Protein AF-0000000077158193 (afdb_homodimer)

Nearest PDB structures (foldseek):
  7yst-assembly1_B  TM=9.071E-01  e=2.341E-29  Mycobacterium tuberculosis
  7ys8-assembly1_B  TM=9.143E-01  e=1.857E-28  Mycobacterium tuberculosis H37Rv
  2z95-assembly1_D  TM=8.814E-01  e=1.727E-24  Aquifex aeolicus VF5
  2z95-assembly1_B  TM=8.423E-01  e=1.142E-23  Aquifex aeolicus VF5
  2z95-assembly1_A  TM=8.644E-01  e=8.522E-23  Aquifex aeolicus VF5

Structure (mmCIF, N/CA/C/O backbone):
data_AF-0000000077158193-model_v1
#
loop_
_entity.id
_entity.type
_entity.pdbx_description
1 polymer 'NAD-dependent epimerase/dehydratase'
#
loop_
_atom_site.group_PDB
_atom_site.id
_atom_site.type_symbol
_atom_site.label_atom_id
_atom_site.label_alt_id
_atom_site.label_comp_id
_atom_site.label_asym_id
_atom_site.label_entity_id
_atom_site.label_seq_id
_atom_site.pdbx_PDB_ins_code
_atom_site.Cartn_x
_atom_site.Cartn_y
_atom_site.Cartn_z
_atom_site.occupancy
_atom_site.B_iso_or_equiv
_atom_site.auth_seq_id
_atom_site.auth_comp_id
_atom_site.auth_asym_id
_atom_site.auth_atom_id
_atom_site.pdbx_PDB_model_num
ATOM 1 N N . MET A 1 1 ? 28.156 29.828 2.188 1 48.66 1 MET A N 1
ATOM 2 C CA . MET A 1 1 ? 27.609 28.469 2.205 1 48.66 1 MET A CA 1
ATOM 3 C C . MET A 1 1 ? 26.25 28.438 1.508 1 48.66 1 MET A C 1
ATOM 5 O O . MET A 1 1 ? 25.422 29.344 1.693 1 48.66 1 MET A O 1
ATOM 9 N N . ASP A 1 2 ? 26 27.781 0.281 1 73.38 2 ASP A N 1
ATOM 10 C CA . ASP A 1 2 ? 24.797 27.938 -0.545 1 73.38 2 ASP A CA 1
ATOM 11 C C . ASP A 1 2 ? 23.531 27.609 0.246 1 73.38 2 ASP A C 1
ATOM 13 O O . ASP A 1 2 ? 23.547 26.703 1.093 1 73.38 2 ASP A O 1
ATOM 17 N N . ILE A 1 3 ? 22.672 28.516 0.322 1 91.5 3 ILE A N 1
ATOM 18 C CA . ILE A 1 3 ? 21.406 28.375 1.044 1 91.5 3 ILE A CA 1
ATOM 19 C C . ILE A 1 3 ? 20.703 27.094 0.598 1 91.5 3 ILE A C 1
ATOM 21 O O . ILE A 1 3 ? 20.656 26.797 -0.595 1 91.5 3 ILE A O 1
ATOM 25 N N . VAL A 1 4 ? 20.297 26.281 1.589 1 96.62 4 VAL A N 1
ATOM 26 C CA . VAL A 1 4 ? 19.641 25 1.321 1 96.62 4 VAL A CA 1
ATOM 27 C C . VAL A 1 4 ? 18.359 25.25 0.511 1 96.62 4 VAL A C 1
ATOM 29 O O . VAL A 1 4 ? 17.516 26.047 0.9 1 96.62 4 VAL A O 1
ATOM 32 N N . LYS A 1 5 ? 18.281 24.703 -0.68 1 97.81 5 LYS A N 1
ATOM 33 C CA . LYS A 1 5 ? 17.094 24.781 -1.523 1 97.81 5 LYS A CA 1
ATOM 34 C C . LYS A 1 5 ? 16.062 23.734 -1.11 1 97.81 5 LYS A C 1
ATOM 36 O O . LYS A 1 5 ? 16.328 22.531 -1.156 1 97.81 5 LYS A O 1
ATOM 41 N N . VAL A 1 6 ? 14.828 24.141 -0.753 1 98.62 6 VAL A N 1
ATOM 42 C CA . VAL A 1 6 ? 13.758 23.266 -0.301 1 98.62 6 VAL A CA 1
ATOM 43 C C . VAL A 1 6 ? 12.57 23.359 -1.254 1 98.62 6 VAL A C 1
ATOM 45 O O . VAL A 1 6 ? 11.984 24.422 -1.426 1 98.62 6 VAL A O 1
ATOM 48 N N . LEU A 1 7 ? 12.266 22.25 -1.93 1 98.69 7 LEU A N 1
ATOM 49 C CA . LEU A 1 7 ? 11.039 22.172 -2.713 1 98.69 7 LEU A CA 1
ATOM 50 C C . LEU A 1 7 ? 9.891 21.625 -1.87 1 98.69 7 LEU A C 1
ATOM 52 O O . LEU A 1 7 ? 9.984 20.516 -1.328 1 98.69 7 LEU A O 1
ATOM 56 N N . LEU A 1 8 ? 8.883 22.375 -1.724 1 98.62 8 LEU A N 1
ATOM 57 C CA . LEU A 1 8 ? 7.711 22.016 -0.935 1 98.62 8 LEU A CA 1
ATOM 58 C C . LEU A 1 8 ? 6.492 21.797 -1.831 1 98.62 8 LEU A C 1
ATOM 60 O O . LEU A 1 8 ? 6.027 22.734 -2.482 1 98.62 8 LEU A O 1
ATOM 64 N N . THR A 1 9 ? 6.023 20.516 -1.919 1 98.56 9 THR A N 1
ATOM 65 C CA . THR A 1 9 ? 4.75 20.281 -2.582 1 98.56 9 THR A CA 1
ATOM 66 C C . THR A 1 9 ? 3.6 20.344 -1.58 1 98.56 9 THR A C 1
ATOM 68 O O . THR A 1 9 ? 3.805 20.141 -0.38 1 98.56 9 THR A O 1
ATOM 71 N N . GLY A 1 10 ? 2.375 20.625 -2.094 1 97.38 10 GLY A N 1
ATOM 72 C CA . GLY A 1 10 ? 1.272 20.859 -1.175 1 97.38 10 GLY A CA 1
ATOM 73 C C . GLY A 1 10 ? 1.418 22.141 -0.375 1 97.38 10 GLY A C 1
ATOM 74 O O . GLY A 1 10 ? 0.941 22.219 0.758 1 97.38 10 GLY A O 1
ATOM 75 N N . ALA A 1 11 ? 2.008 23.125 -0.966 1 97 11 ALA A N 1
ATOM 76 C CA . ALA A 1 11 ? 2.416 24.328 -0.267 1 97 11 ALA A CA 1
ATOM 77 C C . ALA A 1 11 ? 1.206 25.188 0.1 1 97 11 ALA A C 1
ATOM 79 O O . ALA A 1 11 ? 1.257 25.969 1.052 1 97 11 ALA A O 1
ATOM 80 N N . ASN A 1 12 ? 0.161 25.062 -0.643 1 95.56 12 ASN A N 1
ATOM 81 C CA . ASN A 1 12 ? -1.009 25.891 -0.375 1 95.56 12 ASN A CA 1
ATOM 82 C C . ASN A 1 12 ? -1.986 25.188 0.568 1 95.56 12 ASN A C 1
ATOM 84 O O . ASN A 1 12 ? -3.057 25.734 0.861 1 95.56 12 ASN A O 1
ATOM 88 N N . GLY A 1 13 ? -1.641 24.016 1.012 1 96.19 13 GLY A N 1
ATOM 89 C CA . GLY A 1 13 ? -2.486 23.281 1.945 1 96.19 13 GLY A CA 1
ATOM 90 C C . GLY A 1 13 ? -2.303 23.719 3.385 1 96.19 13 GLY A C 1
ATOM 91 O O . GLY A 1 13 ? -1.578 24.688 3.658 1 96.19 13 GLY A O 1
ATOM 92 N N . PHE A 1 14 ? -2.957 23.031 4.301 1 96.62 14 PHE A N 1
ATOM 93 C CA . PHE A 1 14 ? -2.967 23.328 5.73 1 96.62 14 PHE A CA 1
ATOM 94 C C . PHE A 1 14 ? -1.552 23.297 6.297 1 96.62 14 PHE A C 1
ATOM 96 O O . PHE A 1 14 ? -0.972 24.344 6.59 1 96.62 14 PHE A O 1
ATOM 103 N N . ILE A 1 15 ? -0.871 22.141 6.25 1 98.06 15 ILE A N 1
ATOM 104 C CA . ILE A 1 15 ? 0.468 22 6.809 1 98.06 15 ILE A CA 1
ATOM 105 C C . ILE A 1 15 ? 1.477 22.75 5.941 1 98.06 15 ILE A C 1
ATOM 107 O O . ILE A 1 15 ? 2.344 23.453 6.461 1 98.06 15 ILE A O 1
ATOM 111 N N . GLY A 1 16 ? 1.311 22.656 4.637 1 98.25 16 GLY A N 1
ATOM 112 C CA . GLY A 1 16 ? 2.25 23.25 3.695 1 98.25 16 GLY A CA 1
ATOM 113 C C . GLY A 1 16 ? 2.355 24.766 3.824 1 98.25 16 GLY A C 1
ATOM 114 O O . GLY A 1 16 ? 3.455 25.312 3.773 1 98.25 16 GLY A O 1
ATOM 115 N N . SER A 1 17 ? 1.255 25.438 4.016 1 98 17 SER A N 1
ATOM 116 C CA . SER A 1 17 ? 1.263 26.906 4.098 1 98 17 SER A CA 1
ATOM 117 C C . SER A 1 17 ? 1.965 27.375 5.363 1 98 17 SER A C 1
ATOM 119 O O . SER A 1 17 ? 2.703 28.359 5.336 1 98 17 SER A O 1
ATOM 121 N N . HIS A 1 18 ? 1.749 26.672 6.441 1 98.56 18 HIS A N 1
ATOM 122 C CA . HIS A 1 18 ? 2.43 27.016 7.684 1 98.56 18 HIS A CA 1
ATOM 123 C C . HIS A 1 18 ? 3.92 26.719 7.602 1 98.56 18 HIS A C 1
ATOM 125 O O . HIS A 1 18 ? 4.746 27.453 8.141 1 98.56 18 HIS A O 1
ATOM 131 N N . LEU A 1 19 ? 4.219 25.594 6.945 1 98.69 19 LEU A N 1
ATOM 132 C CA . LEU A 1 19 ? 5.617 25.219 6.781 1 98.69 19 LEU A CA 1
ATOM 133 C C . LEU A 1 19 ? 6.359 26.234 5.922 1 98.69 19 LEU A C 1
ATOM 135 O O . LEU A 1 19 ? 7.508 26.578 6.215 1 98.69 19 LEU A O 1
ATOM 139 N N . ALA A 1 20 ? 5.734 26.703 4.879 1 98.12 20 ALA A N 1
ATOM 140 C CA . ALA A 1 20 ? 6.309 27.75 4.035 1 98.12 20 ALA A CA 1
ATOM 141 C C . ALA A 1 20 ? 6.652 28.984 4.852 1 98.12 20 ALA A C 1
ATOM 143 O O . ALA A 1 20 ? 7.75 29.531 4.734 1 98.12 20 ALA A O 1
ATOM 144 N N . ASP A 1 21 ? 5.723 29.406 5.723 1 97.69 21 ASP A N 1
ATOM 145 C CA . ASP A 1 21 ? 5.949 30.547 6.605 1 97.69 21 ASP A CA 1
ATOM 146 C C . ASP A 1 21 ? 7.156 30.312 7.512 1 97.69 21 ASP A C 1
ATOM 148 O O . ASP A 1 21 ? 7.957 31.219 7.742 1 97.69 21 ASP A O 1
ATOM 152 N N . TYR A 1 22 ? 7.16 29.125 7.945 1 97.38 22 TYR A N 1
ATOM 153 C CA . TYR A 1 22 ? 8.148 28.781 8.961 1 97.38 22 TYR A CA 1
ATOM 154 C C . TYR A 1 22 ? 9.547 28.703 8.352 1 97.38 22 TYR A C 1
ATOM 156 O O . TYR A 1 22 ? 10.531 29.062 9.008 1 97.38 22 TYR A O 1
ATOM 164 N N . LEU A 1 23 ? 9.672 28.328 7.074 1 97.12 23 LEU A N 1
ATOM 165 C CA . LEU A 1 23 ? 10.969 27.984 6.5 1 97.12 23 LEU A CA 1
ATOM 166 C C . LEU A 1 23 ? 11.508 29.141 5.656 1 97.12 23 LEU A C 1
ATOM 168 O O . LEU A 1 23 ? 12.719 29.219 5.418 1 97.12 23 LEU A O 1
ATOM 172 N N . TYR A 1 24 ? 10.742 30.062 5.113 1 95.62 24 TYR A N 1
ATOM 173 C CA . TYR A 1 24 ? 11.109 30.922 3.994 1 95.62 24 TYR A CA 1
ATOM 174 C C . TYR A 1 24 ? 12.211 31.891 4.395 1 95.62 24 TYR A C 1
ATOM 176 O O . TYR A 1 24 ? 12.945 32.406 3.543 1 95.62 24 TYR A O 1
ATOM 184 N N . ASN A 1 25 ? 12.414 32.188 5.746 1 94 25 ASN A N 1
ATOM 185 C CA . ASN A 1 25 ? 13.43 33.125 6.18 1 94 25 ASN A CA 1
ATOM 186 C C . ASN A 1 25 ? 14.805 32.5 6.262 1 94 25 ASN A C 1
ATOM 188 O O . ASN A 1 25 ? 15.828 33.188 6.18 1 94 25 ASN A O 1
ATOM 192 N N . ASN A 1 26 ? 14.836 31.172 6.34 1 95.62 26 ASN A N 1
ATOM 193 C CA . ASN A 1 26 ? 16.094 30.5 6.633 1 95.62 26 ASN A CA 1
ATOM 194 C C . ASN A 1 26 ? 16.547 29.609 5.477 1 95.62 26 ASN A C 1
ATOM 196 O O . ASN A 1 26 ? 17.688 29.188 5.426 1 95.62 26 ASN A O 1
ATOM 200 N N . TYR A 1 27 ? 15.633 29.391 4.539 1 97.12 27 TYR A N 1
ATOM 201 C CA . TYR A 1 27 ? 15.922 28.5 3.422 1 97.12 27 TYR A CA 1
ATOM 202 C C . TYR A 1 27 ? 15.492 29.125 2.102 1 97.12 27 TYR A C 1
ATOM 204 O O . TYR A 1 27 ? 14.758 30.125 2.086 1 97.12 27 TYR A O 1
ATOM 212 N N . ASP A 1 28 ? 16.125 28.672 1.02 1 97.12 28 ASP A N 1
ATOM 213 C CA . ASP A 1 28 ? 15.625 28.984 -0.317 1 97.12 28 ASP A CA 1
ATOM 214 C C . ASP A 1 28 ? 14.461 28.078 -0.698 1 97.12 28 ASP A C 1
ATOM 216 O O . ASP A 1 28 ? 14.672 26.969 -1.19 1 97.12 28 ASP A O 1
ATOM 220 N N . ILE A 1 29 ? 13.297 28.594 -0.542 1 96.94 29 ILE A N 1
ATOM 221 C CA . ILE A 1 29 ? 12.125 27.719 -0.604 1 96.94 29 ILE A CA 1
ATOM 222 C C . ILE A 1 29 ? 11.461 27.844 -1.974 1 96.94 29 ILE A C 1
ATOM 224 O O . ILE A 1 29 ? 11.367 28.938 -2.525 1 96.94 29 ILE A O 1
ATOM 228 N N . PHE A 1 30 ? 11.148 26.75 -2.584 1 97.56 30 PHE A N 1
ATOM 229 C CA . PHE A 1 30 ? 10.359 26.625 -3.801 1 97.56 30 PHE A CA 1
ATOM 230 C C . PHE A 1 30 ? 9.008 25.984 -3.498 1 97.56 30 PHE A C 1
ATOM 232 O O . PHE A 1 30 ? 8.938 24.859 -3.023 1 97.56 30 PHE A O 1
ATOM 239 N N . LEU A 1 31 ? 7.969 26.766 -3.764 1 97.62 31 LEU A N 1
ATOM 240 C CA . LEU A 1 31 ? 6.617 26.281 -3.494 1 97.62 31 LEU A CA 1
ATOM 241 C C . LEU A 1 31 ? 5.961 25.766 -4.77 1 97.62 31 LEU A C 1
ATOM 243 O O . LEU A 1 31 ? 5.879 26.484 -5.77 1 97.62 31 LEU A O 1
ATOM 247 N N . ALA A 1 32 ? 5.527 24.5 -4.746 1 96.75 32 ALA A N 1
ATOM 248 C CA . ALA A 1 32 ? 4.797 23.906 -5.867 1 96.75 32 ALA A CA 1
ATOM 249 C C . ALA A 1 32 ? 3.311 23.781 -5.543 1 96.75 32 ALA A C 1
ATOM 251 O O . ALA A 1 32 ? 2.939 23.219 -4.512 1 96.75 32 ALA A O 1
ATOM 252 N N . VAL A 1 33 ? 2.506 24.328 -6.41 1 95.44 33 VAL A N 1
ATOM 253 C CA . VAL A 1 33 ? 1.057 24.281 -6.242 1 95.44 33 VAL A CA 1
ATOM 254 C C . VAL A 1 33 ? 0.41 23.75 -7.52 1 95.44 33 VAL A C 1
ATOM 256 O O . VAL A 1 33 ? 0.978 23.859 -8.609 1 95.44 33 VAL A O 1
ATOM 259 N N . ARG A 1 34 ? -0.832 23.203 -7.367 1 93.12 34 ARG A N 1
ATOM 260 C CA . ARG A 1 34 ? -1.511 22.625 -8.523 1 93.12 34 ARG A CA 1
ATOM 261 C C . ARG A 1 34 ? -2.062 23.703 -9.438 1 93.12 34 ARG A C 1
ATOM 263 O O . ARG A 1 34 ? -2.039 23.562 -10.664 1 93.12 34 ARG A O 1
ATOM 270 N N . GLU A 1 35 ? -2.592 24.719 -8.766 1 90.81 35 GLU A N 1
ATOM 271 C CA . GLU A 1 35 ? -3.17 25.844 -9.484 1 90.81 35 GLU A CA 1
ATOM 272 C C . GLU A 1 35 ? -2.875 27.156 -8.781 1 90.81 35 GLU A C 1
ATOM 274 O O . GLU A 1 35 ? -2.949 27.25 -7.551 1 90.81 35 GLU A O 1
ATOM 279 N N . PHE A 1 36 ? -2.635 28.172 -9.617 1 87 36 PHE A N 1
ATOM 280 C CA . PHE A 1 36 ? -2.32 29.484 -9.055 1 87 36 PHE A CA 1
ATOM 281 C C . PHE A 1 36 ? -3.576 30.141 -8.508 1 87 36 PHE A C 1
ATOM 283 O O . PHE A 1 36 ? -3.49 31.078 -7.695 1 87 36 PHE A O 1
ATOM 290 N N . SER A 1 37 ? -4.703 29.641 -8.938 1 83.5 37 SER A N 1
ATOM 291 C CA . SER A 1 37 ? -5.965 30.234 -8.5 1 83.5 37 SER A CA 1
ATOM 292 C C . SER A 1 37 ? -6.301 29.828 -7.07 1 83.5 37 SER A C 1
ATOM 294 O O . SER A 1 37 ? -7.172 30.438 -6.441 1 83.5 37 SER A O 1
ATOM 296 N N . ASN A 1 38 ? -5.617 28.891 -6.492 1 85.5 38 ASN A N 1
ATOM 297 C CA . ASN A 1 38 ? -5.879 28.375 -5.152 1 85.5 38 ASN A CA 1
ATOM 298 C C . ASN A 1 38 ? -4.664 28.516 -4.246 1 85.5 38 ASN A C 1
ATOM 300 O O . ASN A 1 38 ? -4.113 27.531 -3.764 1 85.5 38 ASN A O 1
ATOM 304 N N . ILE A 1 39 ? -4.301 29.828 -4.004 1 90.88 39 ILE A N 1
ATOM 305 C CA . ILE A 1 39 ? -3.098 30.047 -3.205 1 90.88 39 ILE A CA 1
ATOM 306 C C . ILE A 1 39 ? -3.404 31.016 -2.066 1 90.88 39 ILE A C 1
ATOM 308 O O . ILE A 1 39 ? -2.535 31.781 -1.646 1 90.88 39 ILE A O 1
ATOM 312 N N . SER A 1 40 ? -4.598 31.047 -1.6 1 91.81 40 SER A N 1
ATOM 313 C CA . SER A 1 40 ? -5.008 32.031 -0.585 1 91.81 40 SER A CA 1
ATOM 314 C C . SER A 1 40 ? -4.168 31.891 0.678 1 91.81 40 SER A C 1
ATOM 316 O O . SER A 1 40 ? -3.77 32.875 1.274 1 91.81 40 SER A O 1
ATOM 318 N N . ASN A 1 41 ? -3.785 30.672 1.011 1 95.56 41 ASN A N 1
ATOM 319 C CA . ASN A 1 41 ? -3.057 30.422 2.248 1 95.56 41 ASN A CA 1
ATOM 320 C C . ASN A 1 41 ? -1.613 30.906 2.164 1 95.56 41 ASN A C 1
ATOM 322 O O . ASN A 1 41 ? -0.957 31.094 3.189 1 95.56 41 ASN A O 1
ATOM 326 N N . ILE A 1 42 ? -1.107 31.094 0.913 1 96.31 42 ILE A N 1
ATOM 327 C CA . ILE A 1 42 ? 0.303 31.453 0.786 1 96.31 42 ILE A CA 1
ATOM 328 C C . ILE A 1 42 ? 0.448 32.719 -0.062 1 96.31 42 ILE A C 1
ATOM 330 O O . ILE A 1 42 ? 1.542 33.031 -0.534 1 96.31 42 ILE A O 1
ATOM 334 N N . ASN A 1 43 ? -0.603 33.375 -0.31 1 94.56 43 ASN A N 1
ATOM 335 C CA . ASN A 1 43 ? -0.585 34.562 -1.152 1 94.56 43 ASN A CA 1
ATOM 336 C C . ASN A 1 43 ? 0.406 35.625 -0.634 1 94.56 43 ASN A C 1
ATOM 338 O O . ASN A 1 43 ? 1.036 36.312 -1.421 1 94.56 43 ASN A O 1
ATOM 342 N N . HIS A 1 44 ? 0.541 35.75 0.656 1 94.56 44 HIS A N 1
ATOM 343 C CA . HIS A 1 44 ? 1.413 36.719 1.29 1 94.56 44 HIS A CA 1
ATOM 344 C C . HIS A 1 44 ? 2.881 36.406 1.022 1 94.56 44 HIS A C 1
ATOM 346 O O . HIS A 1 44 ? 3.75 37.25 1.229 1 94.56 44 HIS A O 1
ATOM 352 N N . LEU A 1 45 ? 3.162 35.188 0.534 1 95.19 45 LEU A N 1
ATOM 353 C CA . LEU A 1 45 ? 4.531 34.75 0.269 1 95.19 45 LEU A CA 1
ATOM 354 C C . LEU A 1 45 ? 4.859 34.875 -1.217 1 95.19 45 LEU A C 1
ATOM 356 O O . LEU A 1 45 ? 6.008 34.688 -1.62 1 95.19 45 LEU A O 1
ATOM 360 N N . LYS A 1 46 ? 3.891 35.156 -2.039 1 90.88 46 LYS A N 1
ATOM 361 C CA . LYS A 1 46 ? 3.99 35 -3.49 1 90.88 46 LYS A CA 1
ATOM 362 C C . LYS A 1 46 ? 5.172 35.812 -4.031 1 90.88 46 LYS A C 1
ATOM 364 O O . LYS A 1 46 ? 5.828 35.375 -4.988 1 90.88 46 LYS A O 1
ATOM 369 N N . ASP A 1 47 ? 5.555 37 -3.396 1 92.06 47 ASP A N 1
ATOM 370 C CA . ASP A 1 47 ? 6.637 37.844 -3.889 1 92.06 47 ASP A CA 1
ATOM 371 C C . ASP A 1 47 ? 7.922 37.625 -3.094 1 92.06 47 ASP A C 1
ATOM 373 O O . ASP A 1 47 ? 8.938 38.281 -3.342 1 92.06 47 ASP A O 1
ATOM 377 N N . LYS A 1 48 ? 7.922 36.625 -2.217 1 93.88 48 LYS A N 1
ATOM 378 C CA . LYS A 1 48 ? 9.055 36.406 -1.325 1 93.88 48 LYS A CA 1
ATOM 379 C C . LYS A 1 48 ? 9.727 35.062 -1.617 1 93.88 48 LYS A C 1
ATOM 381 O O . LYS A 1 48 ? 10.867 34.812 -1.198 1 93.88 48 LYS A O 1
ATOM 386 N N . VAL A 1 49 ? 9 34.188 -2.309 1 94.62 49 VAL A N 1
ATOM 387 C CA . VAL A 1 49 ? 9.5 32.844 -2.549 1 94.62 49 VAL A CA 1
ATOM 388 C C . VAL A 1 49 ? 9.281 32.469 -4.012 1 94.62 49 VAL A C 1
ATOM 390 O O . VAL A 1 49 ? 8.594 33.188 -4.75 1 94.62 49 VAL A O 1
ATOM 393 N N . ASN A 1 50 ? 9.914 31.422 -4.488 1 94.25 50 ASN A N 1
ATOM 394 C CA . ASN A 1 50 ? 9.688 30.844 -5.809 1 94.25 50 ASN A CA 1
ATOM 395 C C . ASN A 1 50 ? 8.414 30.016 -5.848 1 94.25 50 ASN A C 1
ATOM 397 O O . ASN A 1 50 ? 8.273 29.047 -5.094 1 94.25 50 ASN A O 1
ATOM 401 N N . LEU A 1 51 ? 7.52 30.469 -6.688 1 95.56 51 LEU A N 1
ATOM 402 C CA . LEU A 1 51 ? 6.254 29.766 -6.836 1 95.56 51 LEU A CA 1
ATOM 403 C C . LEU A 1 51 ? 6.16 29.094 -8.203 1 95.56 51 LEU A C 1
ATOM 405 O O . LEU A 1 51 ? 6.398 29.734 -9.227 1 95.56 51 LEU A O 1
ATOM 409 N N . SER A 1 52 ? 5.828 27.781 -8.203 1 95.12 52 SER A N 1
ATOM 410 C CA . SER A 1 52 ? 5.695 27.031 -9.445 1 95.12 52 SER A CA 1
ATOM 411 C C . SER A 1 52 ? 4.391 26.234 -9.484 1 95.12 52 SER A C 1
ATOM 413 O O . SER A 1 52 ? 3.873 25.828 -8.445 1 95.12 52 SER A O 1
ATOM 415 N N . LYS A 1 53 ? 3.9 26.125 -10.695 1 95.38 53 LYS A N 1
ATOM 416 C CA . LYS A 1 53 ? 2.777 25.219 -10.914 1 95.38 53 LYS A CA 1
ATOM 417 C C . LYS A 1 53 ? 3.26 23.797 -11.188 1 95.38 53 LYS A C 1
ATOM 419 O O . LYS A 1 53 ? 4.18 23.594 -11.984 1 95.38 53 LYS A O 1
ATOM 424 N N . LEU A 1 54 ? 2.639 22.828 -10.5 1 97.19 54 LEU A N 1
ATOM 425 C CA . LEU A 1 54 ? 3.027 21.422 -10.672 1 97.19 54 LEU A CA 1
ATOM 426 C C . LEU A 1 54 ? 1.832 20.5 -10.477 1 97.19 54 LEU A C 1
ATOM 428 O O . LEU A 1 54 ? 1.164 20.562 -9.445 1 97.19 54 LEU A O 1
ATOM 432 N N . ASP A 1 55 ? 1.528 19.766 -11.492 1 97.12 55 ASP A N 1
ATOM 433 C CA . ASP A 1 55 ? 0.657 18.594 -11.328 1 97.12 55 ASP A CA 1
ATOM 434 C C . ASP A 1 55 ? 1.458 17.359 -10.93 1 97.12 55 ASP A C 1
ATOM 436 O O . ASP A 1 55 ? 2.16 16.781 -11.75 1 97.12 55 ASP A O 1
ATOM 440 N N . ILE A 1 56 ? 1.283 16.922 -9.695 1 97.44 56 ILE A N 1
ATOM 441 C CA . ILE A 1 56 ? 2.137 15.875 -9.141 1 97.44 56 ILE A CA 1
ATOM 442 C C . ILE A 1 56 ? 1.804 14.539 -9.789 1 97.44 56 ILE A C 1
ATOM 444 O O . ILE A 1 56 ? 2.482 13.539 -9.547 1 97.44 56 ILE A O 1
ATOM 448 N N . THR A 1 57 ? 0.753 14.445 -10.617 1 96.75 57 THR A N 1
ATOM 449 C CA . THR A 1 57 ? 0.418 13.219 -11.328 1 96.75 57 THR A CA 1
ATOM 450 C C . THR A 1 57 ? 1.085 13.18 -12.695 1 96.75 57 THR A C 1
ATOM 452 O O . THR A 1 57 ? 0.851 12.266 -13.484 1 96.75 57 THR A O 1
ATOM 455 N N . ASN A 1 58 ? 1.865 14.219 -12.992 1 96.88 58 ASN A N 1
ATOM 456 C CA . ASN A 1 58 ? 2.6 14.297 -14.25 1 96.88 58 ASN A CA 1
ATOM 457 C C . ASN A 1 58 ? 4.094 14.055 -14.039 1 96.88 58 ASN A C 1
ATOM 459 O O . ASN A 1 58 ? 4.82 14.953 -13.625 1 96.88 58 ASN A O 1
ATOM 463 N N . PHE A 1 59 ? 4.543 12.859 -14.469 1 96.06 59 PHE A N 1
ATOM 464 C CA . PHE A 1 59 ? 5.922 12.445 -14.25 1 96.06 59 PHE A CA 1
ATOM 465 C C . PHE A 1 59 ? 6.891 13.398 -14.93 1 96.06 59 PHE A C 1
ATOM 467 O O . PHE A 1 59 ? 7.898 13.797 -14.336 1 96.06 59 PHE A O 1
ATOM 474 N N . LYS A 1 60 ? 6.578 13.82 -16.109 1 97 60 LYS A N 1
ATOM 475 C CA . LYS A 1 60 ? 7.453 14.695 -16.875 1 97 60 LYS A CA 1
ATOM 476 C C . LYS A 1 60 ? 7.586 16.062 -16.203 1 97 60 LYS A C 1
ATOM 478 O O . LYS A 1 60 ? 8.68 16.625 -16.141 1 97 60 LYS A O 1
ATOM 483 N N . GLU A 1 61 ? 6.496 16.594 -15.719 1 97.56 61 GLU A N 1
ATOM 484 C CA . GLU A 1 61 ? 6.523 17.875 -15.023 1 97.56 61 GLU A CA 1
ATOM 485 C C . GLU A 1 61 ? 7.375 17.797 -13.766 1 97.56 61 GLU A C 1
ATOM 487 O O . GLU A 1 61 ? 8.133 18.734 -13.461 1 97.56 61 GLU A O 1
ATOM 492 N N . ILE A 1 62 ? 7.254 16.719 -13.055 1 98.25 62 ILE A N 1
ATOM 493 C CA . ILE A 1 62 ? 8.031 16.516 -11.836 1 98.25 62 ILE A CA 1
ATOM 494 C C . ILE A 1 62 ? 9.523 16.484 -12.18 1 98.25 62 ILE A C 1
ATOM 496 O O . ILE A 1 62 ? 10.32 17.188 -11.555 1 98.25 62 ILE A O 1
ATOM 500 N N . GLN A 1 63 ? 9.852 15.68 -13.133 1 98 63 GLN A N 1
ATOM 501 C CA . GLN A 1 63 ? 11.25 15.539 -13.539 1 98 63 GLN A CA 1
ATOM 502 C C . GLN A 1 63 ? 11.828 16.875 -13.984 1 98 63 GLN A C 1
ATOM 504 O O . GLN A 1 63 ? 12.953 17.219 -13.617 1 98 63 GLN A O 1
ATOM 509 N N . ASN A 1 64 ? 11.062 17.625 -14.805 1 98.12 64 ASN A N 1
ATOM 510 C CA . ASN A 1 64 ? 11.516 18.922 -15.289 1 98.12 64 ASN A CA 1
ATOM 511 C C . ASN A 1 64 ? 11.758 19.891 -14.133 1 98.12 64 ASN A C 1
ATOM 513 O O . ASN A 1 64 ? 12.773 20.594 -14.109 1 98.12 64 ASN A O 1
ATOM 517 N N . LEU A 1 65 ? 10.844 19.938 -13.242 1 98.19 65 LEU A N 1
ATOM 518 C CA . LEU A 1 65 ? 10.961 20.859 -12.117 1 98.19 65 LEU A CA 1
ATOM 519 C C . LEU A 1 65 ? 12.172 20.516 -11.258 1 98.19 65 LEU A C 1
ATOM 521 O O . LEU A 1 65 ? 12.922 21.406 -10.844 1 98.19 65 LEU A O 1
ATOM 525 N N . LEU A 1 66 ? 12.367 19.234 -10.969 1 98.62 66 LEU A N 1
ATOM 526 C CA . LEU A 1 66 ? 13.5 18.781 -10.172 1 98.62 66 LEU A CA 1
ATOM 527 C C . LEU A 1 66 ? 14.82 19.109 -10.875 1 98.62 66 LEU A C 1
ATOM 529 O O . LEU A 1 66 ? 15.797 19.5 -10.227 1 98.62 66 LEU A O 1
ATOM 533 N N . ASN A 1 67 ? 14.805 18.891 -12.148 1 98 67 ASN A N 1
ATOM 534 C CA . ASN A 1 67 ? 16 19.156 -12.922 1 98 67 ASN A CA 1
ATOM 535 C C . ASN A 1 67 ? 16.344 20.656 -12.93 1 98 67 ASN A C 1
ATOM 537 O O . ASN A 1 67 ? 17.516 21.031 -12.961 1 98 67 ASN A O 1
ATOM 541 N N . GLU A 1 68 ? 15.336 21.453 -12.953 1 97.69 68 GLU A N 1
ATOM 542 C CA . GLU A 1 68 ? 15.508 22.906 -12.953 1 97.69 68 GLU A CA 1
ATOM 543 C C . GLU A 1 68 ? 16 23.406 -11.594 1 97.69 68 GLU A C 1
ATOM 545 O O . GLU A 1 68 ? 16.953 24.172 -11.523 1 97.69 68 GLU A O 1
ATOM 550 N N . ILE A 1 69 ? 15.398 22.938 -10.523 1 97.5 69 ILE A N 1
ATOM 551 C CA . ILE A 1 69 ? 15.641 23.469 -9.188 1 97.5 69 ILE A CA 1
ATOM 552 C C . ILE A 1 69 ? 16.859 22.797 -8.578 1 97.5 69 ILE A C 1
ATOM 554 O O . ILE A 1 69 ? 17.641 23.422 -7.852 1 97.5 69 ILE A O 1
ATOM 558 N N . LYS A 1 70 ? 17 21.453 -8.836 1 98 70 LYS A N 1
ATOM 559 C CA . LYS A 1 70 ? 18 20.625 -8.18 1 98 70 LYS A CA 1
ATOM 560 C C . LYS A 1 70 ? 18 20.844 -6.672 1 98 70 LYS A C 1
ATOM 562 O O . LYS A 1 70 ? 19.031 21.188 -6.086 1 98 70 LYS A O 1
ATOM 567 N N . PRO A 1 71 ? 16.844 20.609 -6.047 1 98.5 71 PRO A N 1
ATOM 568 C CA . PRO A 1 71 ? 16.703 20.891 -4.617 1 98.5 71 PRO A CA 1
ATOM 569 C C . PRO A 1 71 ? 17.609 20.016 -3.75 1 98.5 71 PRO A C 1
ATOM 571 O O . PRO A 1 71 ? 17.922 18.875 -4.125 1 98.5 71 PRO A O 1
ATOM 574 N N . ASP A 1 72 ? 18 20.609 -2.584 1 98.5 72 ASP A N 1
ATOM 575 C CA . ASP A 1 72 ? 18.688 19.828 -1.553 1 98.5 72 ASP A CA 1
ATOM 576 C C . ASP A 1 72 ? 17.703 18.969 -0.772 1 98.5 72 ASP A C 1
ATOM 578 O O . ASP A 1 72 ? 18.062 17.891 -0.283 1 98.5 72 ASP A O 1
ATOM 582 N N . VAL A 1 73 ? 16.5 19.453 -0.606 1 98.75 73 VAL A N 1
ATOM 583 C CA . VAL A 1 73 ? 15.445 18.766 0.136 1 98.75 73 VAL A CA 1
ATOM 584 C C . VAL A 1 73 ? 14.117 18.906 -0.613 1 98.75 73 VAL A C 1
ATOM 586 O O . VAL A 1 73 ? 13.805 19.969 -1.147 1 98.75 73 VAL A O 1
ATOM 589 N N . VAL A 1 74 ? 13.43 17.828 -0.765 1 98.88 74 VAL A N 1
ATOM 590 C CA . VAL A 1 74 ? 12.023 17.828 -1.172 1 98.88 74 VAL A CA 1
ATOM 591 C C . VAL A 1 74 ? 11.141 17.438 0.009 1 98.88 74 VAL A C 1
ATOM 593 O O . VAL A 1 74 ? 11.328 16.359 0.593 1 98.88 74 VAL A O 1
ATOM 596 N N . ILE A 1 75 ? 10.266 18.281 0.452 1 98.94 75 ILE A N 1
ATOM 597 C CA . ILE A 1 75 ? 9.219 17.938 1.406 1 98.94 75 ILE A CA 1
ATOM 598 C C . ILE A 1 75 ? 7.898 17.734 0.67 1 98.94 75 ILE A C 1
ATOM 600 O O . ILE A 1 75 ? 7.305 18.688 0.165 1 98.94 75 ILE A O 1
ATOM 604 N N . HIS A 1 76 ? 7.492 16.484 0.589 1 98.88 76 HIS A N 1
ATOM 605 C CA . HIS A 1 76 ? 6.328 16.094 -0.206 1 98.88 76 HIS A CA 1
ATOM 606 C C . HIS A 1 76 ? 5.082 15.984 0.664 1 98.88 76 HIS A C 1
ATOM 608 O O . HIS A 1 76 ? 4.848 14.938 1.282 1 98.88 76 HIS A O 1
ATOM 614 N N . LEU A 1 77 ? 4.227 17 0.585 1 98.56 77 LEU A N 1
ATOM 615 C CA . LEU A 1 77 ? 3 17.031 1.373 1 98.56 77 LEU A CA 1
ATOM 616 C C . LEU A 1 77 ? 1.772 16.938 0.471 1 98.56 77 LEU A C 1
ATOM 618 O O . LEU A 1 77 ? 0.651 16.766 0.955 1 98.56 77 LEU A O 1
ATOM 622 N N . ALA A 1 78 ? 1.989 17.062 -0.821 1 97.81 78 ALA A N 1
ATOM 623 C CA . ALA A 1 78 ? 0.862 17.094 -1.75 1 97.81 78 ALA A CA 1
ATOM 624 C C . ALA A 1 78 ? 0.133 15.742 -1.751 1 97.81 78 ALA A C 1
ATOM 626 O O . ALA A 1 78 ? 0.753 14.695 -1.58 1 97.81 78 ALA A O 1
ATOM 627 N N . GLY A 1 79 ? -1.128 15.781 -1.976 1 95.69 79 GLY A N 1
ATOM 628 C CA . GLY A 1 79 ? -1.988 14.609 -2.035 1 95.69 79 GLY A CA 1
ATOM 629 C C . GLY A 1 79 ? -3.408 14.891 -1.577 1 95.69 79 GLY A C 1
ATOM 630 O O . GLY A 1 79 ? -3.752 16.031 -1.268 1 95.69 79 GLY A O 1
ATOM 631 N N . GLU A 1 80 ? -4.246 13.922 -1.682 1 93.62 80 GLU A N 1
ATOM 632 C CA . GLU A 1 80 ? -5.598 13.953 -1.133 1 93.62 80 GLU A CA 1
ATOM 633 C C . GLU A 1 80 ? -5.656 13.258 0.226 1 93.62 80 GLU A C 1
ATOM 635 O O . GLU A 1 80 ? -5.371 12.07 0.333 1 93.62 80 GLU A O 1
ATOM 640 N N . THR A 1 81 ? -6.027 14.031 1.256 1 91.5 81 THR A N 1
ATOM 641 C CA . THR A 1 81 ? -5.957 13.5 2.613 1 91.5 81 THR A CA 1
ATOM 642 C C . THR A 1 81 ? -7.348 13.164 3.137 1 91.5 81 THR A C 1
ATOM 644 O O . THR A 1 81 ? -7.492 12.664 4.258 1 91.5 81 THR A O 1
ATOM 647 N N . SER A 1 82 ? -8.359 13.438 2.35 1 89.25 82 SER A N 1
ATOM 648 C CA . SER A 1 82 ? -9.727 13.195 2.785 1 89.25 82 SER A CA 1
ATOM 649 C C . SER A 1 82 ? -10.109 11.727 2.639 1 89.25 82 SER A C 1
ATOM 651 O O . SER A 1 82 ? -10.008 11.164 1.546 1 89.25 82 SER A O 1
ATOM 653 N N . HIS A 1 83 ? -10.617 11.18 3.738 1 88.12 83 HIS A N 1
ATOM 654 C CA . HIS A 1 83 ? -11.109 9.805 3.697 1 88.12 83 HIS A CA 1
ATOM 655 C C . HIS A 1 83 ? -12.266 9.664 2.717 1 88.12 83 HIS A C 1
ATOM 657 O O . HIS A 1 83 ? -12.242 8.797 1.842 1 88.12 83 HIS A O 1
ATOM 663 N N . SER A 1 84 ? -13.203 10.531 2.881 1 87.69 84 SER A N 1
ATOM 664 C CA . SER A 1 84 ? -14.414 10.461 2.064 1 87.69 84 SER A CA 1
ATOM 665 C C . SER A 1 84 ? -14.094 10.641 0.584 1 87.69 84 SER A C 1
ATOM 667 O O . SER A 1 84 ? -14.625 9.922 -0.263 1 87.69 84 SER A O 1
ATOM 669 N N . LYS A 1 85 ? -13.18 11.609 0.281 1 89.94 85 LYS A N 1
ATOM 670 C CA . LYS A 1 85 ? -12.828 11.859 -1.114 1 89.94 85 LYS A CA 1
ATOM 671 C C . LYS A 1 85 ? -12.125 10.656 -1.729 1 89.94 85 LYS A C 1
ATOM 673 O O . LYS A 1 85 ? -12.281 10.383 -2.92 1 89.94 85 LYS A O 1
ATOM 678 N N . SER A 1 86 ? -11.383 9.945 -0.93 1 92.75 86 SER A N 1
ATOM 679 C CA . SER A 1 86 ? -10.672 8.781 -1.449 1 92.75 86 SER A CA 1
ATOM 680 C C . SER A 1 86 ? -11.648 7.691 -1.893 1 92.75 86 SER A C 1
ATOM 682 O O . SER A 1 86 ? -11.344 6.91 -2.795 1 92.75 86 SER A O 1
ATOM 684 N N . PHE A 1 87 ? -12.797 7.605 -1.299 1 92.31 87 PHE A N 1
ATOM 685 C CA . PHE A 1 87 ? -13.812 6.641 -1.697 1 92.31 87 PHE A CA 1
ATOM 686 C C . PHE A 1 87 ? -14.617 7.156 -2.887 1 92.31 87 PHE A C 1
ATOM 688 O O . PHE A 1 87 ? -15.086 6.371 -3.715 1 92.31 87 PHE A O 1
ATOM 695 N N . GLU A 1 88 ? -14.773 8.508 -2.918 1 94 88 GLU A N 1
ATOM 696 C CA . GLU A 1 88 ? -15.516 9.117 -4.02 1 94 88 GLU A CA 1
ATOM 697 C C . GLU A 1 88 ? -14.766 8.961 -5.34 1 94 88 GLU A C 1
ATOM 699 O O . GLU A 1 88 ? -15.383 8.758 -6.387 1 94 88 GLU A O 1
ATOM 704 N N . ASP A 1 89 ? -13.484 9.062 -5.316 1 95.75 89 ASP A N 1
ATOM 705 C CA . ASP A 1 89 ? -12.633 8.922 -6.492 1 95.75 89 ASP A CA 1
ATOM 706 C C . ASP A 1 89 ? -11.383 8.109 -6.164 1 95.75 89 ASP A C 1
ATOM 708 O O . ASP A 1 89 ? -10.266 8.633 -6.191 1 95.75 89 ASP A O 1
ATOM 712 N N . PRO A 1 90 ? -11.594 6.824 -6.02 1 97.25 90 PRO A N 1
ATOM 713 C CA . PRO A 1 90 ? -10.5 5.977 -5.531 1 97.25 90 PRO A CA 1
ATOM 714 C C . PRO A 1 90 ? -9.328 5.902 -6.508 1 97.25 90 PRO A C 1
ATOM 716 O O . PRO A 1 90 ? -8.172 5.828 -6.086 1 97.25 90 PRO A O 1
ATOM 719 N N . ILE A 1 91 ? -9.625 5.922 -7.801 1 96.69 91 ILE A N 1
ATOM 720 C CA . ILE A 1 91 ? -8.578 5.828 -8.812 1 96.69 91 ILE A CA 1
ATOM 721 C C . ILE A 1 91 ? -7.688 7.066 -8.758 1 96.69 91 ILE A C 1
ATOM 723 O O . ILE A 1 91 ? -6.461 6.961 -8.82 1 96.69 91 ILE A O 1
ATOM 727 N N . HIS A 1 92 ? -8.328 8.211 -8.617 1 96.62 92 HIS A N 1
ATOM 728 C CA . HIS A 1 92 ? -7.578 9.453 -8.484 1 96.62 92 HIS A CA 1
ATOM 729 C C . HIS A 1 92 ? -6.703 9.438 -7.238 1 96.62 92 HIS A C 1
ATOM 731 O O . HIS A 1 92 ? -5.605 10 -7.238 1 96.62 92 HIS A O 1
ATOM 737 N N . ASP A 1 93 ? -7.184 8.859 -6.211 1 97.88 93 ASP A N 1
ATOM 738 C CA . ASP A 1 93 ? -6.422 8.805 -4.969 1 97.88 93 ASP A CA 1
ATOM 739 C C . ASP A 1 93 ? -5.109 8.055 -5.164 1 97.88 93 ASP A C 1
ATOM 741 O O . ASP A 1 93 ? -4.07 8.453 -4.629 1 97.88 93 ASP A O 1
ATOM 745 N N . VAL A 1 94 ? -5.094 6.988 -5.934 1 98.31 94 VAL A N 1
ATOM 746 C CA . VAL A 1 94 ? -3.865 6.27 -6.25 1 98.31 94 VAL A CA 1
ATOM 747 C C . VAL A 1 94 ? -2.891 7.203 -6.965 1 98.31 94 VAL A C 1
ATOM 749 O O . VAL A 1 94 ? -1.703 7.234 -6.637 1 98.31 94 VAL A O 1
ATOM 752 N N . GLU A 1 95 ? -3.398 7.973 -7.887 1 97.75 95 GLU A N 1
ATOM 753 C CA . GLU A 1 95 ? -2.576 8.867 -8.695 1 97.75 95 GLU A CA 1
ATOM 754 C C . GLU A 1 95 ? -1.886 9.914 -7.824 1 97.75 95 GLU A C 1
ATOM 756 O O . GLU A 1 95 ? -0.683 10.148 -7.961 1 97.75 95 GLU A O 1
ATOM 761 N N . VAL A 1 96 ? -2.584 10.477 -6.906 1 97.81 96 VAL A N 1
ATOM 762 C CA . VAL A 1 96 ? -2.094 11.68 -6.238 1 97.81 96 VAL A CA 1
ATOM 763 C C . VAL A 1 96 ? -1.35 11.297 -4.961 1 97.81 96 VAL A C 1
ATOM 765 O O . VAL A 1 96 ? -0.561 12.086 -4.438 1 97.81 96 VAL A O 1
ATOM 768 N N . ASN A 1 97 ? -1.543 10.117 -4.461 1 98.25 97 ASN A N 1
ATOM 769 C CA . ASN A 1 97 ? -0.934 9.805 -3.17 1 98.25 97 ASN A CA 1
ATOM 770 C C . ASN A 1 97 ? 0.186 8.781 -3.312 1 98.25 97 ASN A C 1
ATOM 772 O O . ASN A 1 97 ? 1.29 8.984 -2.807 1 98.25 97 ASN A O 1
ATOM 776 N N . SER A 1 98 ? -0.065 7.645 -3.984 1 98.38 98 SER A N 1
ATOM 777 C CA . SER A 1 98 ? 0.97 6.617 -4.066 1 98.38 98 SER A CA 1
ATOM 778 C C . SER A 1 98 ? 1.84 6.809 -5.305 1 98.38 98 SER A C 1
ATOM 780 O O . SER A 1 98 ? 3.066 6.891 -5.203 1 98.38 98 SER A O 1
ATOM 782 N N . LYS A 1 99 ? 1.21 6.938 -6.469 1 98 99 LYS A N 1
ATOM 783 C CA . LYS A 1 99 ? 1.942 7.02 -7.727 1 98 99 LYS A CA 1
ATOM 784 C C . LYS A 1 99 ? 2.781 8.289 -7.793 1 98 99 LYS A C 1
ATOM 786 O O . LYS A 1 99 ? 3.908 8.273 -8.297 1 98 99 LYS A O 1
ATOM 791 N N . SER A 1 100 ? 2.227 9.398 -7.34 1 98.25 100 SER A N 1
ATOM 792 C CA . SER A 1 100 ? 2.959 10.656 -7.336 1 98.25 100 SER A CA 1
ATOM 793 C C . SER A 1 100 ? 4.254 10.547 -6.539 1 98.25 100 SER A C 1
ATOM 795 O O . SER A 1 100 ? 5.293 11.062 -6.949 1 98.25 100 SER A O 1
ATOM 797 N N . THR A 1 101 ? 4.203 9.875 -5.355 1 98.69 101 THR A N 1
ATOM 798 C CA . THR A 1 101 ? 5.398 9.672 -4.547 1 98.69 101 THR A CA 1
ATOM 799 C C . THR A 1 101 ? 6.445 8.875 -5.32 1 98.69 101 THR A C 1
ATOM 801 O O . THR A 1 101 ? 7.625 9.227 -5.32 1 98.69 101 THR A O 1
ATOM 804 N N . LEU A 1 102 ? 6.004 7.855 -5.965 1 98.62 102 LEU A N 1
ATOM 805 C CA . LEU A 1 102 ? 6.91 7.035 -6.762 1 98.62 102 LEU A CA 1
ATOM 806 C C . LEU A 1 102 ? 7.543 7.855 -7.883 1 98.62 102 LEU A C 1
ATOM 808 O O . LEU A 1 102 ? 8.727 7.691 -8.188 1 98.62 102 LEU A O 1
ATOM 812 N N . TYR A 1 103 ? 6.734 8.742 -8.539 1 98.19 103 TYR A N 1
ATOM 813 C CA . TYR A 1 103 ? 7.246 9.625 -9.578 1 98.19 103 TYR A CA 1
ATOM 814 C C . TYR A 1 103 ? 8.383 10.492 -9.055 1 98.19 103 TYR A C 1
ATOM 816 O O . TYR A 1 103 ? 9.406 10.656 -9.719 1 98.19 103 TYR A O 1
ATOM 824 N N . PHE A 1 104 ? 8.234 11.008 -7.871 1 98.75 104 PHE A N 1
ATOM 825 C CA . PHE A 1 104 ? 9.266 11.844 -7.273 1 98.75 104 PHE A CA 1
ATOM 826 C C . PHE A 1 104 ? 10.531 11.031 -7.008 1 98.75 104 PHE A C 1
ATOM 828 O O . PHE A 1 104 ? 11.625 11.453 -7.375 1 98.75 104 PHE A O 1
ATOM 835 N N . LEU A 1 105 ? 10.344 9.883 -6.379 1 98.75 105 LEU A N 1
ATOM 836 C CA . LEU A 1 105 ? 11.477 9.031 -6.035 1 98.75 105 LEU A CA 1
ATOM 837 C C . LEU A 1 105 ? 12.25 8.633 -7.289 1 98.75 105 LEU A C 1
ATOM 839 O O . LEU A 1 105 ? 13.477 8.734 -7.328 1 98.75 105 LEU A O 1
ATOM 843 N N . GLU A 1 106 ? 11.516 8.203 -8.266 1 98.38 106 GLU A N 1
ATOM 844 C CA . GLU A 1 106 ? 12.125 7.758 -9.508 1 98.38 106 GLU A CA 1
ATOM 845 C C . GLU A 1 106 ? 12.836 8.906 -10.219 1 98.38 106 GLU A C 1
ATOM 847 O O . GLU A 1 106 ? 13.898 8.719 -10.805 1 98.38 106 GLU A O 1
ATOM 852 N N . SER A 1 107 ? 12.203 10.078 -10.242 1 98.38 107 SER A N 1
ATOM 853 C CA . SER A 1 107 ? 12.805 11.242 -10.883 1 98.38 107 SER A CA 1
ATOM 854 C C . SER A 1 107 ? 14.109 11.633 -10.203 1 98.38 107 SER A C 1
ATOM 856 O O . SER A 1 107 ? 15.102 11.922 -10.875 1 98.38 107 SER A O 1
ATOM 858 N N . ILE A 1 108 ? 14.117 11.656 -8.883 1 98.62 108 ILE A N 1
ATOM 859 C CA . ILE A 1 108 ? 15.32 11.984 -8.125 1 98.62 108 ILE A CA 1
ATOM 860 C C . ILE A 1 108 ? 16.422 10.977 -8.445 1 98.62 108 ILE A C 1
ATOM 862 O O . ILE A 1 108 ? 17.578 11.352 -8.664 1 98.62 108 ILE A O 1
ATOM 866 N N . ARG A 1 109 ? 16.062 9.688 -8.453 1 97.94 109 ARG A N 1
ATOM 867 C CA . ARG A 1 109 ?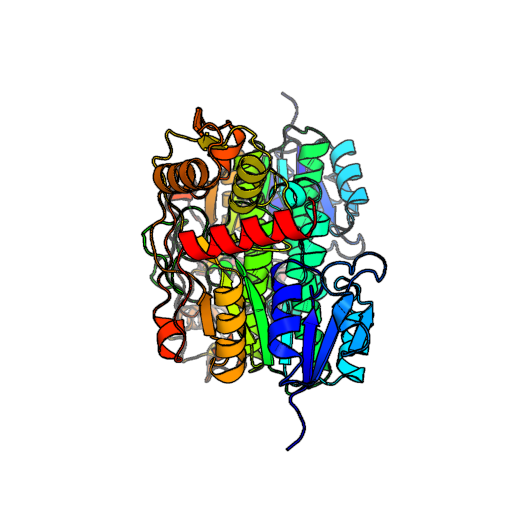 17.016 8.625 -8.766 1 97.94 109 ARG A CA 1
ATOM 868 C C . ARG A 1 109 ? 17.578 8.797 -10.164 1 97.94 109 ARG A C 1
ATOM 870 O O . ARG A 1 109 ? 18.797 8.773 -10.352 1 97.94 109 ARG A O 1
ATOM 877 N N . LYS A 1 110 ? 16.719 9.016 -11.156 1 97.19 110 LYS A N 1
ATOM 878 C CA . LYS A 1 110 ? 17.125 9.086 -12.555 1 97.19 110 LYS A CA 1
ATOM 879 C C . LYS A 1 110 ? 18.016 10.305 -12.812 1 97.19 110 LYS A C 1
ATOM 881 O O . LYS A 1 110 ? 18.922 10.25 -13.648 1 97.19 110 LYS A O 1
ATOM 886 N N . LEU A 1 111 ? 17.719 11.383 -12.125 1 97.94 111 LEU A N 1
ATOM 887 C CA . LEU A 1 111 ? 18.484 12.617 -12.289 1 97.94 111 LEU A CA 1
ATOM 888 C C . LEU A 1 111 ? 19.766 12.57 -11.445 1 97.94 111 LEU A C 1
ATOM 890 O O . LEU A 1 111 ? 20.594 13.484 -11.516 1 97.94 111 LEU A O 1
ATOM 894 N N . GLN A 1 112 ? 19.906 11.508 -10.602 1 97.62 112 GLN A N 1
ATOM 895 C CA . GLN A 1 112 ? 21.062 11.328 -9.734 1 97.62 112 GLN A CA 1
ATOM 896 C C . GLN A 1 112 ? 21.266 12.547 -8.836 1 97.62 112 GLN A C 1
ATOM 898 O O . GLN A 1 112 ? 22.375 13.055 -8.703 1 97.62 112 GLN A O 1
ATOM 903 N N . LEU A 1 113 ? 20.156 13.047 -8.305 1 97.62 113 LEU A N 1
ATOM 904 C CA . LEU A 1 113 ? 20.219 14.195 -7.41 1 97.62 113 LEU A CA 1
ATOM 905 C C . LEU A 1 113 ? 20.641 13.773 -6.008 1 97.62 113 LEU A C 1
ATOM 907 O O . LEU A 1 113 ? 20.219 12.727 -5.52 1 97.62 113 LEU A O 1
ATOM 911 N N . LYS A 1 114 ? 21.531 14.531 -5.453 1 96.19 114 LYS A N 1
ATOM 912 C CA . LYS A 1 114 ? 21.75 14.422 -4.012 1 96.19 114 LYS A CA 1
ATOM 913 C C . LYS A 1 114 ? 20.688 15.188 -3.232 1 96.19 114 LYS A C 1
ATOM 915 O O . LYS A 1 114 ? 20.859 16.359 -2.914 1 96.19 114 LYS A O 1
ATOM 920 N N . CYS A 1 115 ? 19.625 14.594 -2.934 1 97.75 115 CYS A N 1
ATOM 921 C CA . CYS A 1 115 ? 18.422 15.227 -2.406 1 97.75 115 CYS A CA 1
ATOM 922 C C . CYS A 1 115 ? 17.828 14.398 -1.271 1 97.75 115 CYS A C 1
ATOM 924 O O . CYS A 1 115 ? 17.719 13.172 -1.374 1 97.75 115 CYS A O 1
ATOM 926 N N . THR A 1 116 ? 17.562 15.062 -0.127 1 98.69 116 THR A N 1
ATOM 927 C CA . THR A 1 116 ? 16.75 14.438 0.914 1 98.69 116 THR A CA 1
ATOM 928 C C . THR A 1 116 ? 15.266 14.508 0.566 1 98.69 116 THR A C 1
ATOM 930 O O . THR A 1 116 ? 14.734 15.594 0.332 1 98.69 116 THR A O 1
ATOM 933 N N . PHE A 1 117 ? 14.664 13.359 0.433 1 98.94 117 PHE A N 1
ATOM 934 C CA . PHE A 1 117 ? 13.227 13.312 0.191 1 98.94 117 PHE A CA 1
ATOM 935 C C . PHE A 1 117 ? 12.469 13.039 1.485 1 98.94 117 PHE A C 1
ATOM 937 O O . PHE A 1 117 ? 12.641 11.984 2.098 1 98.94 117 PHE A O 1
ATOM 944 N N . ILE A 1 118 ? 11.617 13.953 1.928 1 98.94 118 ILE A N 1
ATOM 945 C CA . ILE A 1 118 ? 10.828 13.828 3.15 1 98.94 118 ILE A CA 1
ATOM 946 C C . ILE A 1 118 ? 9.352 13.672 2.801 1 98.94 118 ILE A C 1
ATOM 948 O O . ILE A 1 118 ? 8.75 14.562 2.203 1 98.94 118 ILE A O 1
ATOM 952 N N . LEU A 1 119 ? 8.789 12.555 3.193 1 98.94 119 LEU A N 1
ATOM 953 C CA . LEU A 1 119 ? 7.383 12.266 2.92 1 98.94 119 LEU A CA 1
ATOM 954 C C . LEU A 1 119 ? 6.52 12.57 4.137 1 98.94 119 LEU A C 1
ATOM 956 O O . LEU A 1 119 ? 6.777 12.07 5.234 1 98.94 119 LEU A O 1
ATOM 960 N N . GLY A 1 120 ? 5.555 13.422 3.91 1 98.88 120 GLY A N 1
ATOM 961 C CA . GLY A 1 120 ? 4.5 13.555 4.902 1 98.88 120 GLY A CA 1
ATOM 962 C C . GLY A 1 120 ? 3.484 12.43 4.844 1 98.88 120 GLY A C 1
ATOM 963 O O . GLY A 1 120 ? 2.891 12.172 3.793 1 98.88 120 GLY A O 1
ATOM 964 N N . SER A 1 121 ? 3.307 11.75 5.941 1 98.69 121 SER A N 1
ATOM 965 C CA . SER A 1 121 ? 2.324 10.68 6.055 1 98.69 121 SER A CA 1
ATOM 966 C C . SER A 1 121 ? 1.359 10.93 7.207 1 98.69 121 SER A C 1
ATOM 968 O O . SER A 1 121 ? 1.148 12.078 7.609 1 98.69 121 SER A O 1
ATOM 970 N N . THR A 1 122 ? 0.629 9.961 7.582 1 97.75 122 THR A N 1
ATOM 971 C CA . THR A 1 122 ? -0.513 10.172 8.469 1 97.75 122 THR A CA 1
ATOM 972 C C . THR A 1 122 ? -0.66 9.016 9.445 1 97.75 122 THR A C 1
ATOM 974 O O . THR A 1 122 ? -0.236 7.891 9.164 1 97.75 122 THR A O 1
ATOM 977 N N . PHE A 1 123 ? -1.312 9.289 10.531 1 97.5 123 PHE A N 1
ATOM 978 C CA . PHE A 1 123 ? -1.56 8.266 11.547 1 97.5 123 PHE A CA 1
ATOM 979 C C . PHE A 1 123 ? -2.566 7.238 11.039 1 97.5 123 PHE A C 1
ATOM 981 O O . PHE A 1 123 ? -2.617 6.113 11.547 1 97.5 123 PHE A O 1
ATOM 988 N N . ILE A 1 124 ? -3.307 7.551 10.039 1 96 124 ILE A N 1
ATOM 989 C CA . ILE A 1 124 ? -4.422 6.711 9.617 1 96 124 ILE A CA 1
ATOM 990 C C . ILE A 1 124 ? -3.889 5.438 8.961 1 96 124 ILE A C 1
ATOM 992 O O . ILE A 1 124 ? -4.629 4.473 8.773 1 96 124 ILE A O 1
ATOM 996 N N . VAL A 1 125 ? -2.547 5.391 8.633 1 98.06 125 VAL A N 1
ATOM 997 C CA . VAL A 1 125 ? -1.964 4.195 8.031 1 98.06 125 VAL A CA 1
ATOM 998 C C . VAL A 1 125 ? -2.006 3.043 9.039 1 98.06 125 VAL A C 1
ATOM 1000 O O . VAL A 1 125 ? -1.975 1.873 8.648 1 98.06 125 VAL A O 1
ATOM 1003 N N . ILE A 1 126 ? -2.115 3.377 10.328 1 97.94 126 ILE A N 1
ATOM 1004 C CA . ILE A 1 126 ? -2.141 2.381 11.391 1 97.94 126 ILE A CA 1
ATOM 1005 C C . ILE A 1 126 ? -3.451 1.6 11.336 1 97.94 126 ILE A C 1
ATOM 1007 O O . ILE A 1 126 ? -3.479 0.401 11.625 1 97.94 126 ILE A O 1
ATOM 1011 N N . GLY A 1 127 ? -4.539 2.252 10.898 1 96.19 127 GLY A N 1
ATOM 1012 C CA . GLY A 1 127 ? -5.855 1.691 11.148 1 96.19 127 GLY A CA 1
ATOM 1013 C C . GLY A 1 127 ? -6.207 1.629 12.617 1 96.19 127 GLY A C 1
ATOM 1014 O O . GLY A 1 127 ? -5.902 2.553 13.375 1 96.19 127 GLY A O 1
ATOM 1015 N N . LYS A 1 128 ? -6.992 0.616 13.008 1 95 128 LYS A N 1
ATOM 1016 C CA . LYS A 1 128 ? -7.273 0.425 14.43 1 95 128 LYS A CA 1
ATOM 1017 C C . LYS A 1 128 ? -6.051 -0.113 15.164 1 95 128 LYS A C 1
ATOM 1019 O O . LYS A 1 128 ? -5.617 -1.238 14.914 1 95 128 LYS A O 1
ATOM 1024 N N . PRO A 1 129 ? -5.531 0.687 16.125 1 96.94 129 PRO A N 1
ATOM 1025 C CA . PRO A 1 129 ? -4.32 0.242 16.812 1 96.94 129 PRO A CA 1
ATOM 1026 C C . PRO A 1 129 ? -4.531 -1.047 17.594 1 96.94 129 PRO A C 1
ATOM 1028 O O . PRO A 1 129 ? -5.555 -1.205 18.266 1 96.94 129 PRO A O 1
ATOM 1031 N N . ILE A 1 130 ? -3.568 -1.932 17.578 1 95.25 130 ILE A N 1
ATOM 1032 C CA . ILE A 1 130 ? -3.574 -3.158 18.359 1 95.25 130 ILE A CA 1
ATOM 1033 C C . ILE A 1 130 ? -3.23 -2.84 19.812 1 95.25 130 ILE A C 1
ATOM 1035 O O . ILE A 1 130 ? -3.779 -3.445 20.734 1 95.25 130 ILE A O 1
ATOM 1039 N N . SER A 1 131 ? -2.357 -1.876 19.969 1 96.81 131 SER A N 1
ATOM 1040 C CA . SER A 1 131 ? -1.932 -1.395 21.281 1 96.81 131 SER A CA 1
ATOM 1041 C C . SER A 1 131 ? -1.562 0.084 21.234 1 96.81 131 SER A C 1
ATOM 1043 O O . SER A 1 131 ? -1.222 0.61 20.172 1 96.81 131 SER A O 1
ATOM 1045 N N . LEU A 1 132 ? -1.658 0.725 22.406 1 98 132 LEU A N 1
ATOM 1046 C CA . LEU A 1 132 ? -1.321 2.141 22.516 1 98 132 LEU A CA 1
ATOM 1047 C C . LEU A 1 132 ? -0.27 2.369 23.594 1 98 132 LEU A C 1
ATOM 1049 O O . LEU A 1 132 ? -0.261 1.675 24.609 1 98 132 LEU A O 1
ATOM 1053 N N . PRO A 1 133 ? 0.536 3.354 23.516 1 98.62 133 PRO A N 1
ATOM 1054 C CA . PRO A 1 133 ? 0.688 4.188 22.328 1 98.62 133 PRO A CA 1
ATOM 1055 C C . PRO A 1 133 ? 1.314 3.43 21.156 1 98.62 133 PRO A C 1
ATOM 1057 O O . PRO A 1 133 ? 2.092 2.496 21.359 1 98.62 133 PRO A O 1
ATOM 1060 N N . VAL A 1 134 ? 0.974 3.82 19.906 1 98.69 134 VAL A N 1
ATOM 1061 C CA . VAL A 1 134 ? 1.639 3.277 18.719 1 98.69 134 VAL A CA 1
ATOM 1062 C C . VAL A 1 134 ? 3.035 3.879 18.594 1 98.69 134 VAL A C 1
ATOM 1064 O O . VAL A 1 134 ? 3.32 4.934 19.172 1 98.69 134 VAL A O 1
ATOM 1067 N N . ASN A 1 135 ? 3.9 3.213 17.938 1 98.5 135 ASN A N 1
ATOM 1068 C CA . ASN A 1 135 ? 5.242 3.688 17.609 1 98.5 135 ASN A CA 1
ATOM 1069 C C . ASN A 1 135 ? 5.633 3.342 16.188 1 98.5 135 ASN A C 1
ATOM 1071 O O . ASN A 1 135 ? 4.777 2.973 15.375 1 98.5 135 ASN A O 1
ATOM 1075 N N . GLU A 1 136 ? 6.898 3.561 15.789 1 98.25 136 GLU A N 1
ATOM 1076 C CA . GLU A 1 136 ? 7.34 3.436 14.406 1 98.25 136 GLU A CA 1
ATOM 1077 C C . GLU A 1 136 ? 7.301 1.983 13.938 1 98.25 136 GLU A C 1
ATOM 1079 O O . GLU A 1 136 ? 7.355 1.708 12.742 1 98.25 136 GLU A O 1
ATOM 1084 N N . LYS A 1 137 ? 7.133 1.019 14.836 1 96 137 LYS A N 1
ATOM 1085 C CA . LYS A 1 137 ? 7.156 -0.403 14.5 1 96 137 LYS A CA 1
ATOM 1086 C C . LYS A 1 137 ? 5.75 -0.996 14.531 1 96 137 LYS A C 1
ATOM 1088 O O . LYS A 1 137 ? 5.559 -2.17 14.203 1 96 137 LYS A O 1
ATOM 1093 N N . SER A 1 138 ? 4.824 -0.137 14.945 1 97.62 138 SER A N 1
ATOM 1094 C CA . SER A 1 138 ? 3.457 -0.633 15.078 1 97.62 138 SER A CA 1
ATOM 1095 C C . SER A 1 138 ? 2.91 -1.106 13.734 1 97.62 138 SER A C 1
ATOM 1097 O O . SER A 1 138 ? 3.221 -0.525 12.688 1 97.62 138 SER A O 1
ATOM 1099 N N . VAL A 1 139 ? 2.037 -2.117 13.805 1 96.38 139 VAL A N 1
ATOM 1100 C CA . VAL A 1 139 ? 1.454 -2.742 12.625 1 96.38 139 VAL A CA 1
ATOM 1101 C C . VAL A 1 139 ? 0.491 -1.771 11.945 1 96.38 139 VAL A C 1
ATOM 1103 O O . VAL A 1 139 ? -0.271 -1.071 12.617 1 96.38 139 VAL A O 1
ATOM 1106 N N . CYS A 1 140 ? 0.581 -1.725 10.633 1 97.69 140 CYS A N 1
ATOM 1107 C CA . CYS A 1 140 ? -0.287 -0.862 9.836 1 97.69 140 CYS A CA 1
ATOM 1108 C C . CYS A 1 140 ? -1.319 -1.682 9.07 1 97.69 140 CYS A C 1
ATOM 1110 O O . CYS A 1 140 ? -0.962 -2.514 8.234 1 97.69 140 CYS A O 1
ATOM 1112 N N . ILE A 1 141 ? -2.592 -1.483 9.359 1 96.12 141 ILE A N 1
ATOM 1113 C CA . ILE A 1 141 ? -3.721 -2.088 8.656 1 96.12 141 ILE A CA 1
ATOM 1114 C C . ILE A 1 141 ? -4.723 -1.004 8.258 1 96.12 141 ILE A C 1
ATOM 1116 O O . ILE A 1 141 ? -5.766 -0.852 8.898 1 96.12 141 ILE A O 1
ATOM 1120 N N . PRO A 1 142 ? -4.41 -0.304 7.137 1 96.69 142 PRO A N 1
ATOM 1121 C CA . PRO A 1 142 ? -5.258 0.828 6.754 1 96.69 142 PRO A CA 1
ATOM 1122 C C . PRO A 1 142 ? -6.703 0.419 6.484 1 96.69 142 PRO A C 1
ATOM 1124 O O . PRO A 1 142 ? -6.957 -0.675 5.973 1 96.69 142 PRO A O 1
ATOM 1127 N N . THR A 1 143 ? -7.656 1.364 6.734 1 94.25 143 THR A N 1
ATOM 1128 C CA . THR A 1 143 ? -9.078 1.073 6.582 1 94.25 143 THR A CA 1
ATOM 1129 C C . THR A 1 143 ? -9.695 1.958 5.504 1 94.25 143 THR A C 1
ATOM 1131 O O . THR A 1 143 ? -10.914 1.933 5.297 1 94.25 143 THR A O 1
ATOM 1134 N N . THR A 1 144 ? -8.875 2.795 4.875 1 94.94 144 THR A N 1
ATOM 1135 C CA . THR A 1 144 ? -9.336 3.652 3.787 1 94.94 144 THR A CA 1
ATOM 1136 C C . THR A 1 144 ? -8.398 3.561 2.588 1 94.94 144 THR A C 1
ATOM 1138 O O . THR A 1 144 ? -7.258 3.109 2.717 1 94.94 144 THR A O 1
ATOM 1141 N N . ILE A 1 145 ? -8.922 4.008 1.442 1 97.31 145 ILE A N 1
ATOM 1142 C CA . ILE A 1 145 ? -8.141 4.035 0.212 1 97.31 145 ILE A CA 1
ATOM 1143 C C . ILE A 1 145 ? -6.988 5.023 0.355 1 97.31 145 ILE A C 1
ATOM 1145 O O . ILE A 1 145 ? -5.848 4.719 -0.011 1 97.31 145 ILE A O 1
ATOM 1149 N N . TYR A 1 146 ? -7.27 6.137 0.988 1 96.56 146 TYR A N 1
ATOM 1150 C CA . TYR A 1 146 ? -6.254 7.145 1.262 1 96.56 146 TYR A CA 1
ATOM 1151 C C . TYR A 1 146 ? -5.121 6.566 2.105 1 96.56 146 TYR A C 1
ATOM 1153 O O . TYR A 1 146 ? -3.949 6.68 1.744 1 96.56 146 TYR A O 1
ATOM 1161 N N . ALA A 1 147 ? -5.457 5.961 3.207 1 97.62 147 ALA A N 1
ATOM 1162 C CA . ALA A 1 147 ? -4.465 5.402 4.121 1 97.62 147 ALA A CA 1
ATOM 1163 C C . ALA A 1 147 ? -3.631 4.328 3.436 1 97.62 147 ALA A C 1
ATOM 1165 O O . ALA A 1 147 ? -2.424 4.223 3.672 1 97.62 147 ALA A O 1
ATOM 1166 N N . THR A 1 148 ? -4.266 3.512 2.635 1 98.5 148 THR A N 1
ATOM 1167 C CA . THR A 1 148 ? -3.572 2.457 1.904 1 98.5 148 THR A CA 1
ATOM 1168 C C . THR A 1 148 ? -2.516 3.049 0.974 1 98.5 148 THR A C 1
ATOM 1170 O O . THR A 1 148 ? -1.379 2.574 0.936 1 98.5 148 THR A O 1
ATOM 1173 N N . ASN A 1 149 ? -2.914 4.062 0.232 1 98.75 149 ASN A N 1
ATOM 1174 C CA . ASN A 1 149 ? -1.996 4.68 -0.719 1 98.75 149 ASN A CA 1
ATOM 1175 C C . ASN A 1 149 ? -0.861 5.41 -0.008 1 98.75 149 ASN A C 1
ATOM 1177 O O . ASN A 1 149 ? 0.272 5.426 -0.493 1 98.75 149 ASN A O 1
ATOM 1181 N N . ARG A 1 150 ? -1.143 6.012 1.095 1 98.69 150 ARG A N 1
ATOM 1182 C CA . ARG A 1 150 ? -0.079 6.66 1.856 1 98.69 150 ARG A CA 1
ATOM 1183 C C . ARG A 1 150 ? 0.883 5.629 2.439 1 98.69 150 ARG A C 1
ATOM 1185 O O . ARG A 1 150 ? 2.096 5.852 2.471 1 98.69 150 ARG A O 1
ATOM 1192 N N . LEU A 1 151 ? 0.342 4.539 2.926 1 98.81 151 LEU A N 1
ATOM 1193 C CA . LEU A 1 151 ? 1.208 3.473 3.414 1 98.81 151 LEU A CA 1
ATOM 1194 C C . LEU A 1 151 ? 2.107 2.951 2.299 1 98.81 151 LEU A C 1
ATOM 1196 O O . LEU A 1 151 ? 3.293 2.691 2.521 1 98.81 151 LEU A O 1
ATOM 1200 N N . SER A 1 152 ? 1.54 2.758 1.122 1 98.75 152 SER A N 1
ATOM 1201 C CA . SER A 1 152 ? 2.342 2.365 -0.032 1 98.75 152 SER A CA 1
ATOM 1202 C C . SER A 1 152 ? 3.473 3.357 -0.281 1 98.75 152 SER A C 1
ATOM 1204 O O . SER A 1 152 ? 4.598 2.961 -0.599 1 98.75 152 SER A O 1
ATOM 1206 N N . SER A 1 153 ? 3.166 4.648 -0.158 1 98.88 153 SER A N 1
ATOM 1207 C CA . SER A 1 153 ? 4.172 5.691 -0.328 1 98.88 153 SER A CA 1
ATOM 1208 C C . SER A 1 153 ? 5.316 5.52 0.666 1 98.88 153 SER A C 1
ATOM 1210 O O . SER A 1 153 ? 6.484 5.703 0.313 1 98.88 153 SER A O 1
ATOM 1212 N N . GLU A 1 154 ? 4.984 5.211 1.921 1 98.88 154 GLU A N 1
ATOM 1213 C CA . GLU A 1 154 ? 6.016 4.961 2.924 1 98.88 154 GLU A CA 1
ATOM 1214 C C . GLU A 1 154 ? 6.922 3.805 2.508 1 98.88 154 GLU A C 1
ATOM 1216 O O . GLU A 1 154 ? 8.148 3.896 2.617 1 98.88 154 GLU A O 1
ATOM 1221 N N . HIS A 1 155 ? 6.27 2.721 2.061 1 98.69 155 HIS A N 1
ATOM 1222 C CA . HIS A 1 155 ? 7.035 1.556 1.633 1 98.69 155 HIS A CA 1
ATOM 1223 C C . HIS A 1 155 ? 7.961 1.9 0.47 1 98.69 155 HIS A C 1
ATOM 1225 O O . HIS A 1 155 ? 9.109 1.462 0.437 1 98.69 155 HIS A O 1
ATOM 1231 N N . PHE A 1 156 ? 7.449 2.674 -0.516 1 98.75 156 PHE A N 1
ATOM 1232 C CA . PHE A 1 156 ? 8.281 3.078 -1.644 1 98.75 156 PHE A CA 1
ATOM 1233 C C . PHE A 1 156 ? 9.523 3.822 -1.161 1 98.75 156 PHE A C 1
ATOM 1235 O O . PHE A 1 156 ? 10.633 3.553 -1.624 1 98.75 156 PHE A O 1
ATOM 1242 N N . CYS A 1 157 ? 9.336 4.742 -0.223 1 98.81 157 CYS A N 1
ATOM 1243 C CA . CYS A 1 157 ? 10.469 5.492 0.32 1 98.81 157 CYS A CA 1
ATOM 1244 C C . CYS A 1 157 ? 11.492 4.555 0.945 1 98.81 157 CYS A C 1
ATOM 1246 O O . CYS A 1 157 ? 12.695 4.688 0.7 1 98.81 157 CYS A O 1
ATOM 1248 N N . LYS A 1 158 ? 11.008 3.662 1.732 1 98 158 LYS A N 1
ATOM 1249 C CA . LYS A 1 158 ? 11.898 2.719 2.4 1 98 158 LYS A CA 1
ATOM 1250 C C . LYS A 1 158 ? 12.641 1.851 1.389 1 98 158 LYS A C 1
ATOM 1252 O O . LYS A 1 158 ? 13.836 1.585 1.546 1 98 158 LYS A O 1
ATOM 1257 N N . ILE A 1 159 ? 11.961 1.384 0.401 1 97.06 159 ILE A N 1
ATOM 1258 C CA . ILE A 1 159 ? 12.523 0.52 -0.631 1 97.06 159 ILE A CA 1
ATOM 1259 C C . ILE A 1 159 ? 13.602 1.275 -1.405 1 97.06 159 ILE A C 1
ATOM 1261 O O . ILE A 1 159 ? 14.68 0.741 -1.659 1 97.06 159 ILE A O 1
ATOM 1265 N N . TYR A 1 160 ? 13.328 2.529 -1.783 1 97.94 160 TYR A N 1
ATOM 1266 C CA . TYR A 1 160 ? 14.305 3.318 -2.523 1 97.94 160 TYR A CA 1
ATOM 1267 C C . TYR A 1 160 ? 15.531 3.604 -1.669 1 97.94 160 TYR A C 1
ATOM 1269 O O . TYR A 1 160 ? 16.656 3.678 -2.184 1 97.94 160 TYR A O 1
ATOM 1277 N N . HIS A 1 161 ? 15.328 3.803 -0.38 1 97.62 161 HIS A N 1
ATOM 1278 C CA . HIS A 1 161 ? 16.453 3.92 0.531 1 97.62 161 HIS A CA 1
ATOM 1279 C C . HIS A 1 161 ? 17.281 2.635 0.559 1 97.62 161 HIS A C 1
ATOM 1281 O O . HIS A 1 161 ? 18.5 2.672 0.408 1 97.62 161 HIS A O 1
ATOM 1287 N N . GLN A 1 162 ? 16.609 1.526 0.69 1 94.19 162 GLN A N 1
ATOM 1288 C CA . GLN A 1 162 ? 17.266 0.24 0.868 1 94.19 162 GLN A CA 1
ATOM 1289 C C . GLN A 1 162 ? 17.984 -0.189 -0.408 1 94.19 162 GLN A C 1
ATOM 1291 O O . GLN A 1 162 ? 19.078 -0.753 -0.352 1 94.19 162 GLN A O 1
ATOM 1296 N N . VAL A 1 163 ? 17.391 0.051 -1.534 1 93.56 163 VAL A N 1
ATOM 1297 C CA . VAL A 1 163 ? 17.875 -0.497 -2.795 1 93.56 163 VAL A CA 1
ATOM 1298 C C . VAL A 1 163 ? 18.844 0.484 -3.441 1 93.56 163 VAL A C 1
ATOM 1300 O O . VAL A 1 163 ? 19.859 0.075 -4.012 1 93.56 163 VAL A O 1
ATOM 1303 N N . TYR A 1 164 ? 18.594 1.812 -3.311 1 95.06 164 TYR A N 1
ATOM 1304 C CA . TYR A 1 164 ? 19.375 2.793 -4.055 1 95.06 164 TYR A CA 1
ATOM 1305 C C . TYR A 1 164 ? 20.125 3.721 -3.107 1 95.06 164 TYR A C 1
ATOM 1307 O O . TYR A 1 164 ? 20.812 4.652 -3.551 1 95.06 164 TYR A O 1
ATOM 1315 N N . ASP A 1 165 ? 19.969 3.557 -1.77 1 95.62 165 ASP A N 1
ATOM 1316 C CA . ASP A 1 165 ? 20.609 4.371 -0.74 1 95.62 165 ASP A CA 1
ATOM 1317 C C . ASP A 1 165 ? 20.141 5.824 -0.821 1 95.62 165 ASP A C 1
ATOM 1319 O O . ASP A 1 165 ? 20.906 6.746 -0.561 1 95.62 165 ASP A O 1
ATOM 1323 N N . MET A 1 166 ? 18.953 6.051 -1.355 1 97.88 166 MET A N 1
ATOM 1324 C CA . MET A 1 166 ? 18.391 7.395 -1.395 1 97.88 166 MET A CA 1
ATOM 1325 C C . MET A 1 166 ? 18.062 7.887 0.011 1 97.88 166 MET A C 1
ATOM 1327 O O . MET A 1 166 ? 17.562 7.125 0.84 1 97.88 166 MET A O 1
ATOM 1331 N N . ASP A 1 167 ? 18.359 9.148 0.329 1 98.56 167 ASP A N 1
ATOM 1332 C CA . ASP A 1 167 ? 17.984 9.727 1.616 1 98.56 167 ASP A CA 1
ATOM 1333 C C . ASP A 1 167 ? 16.484 10.016 1.682 1 98.56 167 ASP A C 1
ATOM 1335 O O . ASP A 1 167 ? 16.031 11.086 1.265 1 98.56 167 ASP A O 1
ATOM 1339 N N . CYS A 1 168 ? 15.75 9.086 2.215 1 98.75 168 CYS A N 1
ATOM 1340 C CA . CYS A 1 168 ? 14.305 9.18 2.396 1 98.75 168 CYS A CA 1
ATOM 1341 C C . CYS A 1 168 ? 13.945 9.227 3.877 1 98.75 168 CYS A C 1
ATOM 1343 O O . CYS A 1 168 ? 14.406 8.398 4.66 1 98.75 168 CYS A O 1
ATOM 1345 N N . ARG A 1 169 ? 13.203 10.227 4.262 1 98.88 169 ARG A N 1
ATOM 1346 C CA . ARG A 1 169 ? 12.695 10.375 5.617 1 98.88 169 ARG A CA 1
ATOM 1347 C C . ARG A 1 169 ? 11.172 10.508 5.621 1 98.88 169 ARG A C 1
ATOM 1349 O O . ARG A 1 169 ? 10.602 11.141 4.738 1 98.88 169 ARG A O 1
ATOM 1356 N N . ILE A 1 170 ? 10.562 9.836 6.582 1 98.94 170 ILE A N 1
ATOM 1357 C CA . ILE A 1 170 ? 9.102 9.82 6.656 1 98.94 170 ILE A CA 1
ATOM 1358 C C . ILE A 1 170 ? 8.648 10.359 8.008 1 98.94 170 ILE A C 1
ATOM 1360 O O . ILE A 1 170 ? 9.258 10.062 9.039 1 98.94 170 ILE A O 1
ATOM 1364 N N . PHE A 1 171 ? 7.613 11.141 7.996 1 98.94 171 PHE A N 1
ATOM 1365 C CA . PHE A 1 171 ? 6.961 11.445 9.266 1 98.94 171 PHE A CA 1
ATOM 1366 C C . PHE A 1 171 ? 5.469 11.156 9.188 1 98.94 171 PHE A C 1
ATOM 1368 O O . PHE A 1 171 ? 4.848 11.344 8.141 1 98.94 171 PHE A O 1
ATOM 1375 N N . ARG A 1 172 ? 4.914 10.609 10.219 1 98.94 172 ARG A N 1
ATOM 1376 C CA . ARG A 1 172 ? 3.48 10.461 10.445 1 98.94 172 ARG A CA 1
ATOM 1377 C C . ARG A 1 172 ? 2.971 11.508 11.43 1 98.94 172 ARG A C 1
ATOM 1379 O O . ARG A 1 172 ? 3.607 11.766 12.453 1 98.94 172 ARG A O 1
ATOM 1386 N N . ILE A 1 173 ? 1.884 12.125 11.062 1 98.56 173 ILE A N 1
ATOM 1387 C CA . ILE A 1 173 ? 1.298 13.156 11.922 1 98.56 173 ILE A CA 1
ATOM 1388 C C . ILE A 1 173 ? 0.001 12.633 12.531 1 98.56 173 ILE A C 1
ATOM 1390 O O . ILE A 1 173 ? -0.806 11.992 11.852 1 98.56 173 ILE A O 1
ATOM 1394 N N . THR A 1 174 ? -0.171 12.867 13.82 1 98.12 174 THR A N 1
ATOM 1395 C CA . THR A 1 174 ? -1.474 12.602 14.422 1 98.12 174 THR A CA 1
ATOM 1396 C C . THR A 1 174 ? -2.459 13.719 14.086 1 98.12 174 THR A C 1
ATOM 1398 O O . THR A 1 174 ? -2.221 14.508 13.164 1 98.12 174 THR A O 1
ATOM 1401 N N . ASN A 1 175 ? -3.645 13.789 14.664 1 96.31 175 ASN A N 1
ATOM 1402 C CA . ASN A 1 175 ? -4.688 14.766 14.375 1 96.31 175 ASN A CA 1
ATOM 1403 C C . ASN A 1 175 ? -4.207 16.188 14.609 1 96.31 175 ASN A C 1
ATOM 1405 O O . ASN A 1 175 ? -4.277 16.703 15.734 1 96.31 175 ASN A O 1
ATOM 1409 N N . SER A 1 176 ? -3.854 16.828 13.516 1 97.69 176 SER A N 1
ATOM 1410 C CA . SER A 1 176 ? -3.369 18.203 13.594 1 97.69 176 SER A CA 1
ATOM 1411 C C . SER A 1 176 ? -4.508 19.203 13.422 1 97.69 176 SER A C 1
ATOM 1413 O O . SER A 1 176 ? -5.508 18.906 12.766 1 97.69 176 SER A O 1
ATOM 1415 N N . PHE A 1 177 ? -4.367 20.328 14.086 1 97.81 177 PHE A N 1
ATOM 1416 C CA . PHE A 1 177 ? -5.375 21.375 13.977 1 97.81 177 PHE A CA 1
ATOM 1417 C C . PHE A 1 177 ? -4.73 22.766 14.039 1 97.81 177 PHE A C 1
ATOM 1419 O O . PHE A 1 177 ? -3.58 22.891 14.453 1 97.81 177 PHE A O 1
ATOM 1426 N N . GLY A 1 178 ? -5.441 23.734 13.523 1 98.19 178 GLY A N 1
ATOM 1427 C CA . GLY A 1 178 ? -4.93 25.094 13.57 1 98.19 178 GLY A CA 1
ATOM 1428 C C . GLY A 1 178 ? -5.477 25.969 12.469 1 98.19 178 GLY A C 1
ATOM 1429 O O . GLY A 1 178 ? -6.359 25.562 11.719 1 98.19 178 GLY A O 1
ATOM 1430 N N . PRO A 1 179 ? -4.953 27.203 12.367 1 97.5 179 PRO A N 1
ATOM 1431 C CA . PRO A 1 179 ? -5.359 28.156 11.344 1 97.5 179 PRO A CA 1
ATOM 1432 C C . PRO A 1 179 ? -5.164 27.625 9.922 1 97.5 179 PRO A C 1
ATOM 1434 O O . PRO A 1 179 ? -4.219 26.875 9.672 1 97.5 179 PRO A O 1
ATOM 1437 N N . ARG A 1 180 ? -6.035 27.969 9.016 1 95.75 180 ARG A N 1
ATOM 1438 C CA . ARG A 1 180 ? -5.938 27.734 7.578 1 95.75 180 ARG A CA 1
ATOM 1439 C C . ARG A 1 180 ? -6.359 26.312 7.219 1 95.75 180 ARG A C 1
ATOM 1441 O O . ARG A 1 180 ? -6.316 25.922 6.051 1 95.75 180 ARG A O 1
ATOM 1448 N N . GLU A 1 181 ? -6.723 25.438 8.227 1 94.56 181 GLU A N 1
ATOM 1449 C CA . GLU A 1 181 ? -7.332 24.141 7.91 1 94.56 181 GLU A CA 1
ATOM 1450 C C . GLU A 1 181 ? -8.789 24.312 7.477 1 94.56 181 GLU A C 1
ATOM 1452 O O . GLU A 1 181 ? -9.477 25.219 7.941 1 94.56 181 GLU A O 1
ATOM 1457 N N . LYS A 1 182 ? -9.195 23.484 6.543 1 88.25 182 LYS A N 1
ATOM 1458 C CA . LYS A 1 182 ? -10.586 23.516 6.094 1 88.25 182 LYS A CA 1
ATOM 1459 C C . LYS A 1 182 ? -11.547 23.234 7.242 1 88.25 182 LYS A C 1
ATOM 1461 O O . LYS A 1 182 ? -11.211 22.5 8.172 1 88.25 182 LYS A O 1
ATOM 1466 N N . THR A 1 183 ? -12.695 23.844 7.148 1 88.31 183 THR A N 1
ATOM 1467 C CA . THR A 1 183 ? -13.695 23.703 8.203 1 88.31 183 THR A CA 1
ATOM 1468 C C . THR A 1 183 ? -14.891 22.891 7.715 1 88.31 183 THR A C 1
ATOM 1470 O O . THR A 1 183 ? -16.047 23.281 7.906 1 88.31 183 THR A O 1
ATOM 1473 N N . ILE A 1 184 ? -14.531 21.766 7.129 1 81.25 184 ILE A N 1
ATOM 1474 C CA . ILE A 1 184 ? -15.57 20.875 6.621 1 81.25 184 ILE A CA 1
ATOM 1475 C C . ILE A 1 184 ? -15.625 19.609 7.477 1 81.25 184 ILE A C 1
ATOM 1477 O O . ILE A 1 184 ? -14.586 19.094 7.895 1 81.25 184 ILE A O 1
ATOM 1481 N N . SER A 1 185 ? -16.844 19.188 7.75 1 73.88 185 SER A N 1
ATOM 1482 C CA . SER A 1 185 ? -17.094 18.078 8.672 1 73.88 185 SER A CA 1
ATOM 1483 C C . SER A 1 185 ? -16.484 16.781 8.164 1 73.88 185 SER A C 1
ATOM 1485 O O . SER A 1 185 ? -16.047 15.945 8.953 1 73.88 185 SER A O 1
ATOM 1487 N N . SER A 1 186 ? -16.438 16.641 6.914 1 69.56 186 SER A N 1
ATOM 1488 C CA . SER A 1 186 ? -16.062 15.352 6.332 1 69.56 186 SER A CA 1
ATOM 1489 C C . SER A 1 186 ? -14.547 15.203 6.25 1 69.56 186 SER A C 1
ATOM 1491 O O . SER A 1 186 ? -14.039 14.156 5.824 1 69.56 186 SER A O 1
ATOM 1493 N N . LYS A 1 187 ? -13.719 16.078 6.684 1 71.81 187 LYS A N 1
ATOM 1494 C CA . LYS A 1 187 ? -12.273 16.016 6.484 1 71.81 187 LYS A CA 1
ATOM 1495 C C . LYS A 1 187 ? -11.539 16 7.816 1 71.81 187 LYS A C 1
ATOM 1497 O O . LYS A 1 187 ? -10.719 15.117 8.07 1 71.81 187 LYS A O 1
ATOM 1502 N N . ASN A 1 188 ? -11.758 17 8.57 1 79.88 188 ASN A N 1
ATOM 1503 C CA . ASN A 1 188 ? -11.102 17.172 9.859 1 79.88 188 ASN A CA 1
ATOM 1504 C C . ASN A 1 188 ? -12.094 17.578 10.953 1 79.88 188 ASN A C 1
ATOM 1506 O O . ASN A 1 188 ? -12.438 18.75 11.07 1 79.88 188 ASN A O 1
ATOM 1510 N N . ALA A 1 189 ? -12.383 16.609 11.734 1 84.19 189 ALA A N 1
ATOM 1511 C CA . ALA A 1 189 ? -13.414 16.797 12.75 1 84.19 189 ALA A CA 1
ATOM 1512 C C . ALA A 1 189 ? -12.992 17.844 13.781 1 84.19 189 ALA A C 1
ATOM 1514 O O . ALA A 1 189 ? -13.812 18.609 14.273 1 84.19 189 ALA A O 1
ATOM 1515 N N . VAL A 1 190 ? -11.742 17.938 14.039 1 92.94 190 VAL A N 1
ATOM 1516 C CA . VAL A 1 190 ? -11.242 18.797 15.102 1 92.94 190 VAL A CA 1
ATOM 1517 C C . VAL A 1 190 ? -11.406 20.266 14.703 1 92.94 190 VAL A C 1
ATOM 1519 O O . VAL A 1 190 ? -12.023 21.047 15.422 1 92.94 190 VAL A O 1
ATOM 1522 N N . ASN A 1 191 ? -10.875 20.641 13.57 1 94.88 191 ASN A N 1
ATOM 1523 C CA . ASN A 1 191 ? -11 22.016 13.102 1 94.88 191 ASN A CA 1
ATOM 1524 C C . ASN A 1 191 ? -12.461 22.391 12.844 1 94.88 191 ASN A C 1
ATOM 1526 O O . ASN A 1 191 ? -12.852 23.531 13.047 1 94.88 191 ASN A O 1
ATOM 1530 N N . PHE A 1 192 ? -13.227 21.406 12.391 1 93.94 192 PHE A N 1
ATOM 1531 C CA . PHE A 1 192 ? -14.648 21.641 12.156 1 93.94 192 PHE A CA 1
ATOM 1532 C C . PHE A 1 192 ? -15.367 21.984 13.453 1 93.94 192 PHE A C 1
ATOM 1534 O O . PHE A 1 192 ? -16.156 22.938 13.5 1 93.94 192 PHE A O 1
ATOM 1541 N N . LEU A 1 193 ? -15.094 21.312 14.453 1 95.62 193 LEU A N 1
ATOM 1542 C CA . LEU A 1 193 ? -15.734 21.562 15.742 1 95.62 193 LEU A CA 1
ATOM 1543 C C . LEU A 1 193 ? -15.312 22.906 16.312 1 95.62 193 LEU A C 1
ATOM 1545 O O . LEU A 1 193 ? -16.125 23.609 16.922 1 95.62 193 LEU A O 1
ATOM 1549 N N . ILE A 1 194 ? -14.047 23.234 16.156 1 97.31 194 ILE A N 1
ATOM 1550 C CA . ILE A 1 194 ? -13.578 24.547 16.594 1 97.31 194 ILE A CA 1
ATOM 1551 C C . ILE A 1 194 ? -14.344 25.641 15.852 1 97.31 194 ILE A C 1
ATOM 1553 O O . ILE A 1 194 ? -14.75 26.641 16.453 1 97.31 194 ILE A O 1
ATOM 1557 N N . TYR A 1 195 ? -14.539 25.391 14.578 1 96.81 195 TYR A N 1
ATOM 1558 C CA . TYR A 1 195 ? -15.258 26.359 13.758 1 96.81 195 TYR A CA 1
ATOM 1559 C C . TYR A 1 195 ? -16.719 26.453 14.188 1 96.81 195 TYR A C 1
ATOM 1561 O O . TYR A 1 195 ? -17.281 27.547 14.242 1 96.81 195 TYR A O 1
ATOM 1569 N N . GLN A 1 196 ? -17.297 25.328 14.43 1 96.19 196 GLN A N 1
ATOM 1570 C CA . GLN A 1 196 ? -18.688 25.312 14.914 1 96.19 196 GLN A CA 1
ATOM 1571 C C . GLN A 1 196 ? -18.812 26.109 16.203 1 96.19 196 GLN A C 1
ATOM 1573 O O . GLN A 1 196 ? -19.75 26.906 16.359 1 96.19 196 GLN A O 1
ATOM 1578 N N . ALA A 1 197 ? -17.969 25.922 17.094 1 96.94 197 ALA A N 1
ATOM 1579 C CA . ALA A 1 197 ? -17.953 26.641 18.359 1 96.94 197 ALA A CA 1
ATOM 1580 C C . ALA A 1 197 ? -17.812 28.141 18.125 1 96.94 197 ALA A C 1
ATOM 1582 O O . ALA A 1 197 ? -18.531 28.938 18.719 1 96.94 197 ALA A O 1
ATOM 1583 N N . TYR A 1 198 ? -16.828 28.453 17.312 1 97.06 198 TYR A N 1
ATOM 1584 C CA . TYR A 1 198 ? -16.578 29.859 16.953 1 97.06 198 TYR A CA 1
ATOM 1585 C C . TYR A 1 198 ? -17.844 30.516 16.422 1 97.06 198 TYR A C 1
ATOM 1587 O O . TYR A 1 198 ? -18.141 31.672 16.734 1 97.06 198 TYR A O 1
ATOM 1595 N N . SER A 1 199 ? -18.594 29.781 15.648 1 96.75 199 SER A N 1
ATOM 1596 C CA . SER A 1 199 ? -19.781 30.281 14.969 1 96.75 199 SER A CA 1
ATOM 1597 C C . SER A 1 199 ? -20.984 30.297 15.891 1 96.75 199 SER A C 1
ATOM 1599 O O . SER A 1 199 ? -22.094 30.625 15.469 1 96.75 199 SER A O 1
ATOM 1601 N N . GLY A 1 200 ? -20.797 29.875 17.047 1 96.19 200 GLY A N 1
ATOM 1602 C CA . GLY A 1 200 ? -21.891 29.828 18 1 96.19 200 GLY A CA 1
ATOM 1603 C C . GLY A 1 200 ? -22.844 28.672 17.781 1 96.19 200 GLY A C 1
ATOM 1604 O O . GLY A 1 200 ? -23.938 28.625 18.359 1 96.19 200 GLY A O 1
ATOM 1605 N N . LYS A 1 201 ? -22.391 27.812 16.953 1 96.12 201 LYS A N 1
ATOM 1606 C CA . LYS A 1 201 ? -23.203 26.641 16.672 1 96.12 201 LYS A CA 1
ATOM 1607 C C . LYS A 1 201 ? -22.938 25.531 17.672 1 96.12 201 LYS A C 1
ATOM 1609 O O . LYS A 1 201 ? -22 25.609 18.469 1 96.12 201 LYS A O 1
ATOM 1614 N N . GLU A 1 202 ? -23.75 24.547 17.609 1 95.81 202 GLU A N 1
ATOM 1615 C CA . GLU A 1 202 ? -23.656 23.406 18.531 1 95.81 202 GLU A CA 1
ATOM 1616 C C . GLU A 1 202 ? -22.391 22.609 18.297 1 95.81 202 GLU A C 1
ATOM 1618 O O . GLU A 1 202 ? -22.031 22.328 17.141 1 95.81 202 GLU A O 1
ATOM 1623 N N . ILE A 1 203 ? -21.75 22.344 19.359 1 95.69 203 ILE A N 1
ATOM 1624 C CA . ILE A 1 203 ? -20.609 21.438 19.359 1 95.69 203 ILE A CA 1
ATOM 1625 C C . ILE A 1 203 ? -21.094 20 19.562 1 95.69 203 ILE A C 1
ATOM 1627 O O . ILE A 1 203 ? -21.453 19.609 20.672 1 95.69 203 ILE A O 1
ATOM 1631 N N . THR A 1 204 ? -21.062 19.203 18.516 1 93.69 204 THR A N 1
ATOM 1632 C CA . THR A 1 204 ? -21.562 17.844 18.578 1 93.69 204 THR A CA 1
ATOM 1633 C C . THR A 1 204 ? -20.422 16.859 18.781 1 93.69 204 THR A C 1
ATOM 1635 O O . THR A 1 204 ? -19.531 16.75 17.922 1 93.69 204 THR A O 1
ATOM 1638 N N . VAL A 1 205 ? -20.469 16.156 19.828 1 94.06 205 VAL A N 1
ATOM 1639 C CA . VAL A 1 205 ? -19.469 15.148 20.141 1 94.06 205 VAL A CA 1
ATOM 1640 C C . VAL A 1 205 ? -20.109 13.766 20.172 1 94.06 205 VAL A C 1
ATOM 1642 O O . VAL A 1 205 ? -21.203 13.602 20.703 1 94.06 205 VAL A O 1
ATOM 1645 N N . PHE A 1 206 ? -19.438 12.812 19.578 1 90.25 206 PHE A N 1
ATOM 1646 C CA . PHE A 1 206 ? -19.969 11.453 19.5 1 90.25 206 PHE A CA 1
ATOM 1647 C C . PHE A 1 206 ? -19.625 10.664 20.75 1 90.25 206 PHE A C 1
ATOM 1649 O O . PHE A 1 206 ? -18.672 11 21.453 1 90.25 206 PHE A O 1
ATOM 1656 N N . ASN A 1 207 ? -20.422 9.57 21.047 1 91.31 207 ASN A N 1
ATOM 1657 C CA . ASN A 1 207 ? -20.156 8.562 22.078 1 91.31 207 ASN A CA 1
ATOM 1658 C C . ASN A 1 207 ? -19.875 9.211 23.422 1 91.31 207 ASN A C 1
ATOM 1660 O O . ASN A 1 207 ? -18.906 8.859 24.094 1 91.31 207 ASN A O 1
ATOM 1664 N N . ASP A 1 208 ? -20.547 10.273 23.734 1 92.5 208 ASP A N 1
ATOM 1665 C CA . ASP A 1 208 ? -20.438 10.984 25.016 1 92.5 208 ASP A CA 1
ATOM 1666 C C . ASP A 1 208 ? -19.016 11.508 25.234 1 92.5 208 ASP A C 1
ATOM 1668 O O . ASP A 1 208 ? -18.625 11.766 26.359 1 92.5 208 ASP A O 1
ATOM 1672 N N . GLY A 1 209 ? -18.281 11.469 24.156 1 93.69 209 GLY A N 1
ATOM 1673 C CA . GLY A 1 209 ? -16.906 11.961 24.219 1 93.69 209 GLY A CA 1
ATOM 1674 C C . GLY A 1 209 ? -15.961 11 24.906 1 93.69 209 GLY A C 1
ATOM 1675 O O . GLY A 1 209 ? -14.852 11.383 25.297 1 93.69 209 GLY A O 1
ATOM 1676 N N . GLU A 1 210 ? -16.469 9.773 25.047 1 94.06 210 GLU A N 1
ATOM 1677 C CA . GLU A 1 210 ? -15.68 8.773 25.75 1 94.06 210 GLU A CA 1
ATOM 1678 C C . GLU A 1 210 ? -14.695 8.086 24.812 1 94.06 210 GLU A C 1
ATOM 1680 O O . GLU A 1 210 ? -14.672 6.855 24.719 1 94.06 210 GLU A O 1
ATOM 1685 N N . PHE A 1 211 ? -13.93 8.773 24.078 1 95.06 211 PHE A N 1
ATOM 1686 C CA . PHE A 1 211 ? -12.812 8.359 23.234 1 95.06 211 PHE A CA 1
ATOM 1687 C C . PHE A 1 211 ? -11.766 9.461 23.156 1 95.06 211 PHE A C 1
ATOM 1689 O O . PHE A 1 211 ? -12.039 10.617 23.5 1 95.06 211 PHE A O 1
ATOM 1696 N N . PHE A 1 212 ? -10.586 9.07 22.875 1 97.25 212 PHE A N 1
ATOM 1697 C CA . PHE A 1 212 ? -9.523 10.078 22.875 1 97.25 212 PHE A CA 1
ATOM 1698 C C . PHE A 1 212 ? -8.688 9.977 21.609 1 97.25 212 PHE A C 1
ATOM 1700 O O . PHE A 1 212 ? -8.672 8.938 20.938 1 97.25 212 PHE A O 1
ATOM 1707 N N . ARG A 1 213 ? -8.133 11.078 21.25 1 97.44 213 ARG A N 1
ATOM 1708 C CA . ARG A 1 213 ? -7.18 11.211 20.156 1 97.44 213 ARG A CA 1
ATOM 1709 C C . ARG A 1 213 ? -5.934 11.969 20.609 1 97.44 213 ARG A C 1
ATOM 1711 O O . ARG A 1 213 ? -5.957 12.672 21.609 1 97.44 213 ARG A O 1
ATOM 1718 N N . ASP A 1 214 ? -4.883 11.711 19.938 1 98.44 214 ASP A N 1
ATOM 1719 C CA . ASP A 1 214 ? -3.664 12.508 20.047 1 98.44 214 ASP A CA 1
ATOM 1720 C C . ASP A 1 214 ? -3.723 13.719 19.109 1 98.44 214 ASP A C 1
ATOM 1722 O O . ASP A 1 214 ? -3.461 13.602 17.906 1 98.44 214 ASP A O 1
ATOM 1726 N N . LEU A 1 215 ? -4.094 14.906 19.672 1 98.25 215 LEU A N 1
ATOM 1727 C CA . LEU A 1 215 ? -4.211 16.125 18.891 1 98.25 215 LEU A CA 1
ATOM 1728 C C . LEU A 1 215 ? -2.93 16.953 18.969 1 98.25 215 LEU A C 1
ATOM 1730 O O . LEU A 1 215 ? -2.309 17.031 20.031 1 98.25 215 LEU A O 1
ATOM 1734 N N . ILE A 1 216 ? -2.529 17.516 17.844 1 98.69 216 ILE A N 1
ATOM 1735 C CA . ILE A 1 216 ? -1.309 18.312 17.844 1 98.69 216 ILE A CA 1
ATOM 1736 C C . ILE A 1 216 ? -1.541 19.609 17.062 1 98.69 216 ILE A C 1
ATOM 1738 O O . ILE A 1 216 ? -2.211 19.609 16.031 1 98.69 216 ILE A O 1
ATOM 1742 N N . TYR A 1 217 ? -1.03 20.688 17.609 1 98.69 217 TYR A N 1
ATOM 1743 C CA . TYR A 1 217 ? -1.182 22.016 17 1 98.69 217 TYR A CA 1
ATOM 1744 C C . TYR A 1 217 ? -0.223 22.188 15.836 1 98.69 217 TYR A C 1
ATOM 1746 O O . TYR A 1 217 ? 0.913 21.703 15.875 1 98.69 217 TYR A O 1
ATOM 1754 N N . VAL A 1 218 ? -0.617 22.875 14.781 1 98.75 218 VAL A N 1
ATOM 1755 C CA . VAL A 1 218 ? 0.062 22.938 13.492 1 98.75 218 VAL A CA 1
ATOM 1756 C C . VAL A 1 218 ? 1.455 23.547 13.664 1 98.75 218 VAL A C 1
ATOM 1758 O O . VAL A 1 218 ? 2.398 23.156 12.969 1 98.75 218 VAL A O 1
ATOM 1761 N N . LYS A 1 219 ? 1.664 24.5 14.555 1 98.69 219 LYS A N 1
ATOM 1762 C CA . LYS A 1 219 ? 2.979 25.109 14.734 1 98.69 219 LYS A CA 1
ATOM 1763 C C . LYS A 1 219 ? 3.982 24.109 15.281 1 98.69 219 LYS A C 1
ATOM 1765 O O . LYS A 1 219 ? 5.176 24.188 14.977 1 98.69 219 LYS A O 1
ATOM 1770 N N . ASP A 1 220 ? 3.504 23.156 16.125 1 98.88 220 ASP A N 1
ATOM 1771 C CA . ASP A 1 220 ? 4.367 22.078 16.578 1 98.88 220 ASP A CA 1
ATOM 1772 C C . ASP A 1 220 ? 4.68 21.109 15.43 1 98.88 220 ASP A C 1
ATOM 1774 O O . ASP A 1 220 ? 5.773 20.547 15.367 1 98.88 220 ASP A O 1
ATOM 1778 N N . VAL A 1 221 ? 3.732 20.922 14.531 1 98.88 221 VAL A N 1
ATOM 1779 C CA . VAL A 1 221 ? 3.939 20.062 13.375 1 98.88 221 VAL A CA 1
ATOM 1780 C C . VAL A 1 221 ? 5.07 20.609 12.508 1 98.88 221 VAL A C 1
ATOM 1782 O O . VAL A 1 221 ? 6 19.891 12.148 1 98.88 221 VAL A O 1
ATOM 1785 N N . VAL A 1 222 ? 5.035 21.922 12.164 1 98.56 222 VAL A N 1
ATOM 1786 C CA . VAL A 1 222 ? 5.988 22.484 11.219 1 98.56 222 VAL A CA 1
ATOM 1787 C C . VAL A 1 222 ? 7.383 22.516 11.844 1 98.56 222 VAL A C 1
ATOM 1789 O O . VAL A 1 222 ? 8.383 22.297 11.156 1 98.56 222 VAL A O 1
ATOM 1792 N N . SER A 1 223 ? 7.477 22.797 13.211 1 98.75 223 SER A N 1
ATOM 1793 C CA . SER A 1 223 ? 8.781 22.734 13.859 1 98.75 223 SER A CA 1
ATOM 1794 C C . SER A 1 223 ? 9.336 21.312 13.859 1 98.75 223 SER A C 1
ATOM 1796 O O . SER A 1 223 ? 10.547 21.109 13.766 1 98.75 223 SER A O 1
ATOM 1798 N N . GLY A 1 224 ? 8.43 20.312 14.016 1 98.88 224 GLY A N 1
ATOM 1799 C CA . GLY A 1 224 ? 8.836 18.922 13.906 1 98.88 224 GLY A CA 1
ATOM 1800 C C . GLY A 1 224 ? 9.391 18.562 12.539 1 98.88 224 GLY A C 1
ATOM 1801 O O . GLY A 1 224 ? 10.414 17.875 12.438 1 98.88 224 GLY A O 1
ATOM 1802 N N . ILE A 1 225 ? 8.758 19.031 11.484 1 98.94 225 ILE A N 1
ATOM 1803 C CA . ILE A 1 225 ? 9.188 18.766 10.117 1 98.94 225 ILE A CA 1
ATOM 1804 C C . ILE A 1 225 ? 10.578 19.359 9.898 1 98.94 225 ILE A C 1
ATOM 1806 O O . ILE A 1 225 ? 11.453 18.703 9.312 1 98.94 225 ILE A O 1
ATOM 1810 N N . GLU A 1 226 ? 10.797 20.594 10.344 1 98.81 226 GLU A N 1
ATOM 1811 C CA . GLU A 1 226 ? 12.125 21.188 10.203 1 98.81 226 GLU A CA 1
ATOM 1812 C C . GLU A 1 226 ? 13.18 20.375 10.945 1 98.81 226 GLU A C 1
ATOM 1814 O O . GLU A 1 226 ? 14.297 20.203 10.461 1 98.81 226 GLU A O 1
ATOM 1819 N N . THR A 1 227 ? 12.812 19.922 12.164 1 98.88 227 THR A N 1
ATOM 1820 C CA . THR A 1 227 ? 13.742 19.125 12.945 1 98.88 227 THR A CA 1
ATOM 1821 C C . THR A 1 227 ? 14.125 17.859 12.188 1 98.88 227 THR A C 1
ATOM 1823 O O . THR A 1 227 ? 15.297 17.469 12.172 1 98.88 227 THR A O 1
ATOM 1826 N N . ILE A 1 228 ? 13.172 17.219 11.562 1 98.88 228 ILE A N 1
ATOM 1827 C CA . ILE A 1 228 ? 13.43 16.031 10.773 1 98.88 228 ILE A CA 1
ATOM 1828 C C . ILE A 1 228 ? 14.305 16.375 9.57 1 98.88 228 ILE A C 1
ATOM 1830 O O . ILE A 1 228 ? 15.219 15.617 9.219 1 98.88 228 ILE A O 1
ATOM 1834 N N . MET A 1 229 ? 14.016 17.531 8.945 1 98.69 229 MET A N 1
ATOM 1835 C CA . MET A 1 229 ? 14.812 18 7.812 1 98.69 229 MET A CA 1
ATOM 1836 C C . MET A 1 229 ? 16.281 18.172 8.203 1 98.69 229 MET A C 1
ATOM 1838 O O . MET A 1 229 ? 17.172 17.734 7.473 1 98.69 229 MET A O 1
ATOM 1842 N N . LYS A 1 230 ? 16.531 18.672 9.367 1 98.25 230 LYS A N 1
ATOM 1843 C CA . LYS A 1 230 ? 17.875 19.031 9.812 1 98.25 230 LYS A CA 1
ATOM 1844 C C . LYS A 1 230 ? 18.594 17.828 10.422 1 98.25 230 LYS A C 1
ATOM 1846 O O . LYS A 1 230 ? 19.781 17.594 10.156 1 98.25 230 LYS A O 1
ATOM 1851 N N . ASN A 1 231 ? 17.812 17.078 11.242 1 98.56 231 ASN A N 1
ATOM 1852 C CA . ASN A 1 231 ? 18.484 16.141 12.133 1 98.56 231 ASN A CA 1
ATOM 1853 C C . ASN A 1 231 ? 18.031 14.711 11.883 1 98.56 231 ASN A C 1
ATOM 1855 O O . ASN A 1 231 ? 18.578 13.773 12.453 1 98.56 231 ASN A O 1
ATOM 1859 N N . GLY A 1 232 ? 17.047 14.523 11.07 1 98.62 232 GLY A N 1
ATOM 1860 C CA . GLY A 1 232 ? 16.547 13.188 10.812 1 98.62 232 GLY A CA 1
ATOM 1861 C C . GLY A 1 232 ? 17.562 12.289 10.141 1 98.62 232 GLY A C 1
ATOM 1862 O O . GLY A 1 232 ? 18.5 12.773 9.508 1 98.62 232 GLY A O 1
ATOM 1863 N N . LYS A 1 233 ? 17.375 10.977 10.289 1 98.19 233 LYS A N 1
ATOM 1864 C CA . LYS A 1 233 ? 18.281 10.008 9.695 1 98.19 233 LYS A CA 1
ATOM 1865 C C . LYS A 1 233 ? 17.688 9.414 8.422 1 98.19 233 LYS A C 1
ATOM 1867 O O . LYS A 1 233 ? 16.469 9.242 8.32 1 98.19 233 LYS A O 1
ATOM 1872 N N . ASN A 1 234 ? 18.594 9.047 7.527 1 97.31 234 ASN A N 1
ATOM 1873 C CA . ASN A 1 234 ? 18.203 8.398 6.277 1 97.31 234 ASN A CA 1
ATOM 1874 C C . ASN A 1 234 ? 17.438 7.102 6.531 1 97.31 234 ASN A C 1
ATOM 1876 O O . ASN A 1 234 ? 17.875 6.273 7.336 1 97.31 234 ASN A O 1
ATOM 1880 N N . GLY A 1 235 ? 16.281 6.973 5.906 1 97.5 235 GLY A N 1
ATOM 1881 C CA . GLY A 1 235 ? 15.516 5.738 5.957 1 97.5 235 GLY A CA 1
ATOM 1882 C C . GLY A 1 235 ? 14.617 5.645 7.172 1 97.5 235 GLY A C 1
ATOM 1883 O O . GLY A 1 235 ? 13.922 4.645 7.363 1 97.5 235 GLY A O 1
ATOM 1884 N N . GLU A 1 236 ? 14.531 6.707 7.969 1 98.38 236 GLU A N 1
ATOM 1885 C CA . GLU A 1 236 ? 13.828 6.602 9.242 1 98.38 236 GLU A CA 1
ATOM 1886 C C . GLU A 1 236 ? 12.438 7.242 9.156 1 98.38 236 GLU A C 1
ATOM 1888 O O . GLU A 1 236 ? 12.195 8.094 8.297 1 98.38 236 GLU A O 1
ATOM 1893 N N . LEU A 1 237 ? 11.555 6.75 9.977 1 98.75 237 LEU A N 1
ATOM 1894 C CA . LEU A 1 237 ? 10.203 7.242 10.195 1 98.75 237 LEU A CA 1
ATOM 1895 C C . LEU A 1 237 ? 10.07 7.875 11.578 1 98.75 237 LEU A C 1
ATOM 1897 O O . LEU A 1 237 ? 10.602 7.352 12.562 1 98.75 237 LEU A O 1
ATOM 1901 N N . TYR A 1 238 ? 9.414 9.055 11.664 1 98.94 238 TYR A N 1
ATOM 1902 C CA . TYR A 1 238 ? 9.211 9.758 12.93 1 98.94 238 TYR A CA 1
ATOM 1903 C C . TYR A 1 238 ? 7.734 10.078 13.141 1 98.94 238 TYR A C 1
ATOM 1905 O O . TYR A 1 238 ? 7.012 10.367 12.188 1 98.94 238 TYR A O 1
ATOM 1913 N N . TRP A 1 239 ? 7.289 10.055 14.391 1 98.94 239 TRP A N 1
ATOM 1914 C CA . TRP A 1 239 ? 5.953 10.508 14.766 1 98.94 239 TRP A CA 1
ATOM 1915 C C . TRP A 1 239 ? 5.98 11.969 15.203 1 98.94 239 TRP A C 1
ATOM 1917 O O . TRP A 1 239 ? 6.727 12.336 16.109 1 98.94 239 TRP A O 1
ATOM 1927 N N . ILE A 1 240 ? 5.223 12.766 14.523 1 98.94 240 ILE A N 1
ATOM 1928 C CA . ILE A 1 240 ? 4.926 14.109 15.008 1 98.94 240 ILE A CA 1
ATOM 1929 C C . ILE A 1 240 ? 3.582 14.109 15.734 1 98.94 240 ILE A C 1
ATOM 1931 O O . ILE A 1 240 ? 2.525 14.117 15.102 1 98.94 240 ILE A O 1
ATOM 1935 N N . SER A 1 241 ? 3.594 14.125 17 1 98.81 241 SER A N 1
ATOM 1936 C CA . SER A 1 241 ? 2.42 14.016 17.859 1 98.81 241 SER A CA 1
ATOM 1937 C C . SER A 1 241 ? 2.613 14.789 19.156 1 98.81 241 SER A C 1
ATOM 1939 O O . SER A 1 241 ? 3.723 15.219 19.469 1 98.81 241 SER A O 1
ATOM 1941 N N . SER A 1 242 ? 1.545 15.008 19.875 1 98.38 242 SER A N 1
ATOM 1942 C CA . SER A 1 242 ? 1.645 15.617 21.188 1 98.38 242 SER A CA 1
ATOM 1943 C C . SER A 1 242 ? 1.98 14.578 22.266 1 98.38 242 SER A C 1
ATOM 1945 O O . SER A 1 242 ? 2.463 14.93 23.344 1 98.38 242 SER A O 1
ATOM 1947 N N . HIS A 1 243 ? 1.667 13.312 21.969 1 98.25 243 HIS A N 1
ATOM 1948 C CA . HIS A 1 243 ? 1.773 12.203 22.922 1 98.25 243 HIS A CA 1
ATOM 1949 C C . HIS A 1 243 ? 0.885 12.438 24.141 1 98.25 243 HIS A C 1
ATOM 1951 O O . HIS A 1 243 ? 1.257 12.086 25.266 1 98.25 243 HIS A O 1
ATOM 1957 N N . GLN A 1 244 ? -0.199 13.117 23.953 1 97.88 244 GLN A N 1
ATOM 1958 C CA . GLN A 1 244 ? -1.194 13.367 24.984 1 97.88 244 GLN A CA 1
ATOM 1959 C C . GLN A 1 244 ? -2.57 12.859 24.562 1 97.88 244 GLN A C 1
ATOM 1961 O O . GLN A 1 244 ? -2.969 13.031 23.406 1 97.88 244 GLN A O 1
ATOM 1966 N N . LYS A 1 245 ? -3.201 12.211 25.547 1 97.81 245 LYS A N 1
ATOM 1967 C CA . LYS A 1 245 ? -4.59 11.82 25.328 1 97.81 245 LYS A CA 1
ATOM 1968 C C . LYS A 1 245 ? -5.523 13.023 25.438 1 97.81 245 LYS A C 1
ATOM 1970 O O . LYS A 1 245 ? -5.504 13.734 26.453 1 97.81 245 LYS A O 1
ATOM 1975 N N . THR A 1 246 ? -6.18 13.266 24.375 1 97.81 246 THR A N 1
ATOM 1976 C CA . THR A 1 246 ? -7.254 14.258 24.453 1 97.81 246 THR A CA 1
ATOM 1977 C C . THR A 1 246 ? -8.617 13.578 24.359 1 97.81 246 THR A C 1
ATOM 1979 O O . THR A 1 246 ? -9.023 13.133 23.281 1 97.81 246 THR A O 1
ATOM 1982 N N . TRP A 1 247 ? -9.227 13.555 25.516 1 97.25 247 TRP A N 1
ATOM 1983 C CA . TRP A 1 247 ? -10.594 13.047 25.516 1 97.25 247 TRP A CA 1
ATOM 1984 C C . TRP A 1 247 ? -11.547 14.055 24.859 1 97.25 247 TRP A C 1
ATOM 1986 O O . TRP A 1 247 ? -11.461 15.258 25.125 1 97.25 247 TRP A O 1
ATOM 1996 N N . PHE A 1 248 ? -12.477 13.602 24.016 1 96.62 248 PHE A N 1
ATOM 1997 C CA . PHE A 1 248 ? -13.312 14.516 23.234 1 96.62 248 PHE A CA 1
ATOM 1998 C C . PHE A 1 248 ? -14.328 15.211 24.141 1 96.62 248 PHE A C 1
ATOM 2000 O O . PHE A 1 248 ? -14.766 16.328 23.844 1 96.62 248 PHE A O 1
ATOM 2007 N N . LYS A 1 249 ? -14.734 14.547 25.266 1 96.56 249 LYS A N 1
ATOM 2008 C CA . LYS A 1 249 ? -15.555 15.258 26.25 1 96.56 249 LYS A CA 1
ATOM 2009 C C . LYS A 1 249 ? -14.836 16.484 26.781 1 96.56 249 LYS A C 1
ATOM 2011 O O . LYS A 1 249 ? -15.438 17.562 26.922 1 96.56 249 LYS A O 1
ATOM 2016 N N . GLU A 1 250 ? -13.555 16.297 27.031 1 96.44 250 GLU A N 1
ATOM 2017 C CA . GLU A 1 250 ? -12.75 17.422 27.5 1 96.44 250 GLU A CA 1
ATOM 2018 C C . GLU A 1 250 ? -12.547 18.469 26.406 1 96.44 250 GLU A C 1
ATOM 2020 O O . GLU A 1 250 ? -12.586 19.672 26.672 1 96.44 250 GLU A O 1
ATOM 2025 N N . PHE A 1 251 ? -12.289 18.031 25.188 1 97.31 251 PHE A N 1
ATOM 2026 C CA . PHE A 1 251 ? -12.164 18.906 24.031 1 97.31 251 PHE A CA 1
ATOM 2027 C C . PHE A 1 251 ? -13.414 19.766 23.859 1 97.31 251 PHE A C 1
ATOM 2029 O O . PHE A 1 251 ? -13.32 20.984 23.703 1 97.31 251 PHE A O 1
ATOM 2036 N N . GLY A 1 252 ? -14.57 19.094 23.922 1 97.06 252 GLY A N 1
ATOM 2037 C CA . GLY A 1 252 ? -15.836 19.812 23.828 1 97.06 252 GLY A CA 1
ATOM 2038 C C . GLY A 1 252 ? -16.031 20.828 24.953 1 97.06 252 GLY A C 1
ATOM 2039 O O . GLY A 1 252 ? -16.516 21.938 24.703 1 97.06 252 GLY A O 1
ATOM 2040 N N . LYS A 1 253 ? -15.648 20.438 26.094 1 97.25 253 LYS A N 1
ATOM 2041 C CA . LYS A 1 253 ? -15.781 21.344 27.25 1 97.25 253 LYS A CA 1
ATOM 2042 C C . LYS A 1 253 ? -14.922 22.578 27.062 1 97.25 253 LYS A C 1
ATOM 2044 O O . LYS A 1 253 ? -15.344 23.688 27.406 1 97.25 253 LYS A O 1
ATOM 2049 N N . ILE A 1 254 ? -13.688 22.375 26.609 1 97.94 254 ILE A N 1
ATOM 2050 C CA . ILE A 1 254 ? -12.789 23.5 26.375 1 97.94 254 ILE A CA 1
ATOM 2051 C C . ILE A 1 254 ? -13.43 24.469 25.359 1 97.94 254 ILE A C 1
ATOM 2053 O O . ILE A 1 254 ? -13.414 25.672 25.562 1 97.94 254 ILE A O 1
ATOM 2057 N N . LEU A 1 255 ? -14.016 23.922 24.312 1 98.25 255 LEU A N 1
ATOM 2058 C CA . LEU A 1 255 ? -14.656 24.734 23.281 1 98.25 255 LEU A CA 1
ATOM 2059 C C . LEU A 1 255 ? -15.836 25.516 23.859 1 98.25 255 LEU A C 1
ATOM 2061 O O . LEU A 1 255 ? -16.016 26.703 23.578 1 98.25 255 LEU A O 1
ATOM 2065 N N . HIS A 1 256 ? -16.625 24.781 24.672 1 97.88 256 HIS A N 1
ATOM 2066 C CA . HIS A 1 256 ? -17.766 25.422 25.312 1 97.88 256 HIS A CA 1
ATOM 2067 C C . HIS A 1 256 ? -17.328 26.547 26.234 1 97.88 256 HIS A C 1
ATOM 2069 O O . HIS A 1 256 ? -17.938 27.625 26.219 1 97.88 256 HIS A O 1
ATOM 2075 N N . GLU A 1 257 ? -16.391 26.312 26.953 1 98.06 257 GLU A N 1
ATOM 2076 C CA . GLU A 1 257 ? -15.883 27.297 27.906 1 98.06 257 GLU A CA 1
ATOM 2077 C C . GLU A 1 257 ? -15.391 28.547 27.172 1 98.06 257 GLU A C 1
ATOM 2079 O O . GLU A 1 257 ? -15.633 29.672 27.625 1 98.06 257 GLU A O 1
ATOM 2084 N N . LEU A 1 258 ? -14.688 28.344 26.094 1 97.81 258 LEU A N 1
ATOM 2085 C CA . LEU A 1 258 ? -14.023 29.438 25.391 1 97.81 258 LEU A CA 1
ATOM 2086 C C . LEU A 1 258 ? -15.008 30.219 24.531 1 97.81 258 LEU A C 1
ATOM 2088 O O . LEU A 1 258 ? -14.789 31.391 24.219 1 97.81 258 LEU A O 1
ATOM 2092 N N . THR A 1 259 ? -16.172 29.594 24.125 1 97.81 259 THR A N 1
ATOM 2093 C CA . THR A 1 259 ? -17.016 30.25 23.125 1 97.81 259 THR A CA 1
ATOM 2094 C C . THR A 1 259 ? -18.453 30.359 23.609 1 97.81 259 THR A C 1
ATOM 2096 O O . THR A 1 259 ? -19.266 31.031 22.969 1 97.81 259 THR A O 1
ATOM 2099 N N . SER A 1 260 ? -18.797 29.656 24.672 1 97.38 260 SER A N 1
ATOM 2100 C CA . SER A 1 260 ? -20.141 29.578 25.234 1 97.38 260 SER A CA 1
ATOM 2101 C C . SER A 1 260 ? -21.109 28.891 24.281 1 97.38 260 SER A C 1
ATOM 2103 O O . SER A 1 260 ? -22.328 29.016 24.422 1 97.38 260 SER A O 1
ATOM 2105 N N . SER A 1 261 ? -20.578 28.219 23.297 1 97.44 261 SER A N 1
ATOM 2106 C CA . SER A 1 261 ? -21.422 27.453 22.391 1 97.44 261 SER A CA 1
ATOM 2107 C C . SER A 1 261 ? -21.938 26.188 23.047 1 97.44 261 SER A C 1
ATOM 2109 O O . SER A 1 261 ? -21.234 25.562 23.859 1 97.44 261 SER A O 1
ATOM 2111 N N . PRO A 1 262 ? -23.172 25.781 22.719 1 97.38 262 PRO A N 1
ATOM 2112 C CA . PRO A 1 262 ? -23.734 24.594 23.375 1 97.38 262 PRO A CA 1
ATOM 2113 C C . PRO A 1 262 ? -22.984 23.312 23.031 1 97.38 262 PRO A C 1
ATOM 2115 O O . PRO A 1 262 ? -22.578 23.125 21.891 1 97.38 262 PRO A O 1
ATOM 2118 N N . LEU A 1 263 ? -22.766 22.547 24.016 1 96.62 263 LEU A N 1
ATOM 2119 C CA . LEU A 1 263 ? -22.141 21.234 23.859 1 96.62 263 LEU A CA 1
ATOM 2120 C C . LEU A 1 263 ? -23.172 20.125 23.953 1 96.62 263 LEU A C 1
ATOM 2122 O O . LEU A 1 263 ? -23.922 20.047 24.922 1 96.62 263 LEU A O 1
ATOM 2126 N N . ASN A 1 264 ? -23.25 19.312 22.844 1 95.75 264 ASN A N 1
ATOM 2127 C CA . ASN A 1 264 ? -24.188 18.203 22.781 1 95.75 264 ASN A CA 1
ATOM 2128 C C . ASN A 1 264 ? -23.5 16.875 22.453 1 95.75 264 ASN A C 1
ATOM 2130 O O . ASN A 1 264 ? -22.562 16.859 21.656 1 95.75 264 ASN A O 1
ATOM 2134 N N . PHE A 1 265 ? -24 15.828 23.094 1 94.25 265 PHE A N 1
ATOM 2135 C CA . PHE A 1 265 ? -23.484 14.484 22.859 1 94.25 265 PHE A CA 1
ATOM 2136 C C . PHE A 1 265 ? -24.5 13.633 22.109 1 94.25 265 PHE A C 1
ATOM 2138 O O . PHE A 1 265 ? -25.672 13.57 22.5 1 94.25 265 PHE A O 1
ATOM 2145 N N . ILE A 1 266 ? -24.047 13.039 20.969 1 92 266 ILE A N 1
ATOM 2146 C CA . ILE A 1 266 ? -24.953 12.195 20.203 1 92 266 ILE A CA 1
ATOM 2147 C C . ILE A 1 266 ? -24.266 10.875 19.875 1 92 266 ILE A C 1
ATOM 2149 O O . ILE A 1 266 ? -23.047 10.766 19.953 1 92 266 ILE A O 1
ATOM 2153 N N . PRO A 1 267 ? -25.125 9.781 19.484 1 89.56 267 PRO A N 1
ATOM 2154 C CA . PRO A 1 267 ? -24.516 8.555 18.969 1 89.56 267 PRO A CA 1
ATOM 2155 C C . PRO A 1 267 ? -23.828 8.766 17.625 1 89.56 267 PRO A C 1
ATOM 2157 O O . PRO A 1 267 ? -24.297 9.562 16.797 1 89.56 267 PRO A O 1
ATOM 2160 N N . PRO A 1 268 ? -22.734 8.078 17.406 1 85.56 268 PRO A N 1
ATOM 2161 C CA . PRO A 1 268 ? -22.047 8.203 16.109 1 85.56 268 PRO A CA 1
ATOM 2162 C C . PRO A 1 268 ? -22.875 7.629 14.953 1 85.56 268 PRO A C 1
ATOM 2164 O O . PRO A 1 268 ? -23.578 6.637 15.133 1 85.56 268 PRO A O 1
ATOM 2167 N N . PRO A 1 269 ? -22.719 8.242 13.742 1 82.25 269 PRO A N 1
ATOM 2168 C CA . PRO A 1 269 ? -23.312 7.629 12.562 1 82.25 269 PRO A CA 1
ATOM 2169 C C . PRO A 1 269 ? -22.703 6.27 12.227 1 82.25 269 PRO A C 1
ATOM 2171 O O . PRO A 1 269 ? -21.547 6.004 12.586 1 82.25 269 PRO A O 1
ATOM 2174 N N . GLU A 1 270 ? -23.453 5.438 11.484 1 78 270 GLU A N 1
ATOM 2175 C CA . GLU A 1 270 ? -23.031 4.078 11.156 1 78 270 GLU A CA 1
ATOM 2176 C C . GLU A 1 270 ? -21.75 4.074 10.336 1 78 270 GLU A C 1
ATOM 2178 O O . GLU A 1 270 ? -20.859 3.242 10.562 1 78 270 GLU A O 1
ATOM 2183 N N . TYR A 1 271 ? -21.562 4.988 9.477 1 71.81 271 TYR A N 1
ATOM 2184 C CA . TYR A 1 271 ? -20.375 5.062 8.625 1 71.81 271 TYR A CA 1
ATOM 2185 C C . TYR A 1 271 ? -19.125 5.293 9.461 1 71.81 271 TYR A C 1
ATOM 2187 O O . TYR A 1 271 ? -18.078 4.695 9.203 1 71.81 271 TYR A O 1
ATOM 2195 N N . THR A 1 272 ? -19.328 6.148 10.414 1 75.5 272 THR A N 1
ATOM 2196 C CA . THR A 1 272 ? -18.188 6.477 11.281 1 75.5 272 THR A CA 1
ATOM 2197 C C . THR A 1 272 ? -17.734 5.246 12.055 1 75.5 272 THR A C 1
ATOM 2199 O O . THR A 1 272 ? -16.531 5.043 12.258 1 75.5 272 THR A O 1
ATOM 2202 N N . LYS A 1 273 ? -18.656 4.426 12.375 1 74.62 273 LYS A N 1
ATOM 2203 C CA . LYS A 1 273 ? -18.312 3.221 13.125 1 74.62 273 LYS A CA 1
ATOM 2204 C C . LYS A 1 273 ? -17.469 2.275 12.281 1 74.62 273 LYS A C 1
ATOM 2206 O O . LYS A 1 273 ? -16.625 1.544 12.812 1 74.62 273 LYS A O 1
ATOM 2211 N N . LYS A 1 274 ? -17.625 2.383 10.977 1 72.69 274 LYS A N 1
ATOM 2212 C CA . LYS A 1 274 ? -16.969 1.427 10.078 1 72.69 274 LYS A CA 1
ATOM 2213 C C . LYS A 1 274 ? -15.539 1.85 9.766 1 72.69 274 LYS A C 1
ATOM 2215 O O . LYS A 1 274 ? -14.688 1.006 9.5 1 72.69 274 LYS A O 1
ATOM 2220 N N . VAL A 1 275 ? -15.242 3.146 9.836 1 75.25 275 VAL A N 1
ATOM 2221 C CA . VAL A 1 275 ? -13.961 3.594 9.297 1 75.25 275 VAL A CA 1
ATOM 2222 C C . VAL A 1 275 ? -13.117 4.223 10.398 1 75.25 275 VAL A C 1
ATOM 2224 O O . VAL A 1 275 ? -11.914 4.418 10.242 1 75.25 275 VAL A O 1
ATOM 2227 N N . ASP A 1 276 ? -13.742 4.441 11.492 1 82 276 ASP A N 1
ATOM 2228 C CA . ASP A 1 276 ? -13.039 5.129 12.578 1 82 276 ASP A CA 1
ATOM 2229 C C . ASP A 1 276 ? -11.992 4.219 13.219 1 82 276 ASP A C 1
ATOM 2231 O O . ASP A 1 276 ? -12.227 3.021 13.391 1 82 276 ASP A O 1
ATOM 2235 N N . VAL A 1 277 ? -10.828 4.844 13.562 1 88.88 277 VAL A N 1
ATOM 2236 C CA . VAL A 1 277 ? -9.719 4.059 14.094 1 88.88 277 VAL A CA 1
ATOM 2237 C C . VAL A 1 277 ? -9.844 3.955 15.617 1 88.88 277 VAL A C 1
ATOM 2239 O O . VAL A 1 277 ? -9.094 3.217 16.25 1 88.88 277 VAL A O 1
ATOM 2242 N N . GLY A 1 278 ? -10.805 4.656 16.234 1 90.44 278 GLY A N 1
ATOM 2243 C CA . GLY A 1 278 ? -10.984 4.633 17.688 1 90.44 278 GLY A CA 1
ATOM 2244 C C . GLY A 1 278 ? -9.945 5.449 18.422 1 90.44 278 GLY A C 1
ATOM 2245 O O . GLY A 1 278 ? -9.484 6.477 17.922 1 90.44 278 GLY A O 1
ATOM 2246 N N . ASN A 1 279 ? -9.633 5.012 19.688 1 96.56 279 ASN A N 1
ATOM 2247 C CA . ASN A 1 279 ? -8.625 5.688 20.5 1 96.56 279 ASN A CA 1
ATOM 2248 C C . ASN A 1 279 ? -7.258 5.664 19.812 1 96.56 279 ASN A C 1
ATOM 2250 O O . ASN A 1 279 ? -6.875 4.664 19.219 1 96.56 279 ASN A O 1
ATOM 2254 N N . PHE A 1 280 ? -6.562 6.758 19.953 1 98 280 PHE A N 1
ATOM 2255 C CA . PHE A 1 280 ? -5.27 6.832 19.281 1 98 280 PHE A CA 1
ATOM 2256 C C . PHE A 1 280 ? -4.289 7.672 20.078 1 98 280 PHE A C 1
ATOM 2258 O O . PHE A 1 280 ? -4.645 8.742 20.594 1 98 280 PHE A O 1
ATOM 2265 N N . LEU A 1 281 ? -3.127 7.188 20.234 1 98.75 281 LEU A N 1
ATOM 2266 C CA . LEU A 1 281 ? -1.999 7.832 20.906 1 98.75 281 LEU A CA 1
ATOM 2267 C C . LEU A 1 281 ? -0.678 7.383 20.281 1 98.75 281 LEU A C 1
ATOM 2269 O O . LEU A 1 281 ? -0.471 6.191 20.047 1 98.75 281 LEU A O 1
ATOM 2273 N N . ALA A 1 282 ? 0.173 8.32 19.984 1 98.81 282 ALA A N 1
ATOM 2274 C CA . ALA A 1 282 ? 1.437 7.969 19.344 1 98.81 282 ALA A CA 1
ATOM 2275 C C . ALA A 1 282 ? 2.623 8.336 20.219 1 98.81 282 ALA A C 1
ATOM 2277 O O . ALA A 1 282 ? 2.627 9.391 20.859 1 98.81 282 ALA A O 1
ATOM 2278 N N . ASP A 1 283 ? 3.58 7.457 20.312 1 98.81 283 ASP A N 1
ATOM 2279 C CA . ASP A 1 283 ? 4.852 7.691 20.984 1 98.81 283 ASP A CA 1
ATOM 2280 C C . ASP A 1 283 ? 5.812 8.477 20.094 1 98.81 283 ASP A C 1
ATOM 2282 O O . ASP A 1 283 ? 6.262 7.969 19.062 1 98.81 283 ASP A O 1
ATOM 2286 N N . ASN A 1 284 ? 6.137 9.719 20.484 1 98.81 284 ASN A N 1
ATOM 2287 C CA . ASN A 1 284 ? 7 10.555 19.656 1 98.81 284 ASN A CA 1
ATOM 2288 C C . ASN A 1 284 ? 8.406 10.641 20.234 1 98.81 284 ASN A C 1
ATOM 2290 O O . ASN A 1 284 ? 9.141 11.594 19.969 1 98.81 284 ASN A O 1
ATOM 2294 N N . SER A 1 285 ? 8.812 9.672 21.047 1 98.81 285 SER A N 1
ATOM 2295 C CA . SER A 1 285 ? 10.109 9.672 21.719 1 98.81 285 SER A CA 1
ATOM 2296 C C . SER A 1 285 ? 11.25 9.742 20.703 1 98.81 285 SER A C 1
ATOM 2298 O O . SER A 1 285 ? 12.273 10.375 20.953 1 98.81 285 SER A O 1
ATOM 2300 N N . LYS A 1 286 ? 11.156 9.047 19.578 1 98.69 286 LYS A N 1
ATOM 2301 C CA . LYS A 1 286 ? 12.195 9.039 18.547 1 98.69 286 LYS A CA 1
ATOM 2302 C C . LYS A 1 286 ? 12.469 10.445 18.031 1 98.69 286 LYS A C 1
ATOM 2304 O O . LYS A 1 286 ? 13.625 10.836 17.844 1 98.69 286 LYS A O 1
ATOM 2309 N N . LEU A 1 287 ? 11.43 11.219 17.719 1 98.88 287 LEU A N 1
ATOM 2310 C CA . LEU A 1 287 ? 11.602 12.594 17.266 1 98.88 287 LEU A CA 1
ATOM 2311 C C . LEU A 1 287 ? 12.141 13.477 18.375 1 98.88 287 LEU A C 1
ATOM 2313 O O . LEU A 1 287 ? 12.984 14.352 18.125 1 98.88 287 LEU A O 1
ATOM 2317 N N . LYS A 1 288 ? 11.648 13.273 19.578 1 98.75 288 LYS A N 1
ATOM 2318 C CA . LYS A 1 288 ? 12.133 14.039 20.719 1 98.75 288 LYS A CA 1
ATOM 2319 C C . LYS A 1 288 ? 13.641 13.883 20.891 1 98.75 288 LYS A C 1
ATOM 2321 O O . LYS A 1 288 ? 14.336 14.82 21.281 1 98.75 288 LYS A O 1
ATOM 2326 N N . SER A 1 289 ? 14.133 12.727 20.562 1 98.62 289 SER A N 1
ATOM 2327 C CA . SER A 1 289 ? 15.555 12.438 20.703 1 98.62 289 SER A CA 1
ATOM 2328 C C . SER A 1 289 ? 16.391 13.281 19.734 1 98.62 289 SER A C 1
ATOM 2330 O O . SER A 1 289 ? 17.594 13.414 19.906 1 98.62 289 SER A O 1
ATOM 2332 N N . LEU A 1 290 ? 15.758 13.906 18.75 1 98.62 290 LEU A N 1
ATOM 2333 C CA . LEU A 1 290 ? 16.453 14.773 17.797 1 98.62 290 LEU A CA 1
ATOM 2334 C C . LEU A 1 290 ? 16.453 16.219 18.281 1 98.62 290 LEU A C 1
ATOM 2336 O O . LEU A 1 290 ? 16.922 17.109 17.578 1 98.62 290 LEU A O 1
ATOM 2340 N N . GLY A 1 291 ? 15.859 16.469 19.438 1 98.31 291 GLY A N 1
ATOM 2341 C CA . GLY A 1 291 ? 15.852 17.812 20.016 1 98.31 291 GLY A CA 1
ATOM 2342 C C . GLY A 1 291 ? 14.539 18.547 19.797 1 98.31 291 GLY A C 1
ATOM 2343 O O . GLY A 1 291 ? 14.484 19.766 19.875 1 98.31 291 GLY A O 1
ATOM 2344 N N . TRP A 1 292 ? 13.469 17.797 19.516 1 98.5 292 TRP A N 1
ATOM 2345 C CA . TRP A 1 292 ? 12.148 18.375 19.297 1 98.5 292 TRP A CA 1
ATOM 2346 C C . TRP A 1 292 ? 11.203 18.031 20.438 1 98.5 292 TRP A C 1
ATOM 2348 O O . TRP A 1 292 ? 11.258 16.938 20.984 1 98.5 292 TRP A O 1
ATOM 2358 N N . GLU A 1 293 ? 10.352 18.938 20.766 1 98.06 293 GLU A N 1
ATOM 2359 C CA . GLU A 1 293 ? 9.219 18.703 21.656 1 98.06 293 GLU A CA 1
ATOM 2360 C C . GLU A 1 293 ? 8.047 19.609 21.328 1 98.06 293 GLU A C 1
ATOM 2362 O O . GLU A 1 293 ? 8.234 20.75 20.906 1 98.06 293 GLU A O 1
ATOM 2367 N N . PRO A 1 294 ? 6.852 19.078 21.469 1 98.06 294 PRO A N 1
ATOM 2368 C CA . PRO A 1 294 ? 5.723 19.984 21.281 1 98.06 294 PRO A CA 1
ATOM 2369 C C . PRO A 1 294 ? 5.719 21.125 22.312 1 98.06 294 PRO A C 1
ATOM 2371 O O . PRO A 1 294 ? 6.066 20.906 23.469 1 98.06 294 PRO A O 1
ATOM 2374 N N . LYS A 1 295 ? 5.281 22.312 21.828 1 98.12 295 LYS A N 1
ATOM 2375 C CA . LYS A 1 295 ? 5.379 23.484 22.703 1 98.12 295 LYS A CA 1
ATOM 2376 C C . LYS A 1 295 ? 4 24.078 22.984 1 98.12 295 LYS A C 1
ATOM 2378 O O . LYS A 1 295 ? 3.842 24.875 23.906 1 98.12 295 LYS A O 1
ATOM 2383 N N . TYR A 1 296 ? 3.025 23.703 22.234 1 98.12 296 TYR A N 1
ATOM 2384 C CA . TYR A 1 296 ? 1.693 24.281 22.375 1 98.12 296 TYR A CA 1
ATOM 2385 C C . TYR A 1 296 ? 0.756 23.328 23.109 1 98.12 296 TYR A C 1
ATOM 2387 O O . TYR A 1 296 ? 0.734 22.125 22.828 1 98.12 296 TYR A O 1
ATOM 2395 N N . SER A 1 297 ? 0.025 23.844 24.078 1 97.56 297 SER A N 1
ATOM 2396 C CA . SER A 1 297 ? -1.064 23.078 24.672 1 97.56 297 SER A CA 1
ATOM 2397 C C . SER A 1 297 ? -2.287 23.047 23.75 1 97.56 297 SER A C 1
ATOM 2399 O O . SER A 1 297 ? -2.406 23.875 22.844 1 97.56 297 SER A O 1
ATOM 2401 N N . LEU A 1 298 ? -3.137 22.047 24.047 1 97.88 298 LEU A N 1
ATOM 2402 C CA . LEU A 1 298 ? -4.395 21.984 23.312 1 97.88 298 LEU A CA 1
ATOM 2403 C C . LEU A 1 298 ? -5.156 23.297 23.406 1 97.88 298 LEU A C 1
ATOM 2405 O O . LEU A 1 298 ? -5.621 23.844 22.406 1 97.88 298 LEU A O 1
ATOM 2409 N N . ARG A 1 299 ? -5.289 23.828 24.594 1 97.81 299 ARG A N 1
ATOM 2410 C CA . ARG A 1 299 ? -6.047 25.047 24.844 1 97.81 299 ARG A CA 1
ATOM 2411 C C . ARG A 1 299 ? -5.438 26.234 24.094 1 97.81 299 ARG A C 1
ATOM 2413 O O . ARG A 1 299 ? -6.156 27.016 23.469 1 97.81 299 ARG A O 1
ATOM 2420 N N . ASP A 1 300 ? -4.102 26.391 24.141 1 98.06 300 ASP A N 1
ATOM 2421 C CA . ASP A 1 300 ? -3.426 27.484 23.453 1 98.06 300 ASP A CA 1
ATOM 2422 C C . ASP A 1 300 ? -3.645 27.406 21.938 1 98.06 300 ASP A C 1
ATOM 2424 O O . ASP A 1 300 ? -3.873 28.422 21.297 1 98.06 300 ASP A O 1
ATOM 2428 N N . GLY A 1 301 ? -3.539 26.188 21.375 1 98.44 301 GLY A N 1
ATOM 2429 C CA . GLY A 1 301 ? -3.791 26 19.969 1 98.44 301 GLY A CA 1
ATOM 2430 C C . GLY A 1 301 ? -5.203 26.375 19.547 1 98.44 301 GLY A C 1
ATOM 2431 O O . GLY A 1 301 ? -5.414 27 18.516 1 98.44 301 GLY A O 1
ATOM 2432 N N . ILE A 1 302 ? -6.156 26 20.438 1 98.38 302 ILE A N 1
ATOM 2433 C CA . ILE A 1 302 ? -7.559 26.312 20.172 1 98.38 302 ILE A CA 1
ATOM 2434 C C . ILE A 1 302 ? -7.762 27.828 20.172 1 98.38 302 ILE A C 1
ATOM 2436 O O . ILE A 1 302 ? -8.406 28.375 19.281 1 98.38 302 ILE A O 1
ATOM 2440 N N . ILE A 1 303 ? -7.145 28.5 21.141 1 98.5 303 ILE A N 1
ATOM 2441 C CA . ILE A 1 303 ? -7.281 29.953 21.25 1 98.5 303 ILE A CA 1
ATOM 2442 C C . ILE A 1 303 ? -6.723 30.625 20 1 98.5 303 ILE A C 1
ATOM 2444 O O . ILE A 1 303 ? -7.367 31.516 19.438 1 98.5 303 ILE A O 1
ATOM 2448 N N . GLU A 1 304 ? -5.562 30.188 19.562 1 98.19 304 GLU A N 1
ATOM 2449 C CA . GLU A 1 304 ? -4.965 30.766 18.359 1 98.19 304 GLU A CA 1
ATOM 2450 C C . GLU A 1 304 ? -5.84 30.516 17.141 1 98.19 304 GLU A C 1
ATOM 2452 O O . GLU A 1 304 ? -5.93 31.375 16.25 1 98.19 304 GLU A O 1
ATOM 2457 N N . THR A 1 305 ? -6.434 29.359 17.078 1 98.19 305 THR A N 1
ATOM 2458 C CA . THR A 1 305 ? -7.297 29.016 15.961 1 98.19 305 THR A CA 1
ATOM 2459 C C . THR A 1 305 ? -8.555 29.875 15.961 1 98.19 305 THR A C 1
ATOM 2461 O O . THR A 1 305 ? -8.977 30.359 14.914 1 98.19 305 THR A O 1
ATOM 2464 N N . LEU A 1 306 ? -9.164 30.109 17.156 1 97.94 306 LEU A N 1
ATOM 2465 C CA . LEU A 1 306 ? -10.328 30.969 17.297 1 97.94 306 LEU A CA 1
ATOM 2466 C C . LEU A 1 306 ? -9.992 32.406 16.875 1 97.94 306 LEU A C 1
ATOM 2468 O O . LEU A 1 306 ? -10.773 33.062 16.188 1 97.94 306 LEU A O 1
ATOM 2472 N N . ASP A 1 307 ? -8.797 32.844 17.312 1 97.94 307 ASP A N 1
ATOM 2473 C CA . ASP A 1 307 ? -8.352 34.188 16.969 1 97.94 307 ASP A CA 1
ATOM 2474 C C . ASP A 1 307 ? -8.195 34.375 15.453 1 97.94 307 ASP A C 1
ATOM 2476 O O . ASP A 1 307 ? -8.508 35.406 14.906 1 97.94 307 ASP A O 1
ATOM 2480 N N . TYR A 1 308 ? -7.707 33.344 14.828 1 97.25 308 TYR A N 1
ATOM 2481 C CA . TYR A 1 308 ? -7.586 33.344 13.375 1 97.25 308 TYR A CA 1
ATOM 2482 C C . TYR A 1 308 ? -8.953 33.531 12.719 1 97.25 308 TYR A C 1
ATOM 2484 O O . TYR A 1 308 ? -9.094 34.312 11.781 1 97.25 308 TYR A O 1
ATOM 2492 N N . PHE A 1 309 ? -9.984 32.75 13.188 1 96.69 309 PHE A N 1
ATOM 2493 C CA . PHE A 1 309 ? -11.328 32.875 12.633 1 96.69 309 PHE A CA 1
ATOM 2494 C C . PHE A 1 309 ? -11.875 34.281 12.805 1 96.69 309 PHE A C 1
ATOM 2496 O O . PHE A 1 309 ? -12.492 34.812 11.883 1 96.69 309 PHE A O 1
ATOM 2503 N N . LYS A 1 310 ? -11.625 34.875 13.914 1 95.81 310 LYS A N 1
ATOM 2504 C CA . LYS A 1 310 ? -12.086 36.219 14.195 1 95.81 310 LYS A CA 1
ATOM 2505 C C . LYS A 1 310 ? -11.438 37.219 13.25 1 95.81 310 LYS A C 1
ATOM 2507 O O . LYS A 1 310 ? -12.125 38.094 12.695 1 95.81 310 LYS A O 1
ATOM 2512 N N . ASN A 1 311 ? -10.156 37.062 13.117 1 94.44 311 ASN A N 1
ATOM 2513 C CA . ASN A 1 311 ? -9.398 38 12.297 1 94.44 311 ASN A CA 1
ATOM 2514 C C . ASN A 1 311 ? -9.773 37.906 10.82 1 94.44 311 ASN A C 1
ATOM 2516 O O . ASN A 1 311 ? -9.719 38.875 10.086 1 94.44 311 ASN A O 1
ATOM 2520 N N . LYS A 1 312 ? -10.086 36.719 10.375 1 90.88 312 LYS A N 1
ATOM 2521 C CA . LYS A 1 312 ? -10.445 36.5 8.977 1 90.88 312 LYS A CA 1
ATOM 2522 C C . LYS A 1 312 ? -11.938 36.719 8.742 1 90.88 312 LYS A C 1
ATOM 2524 O O . LYS A 1 312 ? -12.398 36.719 7.602 1 90.88 312 LYS A O 1
ATOM 2529 N N . LYS A 1 313 ? -12.672 37.094 9.711 1 85.81 313 LYS A N 1
ATOM 2530 C CA . LYS A 1 313 ? -14.117 37.281 9.641 1 85.81 313 LYS A CA 1
ATOM 2531 C C . LYS A 1 313 ? -14.797 36.125 8.953 1 85.81 313 LYS A C 1
ATOM 2533 O O . LYS A 1 313 ? -15.555 36.312 8 1 85.81 313 LYS A O 1
ATOM 2538 N N . LEU A 1 314 ? -14.344 34.938 9.438 1 80.31 314 LEU A N 1
ATOM 2539 C CA . LEU A 1 314 ? -14.922 33.719 8.883 1 80.31 314 LEU A CA 1
ATOM 2540 C C . LEU A 1 314 ? -16.266 33.438 9.539 1 80.31 314 LEU A C 1
ATOM 2542 O O . LEU A 1 314 ? -16.484 33.75 10.703 1 80.31 314 LEU A O 1
ATOM 2546 N N . MET B 1 1 ? -29.656 -25.5 -13.133 1 48.84 1 MET B N 1
ATOM 2547 C CA . MET B 1 1 ? -28.953 -24.562 -12.273 1 48.84 1 MET B CA 1
ATOM 2548 C C . MET B 1 1 ? -27.859 -23.828 -13.039 1 48.84 1 MET B C 1
ATOM 2550 O O . MET B 1 1 ? -27.141 -24.438 -13.836 1 48.84 1 MET B O 1
ATOM 2554 N N . ASP B 1 2 ? -27.906 -22.438 -13.344 1 73.44 2 ASP B N 1
ATOM 2555 C CA . ASP B 1 2 ? -27.031 -21.75 -14.297 1 73.44 2 ASP B CA 1
ATOM 2556 C C . ASP B 1 2 ? -25.562 -21.953 -13.945 1 73.44 2 ASP B C 1
ATOM 2558 O O . ASP B 1 2 ? -25.203 -21.984 -12.766 1 73.44 2 ASP B O 1
ATOM 2562 N N . ILE B 1 3 ? -24.844 -22.469 -14.836 1 91.5 3 ILE B N 1
ATOM 2563 C CA . ILE B 1 3 ? -23.406 -22.75 -14.672 1 91.5 3 ILE B CA 1
ATOM 2564 C C . ILE B 1 3 ? -22.688 -21.484 -14.203 1 91.5 3 ILE B C 1
ATOM 2566 O O . ILE B 1 3 ? -22.953 -20.391 -14.695 1 91.5 3 ILE B O 1
ATOM 2570 N N . VAL B 1 4 ? -21.906 -21.641 -13.102 1 96.62 4 VAL B N 1
ATOM 2571 C CA . VAL B 1 4 ? -21.188 -20.516 -12.508 1 96.62 4 VAL B CA 1
ATOM 2572 C C . VAL B 1 4 ? -20.25 -19.891 -13.547 1 96.62 4 VAL B C 1
ATOM 2574 O O . VAL B 1 4 ? -19.453 -20.594 -14.164 1 96.62 4 VAL B O 1
ATOM 2577 N N . LYS B 1 5 ? -20.453 -18.641 -13.875 1 97.81 5 LYS B N 1
ATOM 2578 C CA . LYS B 1 5 ? -19.578 -17.891 -14.781 1 97.81 5 LYS B CA 1
ATOM 2579 C C . LYS B 1 5 ? -18.344 -17.391 -14.062 1 97.81 5 LYS B C 1
ATOM 2581 O O . LYS B 1 5 ? -18.438 -16.609 -13.109 1 97.81 5 LYS B O 1
ATOM 2586 N N . VAL B 1 6 ? -17.125 -17.75 -14.516 1 98.62 6 VAL B N 1
ATOM 2587 C CA . VAL B 1 6 ? -15.859 -17.375 -13.891 1 98.62 6 VAL B CA 1
ATOM 2588 C C . VAL B 1 6 ? -15.023 -16.562 -14.883 1 98.62 6 VAL B C 1
ATOM 2590 O O . VAL B 1 6 ? -14.672 -17.047 -15.953 1 98.62 6 VAL B O 1
ATOM 2593 N N . LEU B 1 7 ? -14.789 -15.289 -14.555 1 98.75 7 LEU B N 1
ATOM 2594 C CA . LEU B 1 7 ? -13.844 -14.484 -15.32 1 98.75 7 LEU B CA 1
ATOM 2595 C C . LEU B 1 7 ? -12.438 -14.602 -14.734 1 98.75 7 LEU B C 1
ATOM 2597 O O . LEU B 1 7 ? -12.219 -14.305 -13.562 1 98.75 7 LEU B O 1
ATOM 2601 N N . LEU B 1 8 ? -11.539 -15.062 -15.5 1 98.62 8 LEU B N 1
ATOM 2602 C CA . LEU B 1 8 ? -10.148 -15.258 -15.102 1 98.62 8 LEU B CA 1
ATOM 2603 C C . LEU B 1 8 ? -9.227 -14.281 -15.836 1 98.62 8 LEU B C 1
ATOM 2605 O O . LEU B 1 8 ? -9.102 -14.344 -17.062 1 98.62 8 LEU B O 1
ATOM 2609 N N . THR B 1 9 ? -8.625 -13.32 -15.07 1 98.56 9 THR B N 1
ATOM 2610 C CA . THR B 1 9 ? -7.582 -12.492 -15.664 1 98.56 9 THR B CA 1
ATOM 2611 C C . THR B 1 9 ? -6.207 -13.125 -15.438 1 98.56 9 THR B C 1
ATOM 2613 O O . THR B 1 9 ? -6.023 -13.922 -14.516 1 98.56 9 THR B O 1
ATOM 2616 N N . GLY B 1 10 ? -5.246 -12.758 -16.328 1 97.44 10 GLY B N 1
ATOM 2617 C CA . GLY B 1 10 ? -3.963 -13.445 -16.266 1 97.44 10 GLY B CA 1
ATOM 2618 C C . GLY B 1 10 ? -4.047 -14.891 -16.703 1 97.44 10 GLY B C 1
ATOM 2619 O O . GLY B 1 10 ? -3.277 -15.734 -16.234 1 97.44 10 GLY B O 1
ATOM 2620 N N . ALA B 1 11 ? -4.91 -15.18 -17.625 1 97.12 11 ALA B N 1
ATOM 2621 C CA . ALA B 1 11 ? -5.258 -16.547 -17.984 1 97.12 11 ALA B CA 1
ATOM 2622 C C . ALA B 1 11 ? -4.121 -17.219 -18.75 1 97.12 11 ALA B C 1
ATOM 2624 O O . ALA B 1 11 ? -3.996 -18.438 -18.75 1 97.12 11 ALA B O 1
ATOM 2625 N N . ASN B 1 12 ? -3.334 -16.422 -19.406 1 95.69 12 ASN B N 1
ATOM 2626 C CA . ASN B 1 12 ? -2.262 -17 -20.203 1 95.69 12 ASN B CA 1
ATOM 2627 C C . ASN B 1 12 ? -0.966 -17.125 -19.406 1 95.69 12 ASN B C 1
ATOM 2629 O O . ASN B 1 12 ? 0.062 -17.547 -19.938 1 95.69 12 ASN B O 1
ATOM 2633 N N . GLY B 1 13 ? -1.006 -16.734 -18.156 1 96.25 13 GLY B N 1
ATOM 2634 C CA . GLY B 1 13 ? 0.166 -16.844 -17.297 1 96.25 13 GLY B CA 1
ATOM 2635 C C . GLY B 1 13 ? 0.354 -18.234 -16.719 1 96.25 13 GLY B C 1
ATOM 2636 O O . GLY B 1 13 ? -0.375 -19.156 -17.062 1 96.25 13 GLY B O 1
ATOM 2637 N N . PHE B 1 14 ? 1.338 -18.375 -15.836 1 96.69 14 PHE B N 1
ATOM 2638 C CA . PHE B 1 14 ? 1.719 -19.641 -15.211 1 96.69 14 PHE B CA 1
ATOM 2639 C C . PHE B 1 14 ? 0.549 -20.234 -14.438 1 96.69 14 PHE B C 1
ATOM 2641 O O . PHE B 1 14 ? -0.06 -21.203 -14.875 1 96.69 14 PHE B O 1
ATOM 2648 N N . ILE B 1 15 ? 0.046 -19.531 -13.398 1 98.12 15 ILE B N 1
ATOM 2649 C CA . ILE B 1 15 ? -1.04 -20.047 -12.562 1 98.12 15 ILE B CA 1
ATOM 2650 C C . ILE B 1 15 ? -2.348 -20.016 -13.352 1 98.12 15 ILE B C 1
ATOM 2652 O O . ILE B 1 15 ? -3.113 -20.984 -13.32 1 98.12 15 ILE B O 1
ATOM 2656 N N . GLY B 1 16 ? -2.557 -18.969 -14.117 1 98.25 16 GLY B N 1
ATOM 2657 C CA . GLY B 1 16 ? -3.799 -18.781 -14.852 1 98.25 16 GLY B CA 1
ATOM 2658 C C . GLY B 1 16 ? -4.066 -19.875 -15.867 1 98.25 16 GLY B C 1
ATOM 2659 O O . GLY B 1 16 ? -5.199 -20.344 -15.992 1 98.25 16 GLY B O 1
ATOM 2660 N N . SER B 1 17 ? -3.066 -20.312 -16.594 1 98.06 17 SER B N 1
ATOM 2661 C CA . SER B 1 17 ? -3.248 -21.312 -17.625 1 98.06 17 SER B CA 1
ATOM 2662 C C . SER B 1 17 ? -3.609 -22.672 -17.016 1 98.06 17 SER B C 1
ATOM 2664 O O . SER B 1 17 ? -4.453 -23.391 -17.562 1 98.06 17 SER B O 1
ATOM 2666 N N . HIS B 1 18 ? -2.992 -22.984 -15.914 1 98.56 18 HIS B N 1
ATOM 2667 C CA . HIS B 1 18 ? -3.322 -24.234 -15.227 1 98.56 18 HIS B CA 1
ATOM 2668 C C . HIS B 1 18 ? -4.719 -24.172 -14.617 1 98.56 18 HIS B C 1
ATOM 2670 O O . HIS B 1 18 ? -5.441 -25.172 -14.609 1 98.56 18 HIS B O 1
ATOM 2676 N N . LEU B 1 19 ? -5.039 -23 -14.086 1 98.69 19 LEU B N 1
ATOM 2677 C CA . LEU B 1 19 ? -6.359 -22.812 -13.492 1 98.69 19 LEU B CA 1
ATOM 2678 C C . LEU B 1 19 ? -7.453 -22.938 -14.547 1 98.69 19 LEU B C 1
ATOM 2680 O O . LEU B 1 19 ? -8.5 -23.547 -14.297 1 98.69 19 LEU B O 1
ATOM 2684 N N . ALA B 1 20 ? -7.223 -22.375 -15.711 1 98.12 20 ALA B N 1
ATOM 2685 C CA . ALA B 1 20 ? -8.156 -22.5 -16.828 1 98.12 20 ALA B CA 1
ATOM 2686 C C . ALA B 1 20 ? -8.414 -23.969 -17.172 1 98.12 20 ALA B C 1
ATOM 2688 O O . ALA B 1 20 ? -9.562 -24.391 -17.328 1 98.12 20 ALA B O 1
ATOM 2689 N N . ASP B 1 21 ? -7.34 -24.781 -17.234 1 97.75 21 ASP B N 1
ATOM 2690 C CA . ASP B 1 21 ? -7.453 -26.203 -17.484 1 97.75 21 ASP B CA 1
ATOM 2691 C C . ASP B 1 21 ? -8.305 -26.891 -16.406 1 97.75 21 ASP B C 1
ATOM 2693 O O . ASP B 1 21 ? -9.117 -27.766 -16.719 1 97.75 21 ASP B O 1
ATOM 2697 N N . TYR B 1 22 ? -8.016 -26.438 -15.266 1 97.38 22 TYR B N 1
ATOM 2698 C CA . TYR B 1 22 ? -8.609 -27.094 -14.109 1 97.38 22 TYR B CA 1
ATOM 2699 C C . TYR B 1 22 ? -10.102 -26.797 -14.008 1 97.38 22 TYR B C 1
ATOM 2701 O O . TYR B 1 22 ? -10.891 -27.641 -13.609 1 97.38 22 TYR B O 1
ATOM 2709 N N . LEU B 1 23 ? -10.531 -25.609 -14.453 1 97.12 23 LEU B N 1
ATOM 2710 C CA . LEU B 1 23 ? -11.883 -25.141 -14.164 1 97.12 23 LEU B CA 1
ATOM 2711 C C . LEU B 1 23 ? -12.797 -25.344 -15.367 1 97.12 23 LEU B C 1
ATOM 2713 O O . LEU B 1 23 ? -14.023 -25.375 -15.227 1 97.12 23 LEU B O 1
ATOM 2717 N N . TYR B 1 24 ? -12.352 -25.438 -16.609 1 95.69 24 TYR B N 1
ATOM 2718 C CA . TYR B 1 24 ? -13.141 -25.203 -17.812 1 95.69 24 TYR B CA 1
ATOM 2719 C C . TYR B 1 24 ? -14.195 -26.297 -17.984 1 95.69 24 TYR B C 1
ATOM 2721 O O . TYR B 1 24 ? -15.211 -26.078 -18.656 1 95.69 24 TYR B O 1
ATOM 2729 N N . ASN B 1 25 ? -14.047 -27.516 -17.312 1 94.12 25 ASN B N 1
ATOM 2730 C CA . ASN B 1 25 ? -15.016 -28.594 -17.469 1 94.12 25 ASN B CA 1
ATOM 2731 C C . ASN B 1 25 ? -16.203 -28.422 -16.547 1 94.12 25 ASN B C 1
ATOM 2733 O O . ASN B 1 25 ? -17.281 -28.953 -16.797 1 94.12 25 ASN B O 1
ATOM 2737 N N . ASN B 1 26 ? -16.031 -27.625 -15.516 1 95.69 26 ASN B N 1
ATOM 2738 C CA . ASN B 1 26 ? -17.047 -27.578 -14.469 1 95.69 26 ASN B CA 1
ATOM 2739 C C . ASN B 1 26 ? -17.688 -26.203 -14.367 1 95.69 26 ASN B C 1
ATOM 2741 O O . ASN B 1 26 ? -18.734 -26.031 -13.742 1 95.69 26 ASN B O 1
ATOM 2745 N N . TYR B 1 27 ? -17.062 -25.234 -15.031 1 97.19 27 TYR B N 1
ATOM 2746 C CA . TYR B 1 27 ? -17.547 -23.859 -14.945 1 97.19 27 TYR B CA 1
ATOM 2747 C C . TYR B 1 27 ? -17.609 -23.219 -16.328 1 97.19 27 TYR B C 1
ATOM 2749 O O . TYR B 1 27 ? -17.047 -23.75 -17.297 1 97.19 27 TYR B O 1
ATOM 2757 N N . ASP B 1 28 ? -18.453 -22.203 -16.469 1 97.19 28 ASP B N 1
ATOM 2758 C CA . ASP B 1 28 ? -18.422 -21.344 -17.641 1 97.19 28 ASP B CA 1
ATOM 2759 C C . ASP B 1 28 ? -17.297 -20.297 -17.516 1 97.19 28 ASP B C 1
ATOM 2761 O O . ASP B 1 28 ? -17.5 -19.234 -16.922 1 97.19 28 ASP B O 1
ATOM 2765 N N . ILE B 1 29 ? -16.219 -20.594 -18.141 1 97 29 ILE B N 1
ATOM 2766 C CA . ILE B 1 29 ? -15.016 -19.812 -17.875 1 97 29 ILE B CA 1
ATOM 2767 C C . ILE B 1 29 ? -14.805 -18.781 -18.984 1 97 29 ILE B C 1
ATOM 2769 O O . ILE B 1 29 ? -15.016 -19.078 -20.156 1 97 29 ILE B O 1
ATOM 2773 N N . PHE B 1 30 ? -14.531 -17.578 -18.625 1 97.56 30 PHE B N 1
ATOM 2774 C CA . PHE B 1 30 ? -14.117 -16.469 -19.484 1 97.56 30 PHE B CA 1
ATOM 2775 C C . PHE B 1 30 ? -12.664 -16.109 -19.234 1 97.56 30 PHE B C 1
ATOM 2777 O O . PHE B 1 30 ? -12.305 -15.711 -18.125 1 97.56 30 PHE B O 1
ATOM 2784 N N . LEU B 1 31 ? -11.859 -16.266 -20.266 1 97.69 31 LEU B N 1
ATOM 2785 C CA . LEU B 1 31 ? -10.438 -15.977 -20.141 1 97.69 31 LEU B CA 1
ATOM 2786 C C . LEU B 1 31 ? -10.117 -14.594 -20.703 1 97.69 31 LEU B C 1
ATOM 2788 O O . LEU B 1 31 ? -10.43 -14.305 -21.875 1 97.69 31 LEU B O 1
ATOM 2792 N N . ALA B 1 32 ? -9.523 -13.727 -19.875 1 96.81 32 ALA B N 1
ATOM 2793 C CA . ALA B 1 32 ? -9.078 -12.414 -20.328 1 96.81 32 ALA B CA 1
ATOM 2794 C C . ALA B 1 32 ? -7.559 -12.367 -20.469 1 96.81 32 ALA B C 1
ATOM 2796 O O . ALA B 1 32 ? -6.832 -12.719 -19.531 1 96.81 32 ALA B O 1
ATOM 2797 N N . VAL B 1 33 ? -7.121 -11.969 -21.609 1 95.5 33 VAL B N 1
ATOM 2798 C CA . VAL B 1 33 ? -5.691 -11.859 -21.906 1 95.5 33 VAL B CA 1
ATOM 2799 C C . VAL B 1 33 ? -5.383 -10.469 -22.453 1 95.5 33 VAL B C 1
ATOM 2801 O O . VAL B 1 33 ? -6.25 -9.812 -23.031 1 95.5 33 VAL B O 1
ATOM 2804 N N . ARG B 1 34 ? -4.086 -10.062 -22.312 1 93.12 34 ARG B N 1
ATOM 2805 C CA . ARG B 1 34 ? -3.703 -8.727 -22.766 1 93.12 34 ARG B CA 1
ATOM 2806 C C . ARG B 1 34 ? -3.594 -8.672 -24.281 1 93.12 34 ARG B C 1
ATOM 2808 O O . ARG B 1 34 ? -3.957 -7.672 -24.906 1 93.12 34 ARG B O 1
ATOM 2815 N N . GLU B 1 35 ? -3.031 -9.75 -24.781 1 90.75 35 GLU B N 1
ATOM 2816 C CA . GLU B 1 35 ? -2.848 -9.859 -26.234 1 90.75 35 GLU B CA 1
ATOM 2817 C C . GLU B 1 35 ? -3.098 -11.289 -26.703 1 90.75 35 GLU B C 1
ATOM 2819 O O . GLU B 1 35 ? -2.68 -12.25 -26.047 1 90.75 35 GLU B O 1
ATOM 2824 N N . PHE B 1 36 ? -3.707 -11.359 -27.891 1 87.06 36 PHE B N 1
ATOM 2825 C CA . PHE B 1 36 ? -4.012 -12.672 -28.438 1 87.06 36 PHE B CA 1
ATOM 2826 C C . PHE B 1 36 ? -2.752 -13.336 -28.984 1 87.06 36 PHE B C 1
ATOM 2828 O O . PHE B 1 36 ? -2.719 -14.555 -29.156 1 87.06 36 PHE B O 1
ATOM 2835 N N . SER B 1 37 ? -1.736 -12.531 -29.188 1 83.69 37 SER B N 1
ATOM 2836 C CA . SER B 1 37 ? -0.492 -13.062 -29.734 1 83.69 37 SER B CA 1
ATOM 2837 C C . SER B 1 37 ? 0.292 -13.828 -28.672 1 83.69 37 SER B C 1
ATOM 2839 O O . SER B 1 37 ? 1.22 -14.57 -28.984 1 83.69 37 SER B O 1
ATOM 2841 N N . ASN B 1 38 ? -0.072 -13.75 -27.406 1 85.75 38 ASN B N 1
ATOM 2842 C CA . ASN B 1 38 ? 0.625 -14.383 -26.297 1 85.75 38 ASN B CA 1
ATOM 2843 C C . ASN B 1 38 ? -0.292 -15.328 -25.516 1 85.75 38 ASN B C 1
ATOM 2845 O O . ASN B 1 38 ? -0.554 -15.117 -24.344 1 85.75 38 ASN B O 1
ATOM 2849 N N . ILE B 1 39 ? -0.746 -16.406 -26.266 1 91.25 39 ILE B N 1
ATOM 2850 C CA . ILE B 1 39 ? -1.684 -17.312 -25.609 1 91.25 39 ILE B CA 1
ATOM 2851 C C . ILE B 1 39 ? -1.194 -18.75 -25.734 1 91.25 39 ILE B C 1
ATOM 2853 O O . ILE B 1 39 ? -1.999 -19.688 -25.812 1 91.25 39 ILE B O 1
ATOM 2857 N N . SER B 1 40 ? 0.069 -18.969 -25.844 1 92.06 40 SER B N 1
ATOM 2858 C CA . SER B 1 40 ? 0.625 -20.297 -26.078 1 92.06 40 SER B CA 1
ATOM 2859 C C . SER B 1 40 ? 0.213 -21.266 -24.984 1 92.06 40 SER B C 1
ATOM 2861 O O . SER B 1 40 ? -0.123 -22.422 -25.25 1 92.06 40 SER B O 1
ATOM 2863 N N . ASN B 1 41 ? 0.115 -20.781 -23.766 1 95.69 41 ASN B N 1
ATOM 2864 C CA . ASN B 1 41 ? -0.178 -21.641 -22.609 1 95.69 41 ASN B CA 1
ATOM 2865 C C . ASN B 1 41 ? -1.637 -22.078 -22.609 1 95.69 41 ASN B C 1
ATOM 2867 O O . ASN B 1 41 ? -1.986 -23.062 -21.938 1 95.69 41 ASN B O 1
ATOM 2871 N N . ILE B 1 42 ? -2.51 -21.344 -23.359 1 96.44 42 ILE B N 1
ATOM 2872 C CA . ILE B 1 42 ? -3.93 -21.656 -23.281 1 96.44 42 ILE B CA 1
ATOM 2873 C C . ILE B 1 42 ? -4.484 -21.875 -24.688 1 96.44 42 ILE B C 1
ATOM 2875 O O . ILE B 1 42 ? -5.703 -21.875 -24.891 1 96.44 42 ILE B O 1
ATOM 2879 N N . ASN B 1 43 ? -3.656 -21.984 -25.656 1 94.81 43 ASN B N 1
ATOM 2880 C CA . ASN B 1 43 ? -4.082 -22.141 -27.031 1 94.81 43 ASN B CA 1
ATOM 2881 C C . ASN B 1 43 ? -5.012 -23.328 -27.219 1 94.81 43 ASN B C 1
ATOM 2883 O O . ASN B 1 43 ? -5.934 -23.281 -28.031 1 94.81 43 ASN B O 1
ATOM 2887 N N . HIS B 1 44 ? -4.781 -24.391 -26.5 1 94.69 44 HIS B N 1
ATOM 2888 C CA . HIS B 1 44 ? -5.559 -25.625 -26.609 1 94.69 44 HIS B CA 1
ATOM 2889 C C . HIS B 1 44 ? -6.98 -25.422 -26.094 1 94.69 44 HIS B C 1
ATOM 2891 O O . HIS B 1 44 ? -7.859 -26.25 -26.359 1 94.69 44 HIS B O 1
ATOM 2897 N N . LEU B 1 45 ? -7.219 -24.312 -25.375 1 95.38 45 LEU B N 1
ATOM 2898 C CA . LEU B 1 45 ? -8.531 -24.016 -24.812 1 95.38 45 LEU B CA 1
ATOM 2899 C C . LEU B 1 45 ? -9.297 -23.031 -25.688 1 95.38 45 LEU B C 1
ATOM 2901 O O . LEU B 1 45 ? -10.477 -22.766 -25.453 1 95.38 45 LEU B O 1
ATOM 2905 N N . LYS B 1 46 ? -8.656 -22.453 -26.688 1 91.12 46 LYS B N 1
ATOM 2906 C CA . LYS B 1 46 ? -9.156 -21.297 -27.422 1 91.12 46 LYS B CA 1
ATOM 2907 C C . LYS B 1 46 ? -10.539 -21.578 -28.016 1 91.12 46 LYS B C 1
ATOM 2909 O O . LYS B 1 46 ? -11.383 -20.688 -28.078 1 91.12 46 LYS B O 1
ATOM 2914 N N . ASP B 1 47 ? -10.875 -22.875 -28.391 1 92.12 47 ASP B N 1
ATOM 2915 C CA . ASP B 1 47 ? -12.156 -23.219 -29.016 1 92.12 47 ASP B CA 1
ATOM 2916 C C . ASP B 1 47 ? -13.109 -23.828 -28 1 92.12 47 ASP B C 1
ATOM 2918 O O . ASP B 1 47 ? -14.234 -24.219 -28.344 1 92.12 47 ASP B O 1
ATOM 2922 N N . LYS B 1 48 ? -12.727 -23.828 -26.719 1 94 48 LYS B N 1
ATOM 2923 C CA . LYS B 1 48 ? -13.516 -24.5 -25.688 1 94 48 LYS B CA 1
ATOM 2924 C C . LYS B 1 48 ? -14.047 -23.5 -24.672 1 94 48 LYS B C 1
ATOM 2926 O O . LYS B 1 48 ? -14.977 -23.812 -23.922 1 94 48 LYS B O 1
ATOM 2931 N N . VAL B 1 49 ? -13.445 -22.328 -24.641 1 94.75 49 VAL B N 1
ATOM 2932 C CA . VAL B 1 49 ? -13.797 -21.344 -23.641 1 94.75 49 VAL B CA 1
ATOM 2933 C C . VAL B 1 49 ? -13.961 -19.969 -24.281 1 94.75 49 VAL B C 1
ATOM 2935 O O . VAL B 1 49 ? -13.625 -19.797 -25.453 1 94.75 49 VAL B O 1
ATOM 2938 N N . ASN B 1 50 ? -14.555 -19.031 -23.609 1 94.31 50 ASN B N 1
ATOM 2939 C CA . ASN B 1 50 ? -14.648 -17.641 -24.047 1 94.31 50 ASN B CA 1
ATOM 2940 C C . ASN B 1 50 ? -13.328 -16.891 -23.812 1 94.31 50 ASN B C 1
ATOM 2942 O O . ASN B 1 50 ? -12.844 -16.812 -22.688 1 94.31 50 ASN B O 1
ATOM 2946 N N . LEU B 1 51 ? -12.789 -16.438 -24.906 1 95.69 51 LEU B N 1
ATOM 2947 C CA . LEU B 1 51 ? -11.539 -15.695 -24.844 1 95.69 51 LEU B CA 1
ATOM 2948 C C . LEU B 1 51 ? -11.758 -14.227 -25.188 1 95.69 51 LEU B C 1
ATOM 2950 O O . LEU B 1 51 ? -12.367 -13.922 -26.219 1 95.69 51 LEU B O 1
ATOM 2954 N N . SER B 1 52 ? -11.258 -13.32 -24.297 1 95.25 52 SER B N 1
ATOM 2955 C CA . SER B 1 52 ? -11.398 -11.891 -24.531 1 95.25 52 SER B CA 1
ATOM 2956 C C . SER B 1 52 ? -10.062 -11.172 -24.344 1 95.25 52 SER B C 1
ATOM 2958 O O . SER B 1 52 ? -9.219 -11.617 -23.562 1 95.25 52 SER B O 1
ATOM 2960 N N . LYS B 1 53 ? -9.93 -10.117 -25.125 1 95.44 53 LYS B N 1
ATOM 2961 C CA . LYS B 1 53 ? -8.805 -9.219 -24.906 1 95.44 53 LYS B CA 1
ATOM 2962 C C . LYS B 1 53 ? -9.148 -8.156 -23.859 1 95.44 53 LYS B C 1
ATOM 2964 O O . LYS B 1 53 ? -10.227 -7.559 -23.906 1 95.44 53 LYS B O 1
ATOM 2969 N N . LEU B 1 54 ? -8.227 -7.957 -22.906 1 97.19 54 LEU B N 1
ATOM 2970 C CA . LEU B 1 54 ? -8.453 -6.973 -21.844 1 97.19 54 LEU B CA 1
ATOM 2971 C C . LEU B 1 54 ? -7.137 -6.355 -21.391 1 97.19 54 LEU B C 1
ATOM 2973 O O . LEU B 1 54 ? -6.211 -7.074 -21 1 97.19 54 LEU B O 1
ATOM 2977 N N . ASP B 1 55 ? -7.039 -5.074 -21.516 1 97.12 55 ASP B N 1
ATOM 2978 C CA . ASP B 1 55 ? -6.008 -4.32 -20.812 1 97.12 55 ASP B CA 1
ATOM 2979 C C . ASP B 1 55 ? -6.484 -3.924 -19.406 1 97.12 55 ASP B C 1
ATOM 2981 O O . ASP B 1 55 ? -7.309 -3.02 -19.266 1 97.12 55 ASP B O 1
ATOM 2985 N N . ILE B 1 56 ? -5.906 -4.527 -18.406 1 97.38 56 ILE B N 1
ATOM 2986 C CA . ILE B 1 56 ? -6.414 -4.383 -17.047 1 97.38 56 ILE B CA 1
ATOM 2987 C C . ILE B 1 56 ? -6.109 -2.977 -16.531 1 97.38 56 ILE B C 1
ATOM 2989 O O . ILE B 1 56 ? -6.547 -2.602 -15.438 1 97.38 56 ILE B O 1
ATOM 2993 N N . THR B 1 57 ? -5.344 -2.154 -17.266 1 96.81 57 THR B N 1
ATOM 2994 C CA . THR B 1 57 ? -5.07 -0.777 -16.875 1 96.81 57 THR B CA 1
ATOM 2995 C C . THR B 1 57 ? -6.098 0.174 -17.484 1 96.81 57 THR B C 1
ATOM 2997 O O . THR B 1 5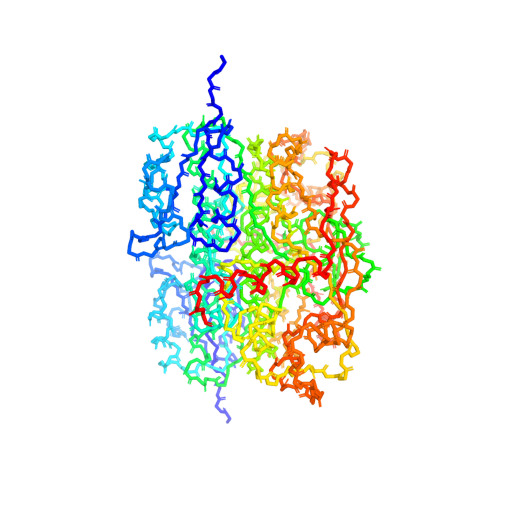7 ? -5.984 1.393 -17.328 1 96.81 57 THR B O 1
ATOM 3000 N N . ASN B 1 58 ? -7.059 -0.392 -18.188 1 96.88 58 ASN B N 1
ATOM 3001 C CA . ASN B 1 58 ? -8.133 0.391 -18.797 1 96.88 58 ASN B CA 1
ATOM 3002 C C . ASN B 1 58 ? -9.453 0.191 -18.062 1 96.88 58 ASN B C 1
ATOM 3004 O O . ASN B 1 58 ? -10.141 -0.809 -18.266 1 96.88 58 ASN B O 1
ATOM 3008 N N . PHE B 1 59 ? -9.844 1.228 -17.312 1 96 59 PHE B N 1
ATOM 3009 C CA . PHE B 1 59 ? -11.023 1.145 -16.453 1 96 59 PHE B CA 1
ATOM 3010 C C . PHE B 1 59 ? -12.273 0.89 -17.297 1 96 59 PHE B C 1
ATOM 3012 O O . PHE B 1 59 ? -13.109 0.054 -16.938 1 96 59 PHE B O 1
ATOM 3019 N N . LYS B 1 60 ? -12.375 1.55 -18.406 1 97 60 LYS B N 1
ATOM 3020 C CA . LYS B 1 60 ? -13.547 1.424 -19.266 1 97 60 LYS B CA 1
ATOM 3021 C C . LYS B 1 60 ? -13.656 0.014 -19.844 1 97 60 LYS B C 1
ATOM 3023 O O . LYS B 1 60 ? -14.75 -0.549 -19.906 1 97 60 LYS B O 1
ATOM 3028 N N . GLU B 1 61 ? -12.547 -0.543 -20.266 1 97.62 61 GLU B N 1
ATOM 3029 C CA . GLU B 1 61 ? -12.547 -1.903 -20.797 1 97.62 61 GLU B CA 1
ATOM 3030 C C . GLU B 1 61 ? -12.977 -2.91 -19.734 1 97.62 61 GLU B C 1
ATOM 3032 O O . GLU B 1 61 ? -13.734 -3.842 -20.016 1 97.62 61 GLU B O 1
ATOM 3037 N N . ILE B 1 62 ? -12.508 -2.719 -18.531 1 98.25 62 ILE B N 1
ATOM 3038 C CA . ILE B 1 62 ? -12.875 -3.6 -17.422 1 98.25 62 ILE B CA 1
ATOM 3039 C C . ILE B 1 62 ? -14.375 -3.523 -17.172 1 98.25 62 ILE B C 1
ATOM 3041 O O . ILE B 1 62 ? -15.055 -4.555 -17.094 1 98.25 62 ILE B O 1
ATOM 3045 N N . GLN B 1 63 ? -14.867 -2.336 -17.062 1 98 63 GLN B N 1
ATOM 3046 C CA . GLN B 1 63 ? -16.281 -2.133 -16.797 1 98 63 GLN B CA 1
ATOM 3047 C C . GLN B 1 63 ? -17.141 -2.752 -17.906 1 98 63 GLN B C 1
ATOM 3049 O O . GLN B 1 63 ? -18.156 -3.408 -17.609 1 98 63 GLN B O 1
ATOM 3054 N N . ASN B 1 64 ? -16.75 -2.518 -19.156 1 98.12 64 ASN B N 1
ATOM 3055 C CA . ASN B 1 64 ? -17.5 -3.066 -20.297 1 98.12 64 ASN B CA 1
ATOM 3056 C C . ASN B 1 64 ? -17.516 -4.594 -20.25 1 98.12 64 ASN B C 1
ATOM 3058 O O . ASN B 1 64 ? -18.562 -5.203 -20.469 1 98.12 64 ASN B O 1
ATOM 3062 N N . LEU B 1 65 ? -16.406 -5.168 -20.016 1 98.19 65 LEU B N 1
ATOM 3063 C CA . LEU B 1 65 ? -16.312 -6.621 -19.984 1 98.19 65 LEU B CA 1
ATOM 3064 C C . LEU B 1 65 ? -17.172 -7.199 -18.875 1 98.19 65 LEU B C 1
ATOM 3066 O O . LEU B 1 65 ? -17.875 -8.195 -19.062 1 98.19 65 LEU B O 1
ATOM 3070 N N . LEU B 1 66 ? -17.094 -6.609 -17.688 1 98.62 66 LEU B N 1
ATOM 3071 C CA . LEU B 1 66 ? -17.875 -7.062 -16.531 1 98.62 66 LEU B CA 1
ATOM 3072 C C . LEU B 1 66 ? -19.359 -6.922 -16.812 1 98.62 66 LEU B C 1
ATOM 3074 O O . LEU B 1 66 ? -20.156 -7.793 -16.438 1 98.62 66 LEU B O 1
ATOM 3078 N N . ASN B 1 67 ? -19.688 -5.82 -17.422 1 98 67 ASN B N 1
ATOM 3079 C CA . ASN B 1 67 ? -21.094 -5.586 -17.734 1 98 67 ASN B CA 1
ATOM 3080 C C . ASN B 1 67 ? -21.609 -6.594 -18.766 1 98 67 ASN B C 1
ATOM 3082 O O . ASN B 1 67 ? -22.781 -6.977 -18.719 1 98 67 ASN B O 1
ATOM 3086 N N . GLU B 1 68 ? -20.781 -6.969 -19.672 1 97.69 68 GLU B N 1
ATOM 3087 C CA . GLU B 1 68 ? -21.141 -7.934 -20.703 1 97.69 68 GLU B CA 1
ATOM 3088 C C . GLU B 1 68 ? -21.281 -9.336 -20.125 1 97.69 68 GLU B C 1
ATOM 3090 O O . GLU B 1 68 ? -22.266 -10.023 -20.375 1 97.69 68 GLU B O 1
ATOM 3095 N N . ILE B 1 69 ? -20.344 -9.766 -19.297 1 97.5 69 ILE B N 1
ATOM 3096 C CA . ILE B 1 69 ? -20.25 -11.148 -18.828 1 97.5 69 ILE B CA 1
ATOM 3097 C C . ILE B 1 69 ? -21.141 -11.32 -17.594 1 97.5 69 ILE B C 1
ATOM 3099 O O . ILE B 1 69 ? -21.75 -12.375 -17.422 1 97.5 69 ILE B O 1
ATOM 3103 N N . LYS B 1 70 ? -21.156 -10.266 -16.719 1 98 70 LYS B N 1
ATOM 3104 C CA . LYS B 1 70 ? -21.812 -10.344 -15.414 1 98 70 LYS B CA 1
ATOM 3105 C C . LYS B 1 70 ? -21.391 -11.617 -14.664 1 98 70 LYS B C 1
ATOM 3107 O O . LYS B 1 70 ? -22.25 -12.414 -14.281 1 98 70 LYS B O 1
ATOM 3112 N N . PRO B 1 71 ? -20.094 -11.773 -14.453 1 98.5 71 PRO B N 1
ATOM 3113 C CA . PRO B 1 71 ? -19.578 -13.008 -13.844 1 98.5 71 PRO B CA 1
ATOM 3114 C C . PRO B 1 71 ? -20.062 -13.203 -12.414 1 98.5 71 PRO B C 1
ATOM 3116 O O . PRO B 1 71 ? -20.312 -12.227 -11.703 1 98.5 71 PRO B O 1
ATOM 3119 N N . ASP B 1 72 ? -20.172 -14.508 -12.047 1 98.5 72 ASP B N 1
ATOM 3120 C CA . ASP B 1 72 ? -20.422 -14.867 -10.648 1 98.5 72 ASP B CA 1
ATOM 3121 C C . ASP B 1 72 ? -19.141 -14.75 -9.82 1 98.5 72 ASP B C 1
ATOM 3123 O O . ASP B 1 72 ? -19.188 -14.461 -8.625 1 98.5 72 ASP B O 1
ATOM 3127 N N . VAL B 1 73 ? -18.031 -15.031 -10.438 1 98.75 73 VAL B N 1
ATOM 3128 C CA . VAL B 1 73 ? -16.719 -15 -9.797 1 98.75 73 VAL B CA 1
ATOM 3129 C C . VAL B 1 73 ? -15.695 -14.344 -10.727 1 98.75 73 VAL B C 1
ATOM 3131 O O . VAL B 1 73 ? -15.695 -14.594 -11.93 1 98.75 73 VAL B O 1
ATOM 3134 N N . VAL B 1 74 ? -14.938 -13.438 -10.219 1 98.88 74 VAL B N 1
ATOM 3135 C CA . VAL B 1 74 ? -13.727 -12.945 -10.867 1 98.88 74 VAL B CA 1
ATOM 3136 C C . VAL B 1 74 ? -12.5 -13.453 -10.117 1 98.88 74 VAL B C 1
ATOM 3138 O O . VAL B 1 74 ? -12.352 -13.219 -8.914 1 98.88 74 VAL B O 1
ATOM 3141 N N . ILE B 1 75 ? -11.656 -14.211 -10.75 1 98.94 75 ILE B N 1
ATOM 3142 C CA . ILE B 1 75 ? -10.336 -14.555 -10.227 1 98.94 75 ILE B CA 1
ATOM 3143 C C . ILE B 1 75 ? -9.273 -13.695 -10.898 1 98.94 75 ILE B C 1
ATOM 3145 O O . ILE B 1 75 ? -8.992 -13.859 -12.094 1 98.94 75 ILE B O 1
ATOM 3149 N N . HIS B 1 76 ? -8.742 -12.773 -10.133 1 98.88 76 HIS B N 1
ATOM 3150 C CA . HIS B 1 76 ? -7.816 -11.773 -10.664 1 98.88 76 HIS B CA 1
ATOM 3151 C C . HIS B 1 76 ? -6.367 -12.18 -10.422 1 98.88 76 HIS B C 1
ATOM 3153 O O . HIS B 1 76 ? -5.828 -11.938 -9.336 1 98.88 76 HIS B O 1
ATOM 3159 N N . LEU B 1 77 ? -5.719 -12.656 -11.469 1 98.56 77 LEU B N 1
ATOM 3160 C CA . LEU B 1 77 ? -4.332 -13.094 -11.383 1 98.56 77 LEU B CA 1
ATOM 3161 C C . LEU B 1 77 ? -3.42 -12.195 -12.211 1 98.56 77 LEU B C 1
ATOM 3163 O O . LEU B 1 77 ? -2.195 -12.297 -12.109 1 98.56 77 LEU B O 1
ATOM 3167 N N . ALA B 1 78 ? -4.016 -11.344 -13.016 1 97.81 78 ALA B N 1
ATOM 3168 C CA . ALA B 1 78 ? -3.223 -10.508 -13.914 1 97.81 78 ALA B CA 1
ATOM 3169 C C . ALA B 1 78 ? -2.346 -9.539 -13.125 1 97.81 78 ALA B C 1
ATOM 3171 O O . ALA B 1 78 ? -2.744 -9.055 -12.062 1 97.81 78 ALA B O 1
ATOM 3172 N N . GLY B 1 79 ? -1.222 -9.234 -13.641 1 95.69 79 GLY B N 1
ATOM 3173 C CA . GLY B 1 79 ? -0.265 -8.312 -13.055 1 95.69 79 GLY B CA 1
ATOM 3174 C C . GLY B 1 79 ? 1.175 -8.641 -13.398 1 95.69 79 GLY B C 1
ATOM 3175 O O . GLY B 1 79 ? 1.436 -9.578 -14.164 1 95.69 79 GLY B O 1
ATOM 3176 N N . GLU B 1 80 ? 2.066 -7.809 -12.992 1 93.56 80 GLU B N 1
ATOM 3177 C CA . GLU B 1 80 ? 3.502 -8.055 -13.078 1 93.56 80 GLU B CA 1
ATOM 3178 C C . GLU B 1 80 ? 4.047 -8.617 -11.766 1 93.56 80 GLU B C 1
ATOM 3180 O O . GLU B 1 80 ? 3.961 -7.965 -10.727 1 93.56 80 GLU B O 1
ATOM 3185 N N . THR B 1 81 ? 4.613 -9.836 -11.836 1 91.44 81 THR B N 1
ATOM 3186 C CA . THR B 1 81 ? 5.012 -10.516 -10.609 1 91.44 81 THR B CA 1
ATOM 3187 C C . THR B 1 81 ? 6.527 -10.5 -10.453 1 91.44 81 THR B C 1
ATOM 3189 O O . THR B 1 81 ? 7.059 -11.008 -9.461 1 91.44 81 THR B O 1
ATOM 3192 N N . SER B 1 82 ? 7.215 -9.938 -11.414 1 89.19 82 SER B N 1
ATOM 3193 C CA . SER B 1 82 ? 8.672 -9.914 -11.375 1 89.19 82 SER B CA 1
ATOM 3194 C C . SER B 1 82 ? 9.188 -8.805 -10.469 1 89.19 82 SER B C 1
ATOM 3196 O O . SER B 1 82 ? 8.844 -7.633 -10.672 1 89.19 82 SER B O 1
ATOM 3198 N N . HIS B 1 83 ? 10.07 -9.203 -9.562 1 88.12 83 HIS B N 1
ATOM 3199 C CA . HIS B 1 83 ? 10.711 -8.211 -8.703 1 88.12 83 HIS B CA 1
ATOM 3200 C C . HIS B 1 83 ? 11.539 -7.227 -9.516 1 88.12 83 HIS B C 1
ATOM 3202 O O . HIS B 1 83 ? 11.375 -6.012 -9.391 1 88.12 83 HIS B O 1
ATOM 3208 N N . SER B 1 84 ? 12.359 -7.785 -10.336 1 87.69 84 SER B N 1
ATOM 3209 C CA . SER B 1 84 ? 13.273 -6.961 -11.117 1 87.69 84 SER B CA 1
ATOM 3210 C C . SER B 1 84 ? 12.516 -6.016 -12.047 1 87.69 84 SER B C 1
ATOM 3212 O O . SER B 1 84 ? 12.875 -4.844 -12.164 1 87.69 84 SER B O 1
ATOM 3214 N N . LYS B 1 85 ? 11.43 -6.551 -12.688 1 89.94 85 LYS B N 1
ATOM 3215 C CA . LYS B 1 85 ? 10.656 -5.723 -13.609 1 89.94 85 LYS B CA 1
ATOM 3216 C C . LYS B 1 85 ? 9.969 -4.578 -12.867 1 89.94 85 LYS B C 1
ATOM 3218 O O . LYS B 1 85 ? 9.812 -3.484 -13.414 1 89.94 85 LYS B O 1
ATOM 3223 N N . SER B 1 86 ? 9.594 -4.809 -11.641 1 92.69 86 SER B N 1
ATOM 3224 C CA . SER B 1 86 ? 8.922 -3.764 -10.875 1 92.69 86 SER B CA 1
ATOM 3225 C C . SER B 1 86 ? 9.859 -2.592 -10.609 1 92.69 86 SER B C 1
ATOM 3227 O O . SER B 1 86 ? 9.414 -1.45 -10.469 1 92.69 86 SER B O 1
ATOM 3229 N N . PHE B 1 87 ? 11.141 -2.818 -10.523 1 92.44 87 PHE B N 1
ATOM 3230 C CA . PHE B 1 87 ? 12.117 -1.752 -10.336 1 92.44 87 PHE B CA 1
ATOM 3231 C C . PHE B 1 87 ? 12.453 -1.086 -11.664 1 92.44 87 PHE B C 1
ATOM 3233 O O . PHE B 1 87 ? 12.758 0.107 -11.703 1 92.44 87 PHE B O 1
ATOM 3240 N N . GLU B 1 88 ? 12.422 -1.912 -12.727 1 94.06 88 GLU B N 1
ATOM 3241 C CA . GLU B 1 88 ? 12.719 -1.386 -14.055 1 94.06 88 GLU B CA 1
ATOM 3242 C C . GLU B 1 88 ? 11.641 -0.406 -14.516 1 94.06 88 GLU B C 1
ATOM 3244 O O . GLU B 1 88 ? 11.938 0.589 -15.18 1 94.06 88 GLU B O 1
ATOM 3249 N N . ASP B 1 89 ? 10.422 -0.676 -14.219 1 95.81 89 ASP B N 1
ATOM 3250 C CA . ASP B 1 89 ? 9.281 0.161 -14.578 1 95.81 89 ASP B CA 1
ATOM 3251 C C . ASP B 1 89 ? 8.305 0.29 -13.406 1 95.81 89 ASP B C 1
ATOM 3253 O O . ASP B 1 89 ? 7.172 -0.184 -13.484 1 95.81 89 ASP B O 1
ATOM 3257 N N . PRO B 1 90 ? 8.734 1.049 -12.422 1 97.25 90 PRO B N 1
ATOM 3258 C CA . PRO B 1 90 ? 7.961 1.089 -11.18 1 97.25 90 PRO B CA 1
ATOM 3259 C C . PRO B 1 90 ? 6.578 1.71 -11.367 1 97.25 90 PRO B C 1
ATOM 3261 O O . PRO B 1 90 ? 5.617 1.287 -10.719 1 97.25 90 PRO B O 1
ATOM 3264 N N . ILE B 1 91 ? 6.473 2.699 -12.242 1 96.75 91 ILE B N 1
ATOM 3265 C CA . ILE B 1 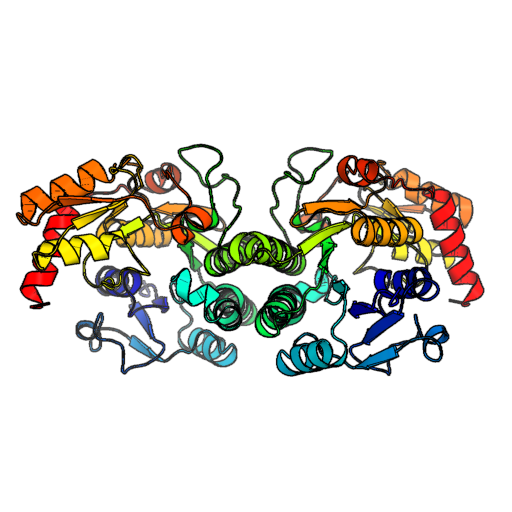91 ? 5.199 3.377 -12.477 1 96.75 91 ILE B CA 1
ATOM 3266 C C . ILE B 1 91 ? 4.207 2.406 -13.109 1 96.75 91 ILE B C 1
ATOM 3268 O O . ILE B 1 91 ? 3.041 2.352 -12.703 1 96.75 91 ILE B O 1
ATOM 3272 N N . HIS B 1 92 ? 4.691 1.649 -14.055 1 96.62 92 HIS B N 1
ATOM 3273 C CA . HIS B 1 92 ? 3.854 0.637 -14.688 1 96.62 92 HIS B CA 1
ATOM 3274 C C . HIS B 1 92 ? 3.389 -0.404 -13.672 1 96.62 92 HIS B C 1
ATOM 3276 O O . HIS B 1 92 ? 2.273 -0.918 -13.773 1 96.62 92 HIS B O 1
ATOM 3282 N N . ASP B 1 93 ? 4.227 -0.736 -12.773 1 97.81 93 ASP B N 1
ATOM 3283 C CA . ASP B 1 93 ? 3.873 -1.733 -11.766 1 97.81 93 ASP B CA 1
ATOM 3284 C C . ASP B 1 93 ? 2.676 -1.275 -10.938 1 97.81 93 ASP B C 1
ATOM 3286 O O . ASP B 1 93 ? 1.795 -2.074 -10.609 1 97.81 93 ASP B O 1
ATOM 3290 N N . VAL B 1 94 ? 2.588 -0.003 -10.586 1 98.31 94 VAL B N 1
ATOM 3291 C CA . VAL B 1 94 ? 1.431 0.534 -9.883 1 98.31 94 VAL B CA 1
ATOM 3292 C C . VAL B 1 94 ? 0.172 0.329 -10.719 1 98.31 94 VAL B C 1
ATOM 3294 O O . VAL B 1 94 ? -0.864 -0.097 -10.203 1 98.31 94 VAL B O 1
ATOM 3297 N N . GLU B 1 95 ? 0.274 0.586 -12 1 97.75 95 GLU B N 1
ATOM 3298 C CA . GLU B 1 95 ? -0.862 0.494 -12.906 1 97.75 95 GLU B CA 1
ATOM 3299 C C . GLU B 1 95 ? -1.407 -0.93 -12.969 1 97.75 95 GLU B C 1
ATOM 3301 O O . GLU B 1 95 ? -2.617 -1.142 -12.875 1 97.75 95 GLU B O 1
ATOM 3306 N N . VAL B 1 96 ? -0.551 -1.883 -13.047 1 97.81 96 VAL B N 1
ATOM 3307 C CA . VAL B 1 96 ? -0.985 -3.229 -13.406 1 97.81 96 VAL B CA 1
ATOM 3308 C C . VAL B 1 96 ? -1.257 -4.043 -12.141 1 97.81 96 VAL B C 1
ATOM 3310 O O . VAL B 1 96 ? -1.954 -5.059 -12.188 1 97.81 96 VAL B O 1
ATOM 3313 N N . ASN B 1 97 ? -0.755 -3.633 -11.023 1 98.19 97 ASN B N 1
ATOM 3314 C CA . ASN B 1 97 ? -0.906 -4.48 -9.844 1 98.19 97 ASN B CA 1
ATOM 3315 C C . ASN B 1 97 ? -1.857 -3.863 -8.82 1 98.19 97 ASN B C 1
ATOM 3317 O O . ASN B 1 97 ? -2.754 -4.539 -8.312 1 98.19 97 ASN B O 1
ATOM 3321 N N . SER B 1 98 ? -1.677 -2.576 -8.477 1 98.38 98 SER B N 1
ATOM 3322 C CA . SER B 1 98 ? -2.531 -1.981 -7.457 1 98.38 98 SER B CA 1
ATOM 3323 C C . SER B 1 98 ? -3.748 -1.305 -8.078 1 98.38 98 SER B C 1
ATOM 3325 O O . SER B 1 98 ? -4.887 -1.621 -7.723 1 98.38 98 SER B O 1
ATOM 3327 N N . LYS B 1 99 ? -3.516 -0.427 -9.031 1 98 99 LYS B N 1
ATOM 3328 C CA . LYS B 1 99 ? -4.594 0.363 -9.625 1 98 99 LYS B CA 1
ATOM 3329 C C . LYS B 1 99 ? -5.582 -0.527 -10.367 1 98 99 LYS B C 1
ATOM 3331 O O . LYS B 1 99 ? -6.793 -0.295 -10.32 1 98 99 LYS B O 1
ATOM 3336 N N . SER B 1 100 ? -5.082 -1.514 -11.086 1 98.19 100 SER B N 1
ATOM 3337 C CA . SER B 1 100 ? -5.949 -2.434 -11.82 1 98.19 100 SER B CA 1
ATOM 3338 C C . SER B 1 100 ? -6.926 -3.135 -10.883 1 98.19 100 SER B C 1
ATOM 3340 O O . SER B 1 100 ? -8.094 -3.312 -11.219 1 98.19 100 SER B O 1
ATOM 3342 N N . THR B 1 101 ? -6.445 -3.582 -9.703 1 98.69 101 THR B N 1
ATOM 3343 C CA . THR B 1 101 ? -7.316 -4.219 -8.719 1 98.69 101 THR B CA 1
ATOM 3344 C C . THR B 1 101 ? -8.422 -3.266 -8.281 1 98.69 101 THR B C 1
ATOM 3346 O O . THR B 1 101 ? -9.594 -3.654 -8.203 1 98.69 101 THR B O 1
ATOM 3349 N N . LEU B 1 102 ? -8.047 -2.062 -8.023 1 98.62 102 LEU B N 1
ATOM 3350 C CA . 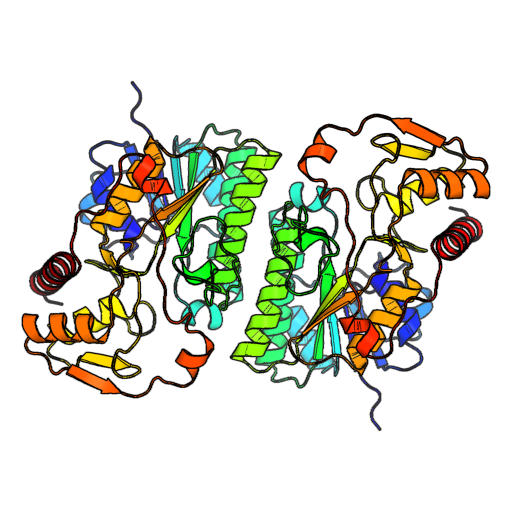LEU B 1 102 ? -9.023 -1.054 -7.621 1 98.62 102 LEU B CA 1
ATOM 3351 C C . LEU B 1 102 ? -10.055 -0.828 -8.719 1 98.62 102 LEU B C 1
ATOM 3353 O O . LEU B 1 102 ? -11.242 -0.661 -8.438 1 98.62 102 LEU B O 1
ATOM 3357 N N . TYR B 1 103 ? -9.602 -0.809 -10.008 1 98.19 103 TYR B N 1
ATOM 3358 C CA . TYR B 1 103 ? -10.508 -0.667 -11.141 1 98.19 103 TYR B CA 1
ATOM 3359 C C . TYR B 1 103 ? -11.555 -1.778 -11.156 1 98.19 103 TYR B C 1
ATOM 3361 O O . TYR B 1 103 ? -12.734 -1.524 -11.383 1 98.19 103 TYR B O 1
ATOM 3369 N N . PHE B 1 104 ? -11.141 -2.975 -10.875 1 98.75 104 PHE B N 1
ATOM 3370 C CA . PHE B 1 104 ? -12.062 -4.105 -10.852 1 98.75 104 PHE B CA 1
ATOM 3371 C C . PHE B 1 104 ? -13.07 -3.949 -9.719 1 98.75 104 PHE B C 1
ATOM 3373 O O . PHE B 1 104 ? -14.273 -4.09 -9.93 1 98.75 104 PHE B O 1
ATOM 3380 N N . LEU B 1 105 ? -12.555 -3.652 -8.547 1 98.69 105 LEU B N 1
ATOM 3381 C CA . LEU B 1 105 ? -13.422 -3.51 -7.379 1 98.69 105 LEU B CA 1
ATOM 3382 C C . LEU B 1 105 ? -14.461 -2.416 -7.598 1 98.69 105 LEU B C 1
ATOM 3384 O O . LEU B 1 105 ? -15.648 -2.623 -7.348 1 98.69 105 LEU B O 1
ATOM 3388 N N . GLU B 1 106 ? -13.977 -1.308 -8.078 1 98.31 106 GLU B N 1
ATOM 3389 C CA . GLU B 1 106 ? -14.859 -0.169 -8.312 1 98.31 106 GLU B CA 1
ATOM 3390 C C . GLU B 1 106 ? -15.891 -0.485 -9.398 1 98.31 106 GLU B C 1
ATOM 3392 O O . GLU B 1 106 ? -17.047 -0.069 -9.297 1 98.31 106 GLU B O 1
ATOM 3397 N N . SER B 1 107 ? -15.453 -1.149 -10.461 1 98.38 107 SER B N 1
ATOM 3398 C CA . SER B 1 107 ? -16.375 -1.507 -11.547 1 98.38 107 SER B CA 1
ATOM 3399 C C . SER B 1 107 ? -17.469 -2.443 -11.047 1 98.38 107 SER B C 1
ATOM 3401 O O . SER B 1 107 ? -18.641 -2.262 -11.383 1 98.38 107 SER B O 1
ATOM 3403 N N . ILE B 1 108 ? -17.094 -3.447 -10.266 1 98.62 108 ILE B N 1
ATOM 3404 C CA . ILE B 1 108 ? -18.062 -4.387 -9.711 1 98.62 108 ILE B CA 1
ATOM 3405 C C . ILE B 1 108 ? -19.062 -3.637 -8.836 1 98.62 108 ILE B C 1
ATOM 3407 O O . ILE B 1 108 ? -20.266 -3.875 -8.914 1 98.62 108 ILE B O 1
ATOM 3411 N N . ARG B 1 109 ? -18.547 -2.742 -7.984 1 97.94 109 ARG B N 1
ATOM 3412 C CA . ARG B 1 109 ? -19.391 -1.943 -7.102 1 97.94 109 ARG B CA 1
ATOM 3413 C C . ARG B 1 109 ? -20.359 -1.087 -7.902 1 97.94 109 ARG B C 1
ATOM 3415 O O . ARG B 1 109 ? -21.578 -1.101 -7.641 1 97.94 109 ARG B O 1
ATOM 3422 N N . LYS B 1 110 ? -19.859 -0.381 -8.906 1 97.19 110 LYS B N 1
ATOM 3423 C CA . LYS B 1 110 ? -20.656 0.564 -9.688 1 97.19 110 LYS B CA 1
ATOM 3424 C C . LYS B 1 110 ? -21.734 -0.156 -10.492 1 97.19 110 LYS B C 1
ATOM 3426 O O . LYS B 1 110 ? -22.828 0.375 -10.688 1 97.19 110 LYS B O 1
ATOM 3431 N N . LEU B 1 111 ? -21.406 -1.332 -10.977 1 97.94 111 LEU B N 1
ATOM 3432 C CA . LEU B 1 111 ? -22.359 -2.117 -11.766 1 97.94 111 LEU B CA 1
ATOM 3433 C C . LEU B 1 111 ? -23.312 -2.883 -10.859 1 97.94 111 LEU B C 1
ATOM 3435 O O . LEU B 1 111 ? -24.234 -3.539 -11.344 1 97.94 111 LEU B O 1
ATOM 3439 N N . GLN B 1 112 ? -23.062 -2.844 -9.523 1 97.62 112 GLN B N 1
ATOM 3440 C CA . GLN B 1 112 ? -23.891 -3.533 -8.531 1 97.62 112 GLN B CA 1
ATOM 3441 C C . GLN B 1 112 ? -23.984 -5.023 -8.844 1 97.62 112 GLN B C 1
ATOM 3443 O O . GLN B 1 112 ? -25.078 -5.598 -8.82 1 97.62 112 GLN B O 1
ATOM 3448 N N . LEU B 1 113 ? -22.844 -5.59 -9.211 1 97.56 113 LEU B N 1
ATOM 3449 C CA . LEU B 1 113 ? -22.797 -7.016 -9.516 1 97.56 113 LEU B CA 1
ATOM 3450 C C . LEU B 1 113 ? -22.734 -7.844 -8.242 1 97.56 113 LEU B C 1
ATOM 3452 O O . LEU B 1 113 ? -22.047 -7.469 -7.289 1 97.56 113 LEU B O 1
ATOM 3456 N N . LYS B 1 114 ? -23.516 -8.883 -8.219 1 96.06 114 LYS B N 1
ATOM 3457 C CA . LYS B 1 114 ? -23.297 -9.914 -7.211 1 96.06 114 LYS B CA 1
ATOM 3458 C C . LYS B 1 114 ? -22.172 -10.852 -7.629 1 96.06 114 LYS B C 1
ATOM 3460 O O . LYS B 1 114 ? -22.406 -11.875 -8.266 1 96.06 114 LYS B O 1
ATOM 3465 N N . CYS B 1 115 ? -21 -10.539 -7.309 1 97.75 115 CYS B N 1
ATOM 3466 C CA . CYS B 1 115 ? -19.781 -11.18 -7.809 1 97.75 115 CYS B CA 1
ATOM 3467 C C . CYS B 1 115 ? -18.781 -11.406 -6.688 1 97.75 115 CYS B C 1
ATOM 3469 O O . CYS B 1 115 ? -18.547 -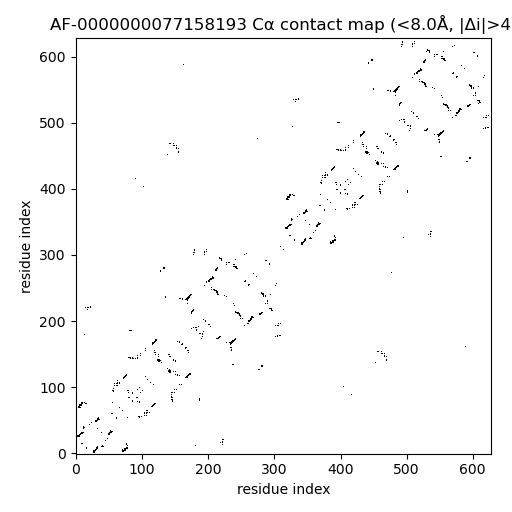10.516 -5.867 1 97.75 115 CYS B O 1
ATOM 3471 N N . THR B 1 116 ? -18.297 -12.664 -6.574 1 98.62 116 THR B N 1
ATOM 3472 C CA . THR B 1 116 ? -17.141 -12.922 -5.715 1 98.62 116 THR B CA 1
ATOM 3473 C C . THR B 1 116 ? -15.844 -12.516 -6.406 1 98.62 116 THR B C 1
ATOM 3475 O O . THR B 1 116 ? -15.555 -12.969 -7.516 1 98.62 116 THR B O 1
ATOM 3478 N N . PHE B 1 117 ? -15.164 -11.594 -5.809 1 98.94 117 PHE B N 1
ATOM 3479 C CA . PHE B 1 117 ? -13.859 -11.18 -6.332 1 98.94 117 PHE B CA 1
ATOM 3480 C C . PHE B 1 117 ? -12.734 -11.867 -5.574 1 98.94 117 PHE B C 1
ATOM 3482 O O . PHE B 1 117 ? -12.57 -11.664 -4.371 1 98.94 117 PHE B O 1
ATOM 3489 N N . ILE B 1 118 ? -11.914 -12.672 -6.238 1 98.94 118 ILE B N 1
ATOM 3490 C CA . ILE B 1 118 ? -10.797 -13.398 -5.641 1 98.94 118 ILE B CA 1
ATOM 3491 C C . ILE B 1 118 ? -9.477 -12.836 -6.16 1 98.94 118 ILE B C 1
ATOM 3493 O O . ILE B 1 118 ? -9.203 -12.883 -7.359 1 98.94 118 ILE B O 1
ATOM 3497 N N . LEU B 1 119 ? -8.672 -12.328 -5.266 1 98.94 119 LEU B N 1
ATOM 3498 C CA . LEU B 1 119 ? -7.379 -11.742 -5.617 1 98.94 119 LEU B CA 1
ATOM 3499 C C . LEU B 1 119 ? -6.25 -12.734 -5.371 1 98.94 119 LEU B C 1
ATOM 3501 O O . LEU B 1 119 ? -6.109 -13.266 -4.266 1 98.94 119 LEU B O 1
ATOM 3505 N N . GLY B 1 120 ? -5.516 -12.992 -6.418 1 98.88 120 GLY B N 1
ATOM 3506 C CA . GLY B 1 120 ? -4.246 -13.68 -6.227 1 98.88 120 GLY B CA 1
ATOM 3507 C C . GLY B 1 120 ? -3.146 -12.766 -5.723 1 98.88 120 GLY B C 1
ATOM 3508 O O . GLY B 1 120 ? -2.848 -11.742 -6.344 1 98.88 120 GLY B O 1
ATOM 3509 N N . SER B 1 121 ? -2.578 -13.109 -4.605 1 98.69 121 SER B N 1
ATOM 3510 C CA . SER B 1 121 ? -1.466 -12.359 -4.027 1 98.69 121 SER B CA 1
ATOM 3511 C C . SER B 1 121 ? -0.252 -13.258 -3.807 1 98.69 121 SER B C 1
ATOM 3513 O O . SER B 1 121 ? -0.099 -14.281 -4.477 1 98.69 121 SER B O 1
ATOM 3515 N N . THR B 1 122 ? 0.687 -12.812 -3.07 1 97.75 122 THR B N 1
ATOM 3516 C CA . THR B 1 122 ? 1.994 -13.453 -3.037 1 97.75 122 THR B CA 1
ATOM 3517 C C . THR B 1 122 ? 2.58 -13.414 -1.628 1 97.75 122 THR B C 1
ATOM 3519 O O . THR B 1 122 ? 2.248 -12.531 -0.836 1 97.75 122 THR B O 1
ATOM 3522 N N . PHE B 1 123 ? 3.482 -14.32 -1.371 1 97.44 123 PHE B N 1
ATOM 3523 C CA . PHE B 1 123 ? 4.152 -14.375 -0.078 1 97.44 123 PHE B CA 1
ATOM 3524 C C . PHE B 1 123 ? 5.098 -13.195 0.096 1 97.44 123 PHE B C 1
ATOM 3526 O O . PHE B 1 123 ? 5.445 -12.828 1.221 1 97.44 123 PHE B O 1
ATOM 3533 N N . ILE B 1 124 ? 5.457 -12.555 -0.952 1 95.94 124 ILE B N 1
ATOM 3534 C CA . ILE B 1 124 ? 6.504 -11.531 -0.903 1 95.94 124 ILE B CA 1
ATOM 3535 C C . ILE B 1 124 ? 5.98 -10.289 -0.192 1 95.94 124 ILE B C 1
ATOM 3537 O O . ILE B 1 124 ? 6.758 -9.422 0.203 1 95.94 124 ILE B O 1
ATOM 3541 N N . VAL B 1 125 ? 4.625 -10.195 0.043 1 98 125 VAL B N 1
ATOM 3542 C CA . VAL B 1 125 ? 4.062 -9.047 0.749 1 98 125 VAL B CA 1
ATOM 3543 C C . VAL B 1 125 ? 4.551 -9.039 2.195 1 98 125 VAL B C 1
ATOM 3545 O O . VAL B 1 125 ? 4.566 -7.996 2.846 1 98 125 VAL B O 1
ATOM 3548 N N . ILE B 1 126 ? 4.984 -10.211 2.686 1 97.88 126 ILE B N 1
ATOM 3549 C CA . ILE B 1 126 ? 5.453 -10.352 4.059 1 97.88 126 ILE B CA 1
ATOM 3550 C C . ILE B 1 126 ? 6.785 -9.625 4.23 1 97.88 126 ILE B C 1
ATOM 3552 O O . ILE B 1 126 ? 7.059 -9.062 5.293 1 97.88 126 ILE B O 1
ATOM 3556 N N . GLY B 1 127 ? 7.598 -9.578 3.16 1 96.12 127 GLY B N 1
ATOM 3557 C CA . GLY B 1 127 ? 8.992 -9.219 3.348 1 96.12 127 GLY B CA 1
ATOM 3558 C C . GLY B 1 127 ? 9.766 -10.227 4.176 1 96.12 127 GLY B C 1
ATOM 3559 O O . GLY B 1 127 ? 9.562 -11.438 4.031 1 96.12 127 GLY B O 1
ATOM 3560 N N . LYS B 1 128 ? 10.75 -9.758 4.941 1 94.94 128 LYS B N 1
ATOM 3561 C CA . LYS B 1 128 ? 11.461 -10.656 5.852 1 94.94 128 LYS B CA 1
ATOM 3562 C C . LYS B 1 128 ? 10.594 -11.023 7.051 1 94.94 128 LYS B C 1
ATOM 3564 O O . LYS B 1 128 ? 10.25 -10.156 7.863 1 94.94 128 LYS B O 1
ATOM 3569 N N . PRO B 1 129 ? 10.258 -12.32 7.184 1 96.94 129 PRO B N 1
ATOM 3570 C CA . PRO B 1 129 ? 9.375 -12.711 8.281 1 96.94 129 PRO B CA 1
ATOM 3571 C C . PRO B 1 129 ? 9.977 -12.43 9.656 1 96.94 129 PRO B C 1
ATOM 3573 O O . PRO B 1 129 ? 11.164 -12.688 9.875 1 96.94 129 PRO B O 1
ATOM 3576 N N . ILE B 1 130 ? 9.18 -11.953 10.57 1 95.31 130 ILE B N 1
ATOM 3577 C CA . ILE B 1 130 ? 9.578 -11.742 11.953 1 95.31 130 ILE B CA 1
ATOM 3578 C C . ILE B 1 130 ? 9.633 -13.086 12.688 1 95.31 130 ILE B C 1
ATOM 3580 O O . ILE B 1 130 ? 10.508 -13.297 13.531 1 95.31 130 ILE B O 1
ATOM 3584 N N . SER B 1 131 ? 8.727 -13.953 12.312 1 96.81 131 SER B N 1
ATOM 3585 C CA . SER B 1 131 ? 8.641 -15.305 12.859 1 96.81 131 SER B CA 1
ATOM 3586 C C . SER B 1 131 ? 8.078 -16.281 11.836 1 96.81 131 SER B C 1
ATOM 3588 O O . SER B 1 131 ? 7.371 -15.875 10.906 1 96.81 131 SER B O 1
ATOM 3590 N N . LEU B 1 132 ? 8.438 -17.562 12.039 1 98 132 LEU B N 1
ATOM 3591 C CA . LEU B 1 132 ? 7.957 -18.594 11.148 1 98 132 LEU B CA 1
ATOM 3592 C C . LEU B 1 132 ? 7.246 -19.703 11.922 1 98 132 LEU B C 1
ATOM 3594 O O . LEU B 1 132 ? 7.629 -20.016 13.055 1 98 132 LEU B O 1
ATOM 3598 N N . PRO B 1 133 ? 6.316 -20.406 11.375 1 98.62 133 PRO B N 1
ATOM 3599 C CA . PRO B 1 133 ? 5.711 -20.078 10.078 1 98.62 133 PRO B CA 1
ATOM 3600 C C . PRO B 1 133 ? 4.879 -18.797 10.125 1 98.62 133 PRO B C 1
ATOM 3602 O O . PRO B 1 133 ? 4.332 -18.438 11.172 1 98.62 133 PRO B O 1
ATOM 3605 N N . VAL B 1 134 ? 4.785 -18.062 8.984 1 98.69 134 VAL B N 1
ATOM 3606 C CA . VAL B 1 134 ? 3.887 -16.922 8.875 1 98.69 134 VAL B CA 1
ATOM 3607 C C . VAL B 1 134 ? 2.445 -17.406 8.758 1 98.69 134 VAL B C 1
ATOM 3609 O O . VAL B 1 134 ? 2.199 -18.562 8.391 1 98.69 134 VAL B O 1
ATOM 3612 N N . ASN B 1 135 ? 1.523 -16.594 9.109 1 98.5 135 ASN B N 1
ATOM 3613 C CA . ASN B 1 135 ? 0.095 -16.844 8.953 1 98.5 135 ASN B CA 1
ATOM 3614 C C . ASN B 1 135 ? -0.644 -15.609 8.469 1 98.5 135 ASN B C 1
ATOM 3616 O O . ASN B 1 135 ? -0.018 -14.648 8.008 1 98.5 135 ASN B O 1
ATOM 3620 N N . GLU B 1 136 ? -1.99 -15.625 8.438 1 98.31 136 GLU B N 1
ATOM 3621 C CA . GLU B 1 136 ? -2.795 -14.57 7.828 1 98.31 136 GLU B CA 1
ATOM 3622 C C . GLU B 1 136 ? -2.697 -13.273 8.625 1 98.31 136 GLU B C 1
ATOM 3624 O O . GLU B 1 136 ? -3.057 -12.203 8.133 1 98.31 136 GLU B O 1
ATOM 3629 N N . LYS B 1 137 ? -2.143 -13.297 9.836 1 96 137 LYS B N 1
ATOM 3630 C CA . LYS B 1 137 ? -2.066 -12.125 10.711 1 96 137 LYS B CA 1
ATOM 3631 C C . LYS B 1 137 ? -0.645 -11.57 10.758 1 96 137 LYS B C 1
ATOM 3633 O O . LYS B 1 137 ? -0.397 -10.539 11.391 1 96 137 LYS B O 1
ATOM 3638 N N . SER B 1 138 ? 0.236 -12.312 10.094 1 97.69 138 SER B N 1
ATOM 3639 C CA . SER B 1 138 ? 1.637 -11.906 10.148 1 97.69 138 SER B CA 1
ATOM 3640 C C . SER B 1 138 ? 1.829 -10.516 9.539 1 97.69 138 SER B C 1
ATOM 3642 O O . SER B 1 138 ? 1.153 -10.156 8.578 1 97.69 138 SER B O 1
ATOM 3644 N N . VAL B 1 139 ? 2.812 -9.797 10.086 1 96.38 139 VAL B N 1
ATOM 3645 C CA . VAL B 1 139 ? 3.109 -8.43 9.672 1 96.38 139 VAL B CA 1
ATOM 3646 C C . VAL B 1 139 ? 3.688 -8.43 8.258 1 96.38 139 VAL B C 1
ATOM 3648 O O . VAL B 1 139 ? 4.508 -9.281 7.918 1 96.38 139 VAL B O 1
ATOM 3651 N N . CYS B 1 140 ? 3.213 -7.48 7.465 1 97.69 140 CYS B N 1
ATOM 3652 C CA . CYS B 1 140 ? 3.684 -7.332 6.09 1 97.69 140 CYS B CA 1
ATOM 3653 C C . CYS B 1 140 ? 4.555 -6.09 5.945 1 97.69 140 CYS B C 1
ATOM 3655 O O . CYS B 1 140 ? 4.09 -4.969 6.176 1 97.69 140 CYS B O 1
ATOM 3657 N N . ILE B 1 141 ? 5.812 -6.266 5.594 1 96.12 141 ILE B N 1
ATOM 3658 C CA . ILE B 1 141 ? 6.762 -5.195 5.301 1 96.12 141 ILE B CA 1
ATOM 3659 C C . ILE B 1 141 ? 7.441 -5.469 3.961 1 96.12 141 ILE B C 1
ATOM 3661 O O . ILE B 1 141 ? 8.594 -5.906 3.922 1 96.12 141 ILE B O 1
ATOM 3665 N N . PRO B 1 142 ? 6.734 -5.125 2.859 1 96.69 142 PRO B N 1
ATOM 3666 C CA . PRO B 1 142 ? 7.27 -5.453 1.536 1 96.69 142 PRO B CA 1
ATOM 3667 C C . PRO B 1 142 ? 8.617 -4.789 1.263 1 96.69 142 PRO B C 1
ATOM 3669 O O . PRO B 1 142 ? 8.859 -3.666 1.708 1 96.69 142 PRO B O 1
ATOM 3672 N N . THR B 1 143 ? 9.453 -5.461 0.429 1 94.19 143 THR B N 1
ATOM 3673 C CA . THR B 1 143 ? 10.797 -4.965 0.146 1 94.19 143 THR B CA 1
ATOM 3674 C C . THR B 1 143 ? 10.953 -4.648 -1.34 1 94.19 143 THR B C 1
ATOM 3676 O O . THR B 1 143 ? 12.047 -4.305 -1.794 1 94.19 143 THR B O 1
ATOM 3679 N N . THR B 1 144 ? 9.875 -4.836 -2.104 1 94.94 144 THR B N 1
ATOM 3680 C CA . THR B 1 144 ? 9.883 -4.52 -3.527 1 94.94 144 THR B CA 1
ATOM 3681 C C . THR B 1 144 ? 8.656 -3.691 -3.904 1 94.94 144 THR B C 1
ATOM 3683 O O . THR B 1 144 ? 7.68 -3.646 -3.158 1 94.94 144 THR B O 1
ATOM 3686 N N . ILE B 1 145 ? 8.766 -3.059 -5.074 1 97.31 145 ILE B N 1
ATOM 3687 C CA . ILE B 1 145 ? 7.66 -2.26 -5.598 1 97.31 145 ILE B CA 1
ATOM 3688 C C . ILE B 1 145 ? 6.477 -3.168 -5.922 1 97.31 145 ILE B C 1
ATOM 3690 O O . ILE B 1 145 ? 5.332 -2.854 -5.582 1 97.31 145 ILE B O 1
ATOM 3694 N N . TYR B 1 146 ? 6.781 -4.328 -6.453 1 96.5 146 TYR B N 1
ATOM 3695 C CA . TYR B 1 146 ? 5.762 -5.328 -6.75 1 96.5 146 TYR B CA 1
ATOM 3696 C C . TYR B 1 146 ? 5.016 -5.734 -5.484 1 96.5 146 TYR B C 1
ATOM 3698 O O . TYR B 1 146 ? 3.783 -5.699 -5.445 1 96.5 146 TYR B O 1
ATOM 3706 N N . ALA B 1 147 ? 5.734 -6.117 -4.473 1 97.56 147 ALA B N 1
ATOM 3707 C CA . ALA B 1 147 ? 5.137 -6.574 -3.221 1 97.56 147 ALA B CA 1
ATOM 3708 C C . ALA B 1 147 ? 4.289 -5.477 -2.582 1 97.56 147 ALA B C 1
ATOM 3710 O O . ALA B 1 147 ? 3.232 -5.75 -2.012 1 97.56 147 ALA B O 1
ATOM 3711 N N . THR B 1 148 ? 4.77 -4.262 -2.639 1 98.5 148 THR B N 1
ATOM 3712 C CA . THR B 1 148 ? 4.043 -3.127 -2.086 1 98.5 148 THR B CA 1
ATOM 3713 C C . THR B 1 148 ? 2.693 -2.959 -2.775 1 98.5 148 THR B C 1
ATOM 3715 O O . THR B 1 148 ? 1.669 -2.773 -2.113 1 98.5 148 THR B O 1
ATOM 3718 N N . ASN B 1 149 ? 2.717 -3.004 -4.09 1 98.75 149 ASN B N 1
ATOM 3719 C CA . ASN B 1 149 ? 1.487 -2.816 -4.852 1 98.75 149 ASN B CA 1
ATOM 3720 C C . ASN B 1 149 ? 0.518 -3.977 -4.645 1 98.75 149 ASN B C 1
ATOM 3722 O O . ASN B 1 149 ? -0.698 -3.777 -4.613 1 98.75 149 ASN B O 1
ATOM 3726 N N . ARG B 1 150 ? 1.021 -5.156 -4.52 1 98.69 150 ARG B N 1
ATOM 3727 C CA . ARG B 1 150 ? 0.145 -6.289 -4.238 1 98.69 150 ARG B CA 1
ATOM 3728 C C . ARG B 1 150 ? -0.456 -6.184 -2.842 1 98.69 150 ARG B C 1
ATOM 3730 O O . ARG B 1 150 ? -1.625 -6.516 -2.635 1 98.69 150 ARG B O 1
ATOM 3737 N N . LEU B 1 151 ? 0.351 -5.766 -1.895 1 98.81 151 LEU B N 1
ATOM 3738 C CA . LEU B 1 151 ? -0.184 -5.551 -0.554 1 98.81 151 LEU B CA 1
ATOM 3739 C C . LEU B 1 151 ? -1.289 -4.5 -0.571 1 98.81 151 LEU B C 1
ATOM 3741 O O . LEU B 1 151 ? -2.311 -4.66 0.101 1 98.81 151 LEU B O 1
ATOM 3745 N N . SER B 1 152 ? -1.064 -3.416 -1.298 1 98.75 152 SER B N 1
ATOM 3746 C CA . SER B 1 152 ? -2.107 -2.408 -1.463 1 98.75 152 SER B CA 1
ATOM 3747 C C . SER B 1 152 ? -3.387 -3.023 -2.023 1 98.75 152 SER B C 1
ATOM 3749 O O . SER B 1 152 ? -4.488 -2.682 -1.588 1 98.75 152 SER B O 1
ATOM 3751 N N . SER B 1 153 ? -3.24 -3.91 -2.994 1 98.88 153 SER B N 1
ATOM 3752 C CA . SER B 1 153 ? -4.387 -4.602 -3.582 1 98.88 153 SER B CA 1
ATOM 3753 C C . SER B 1 153 ? -5.156 -5.387 -2.527 1 98.88 153 SER B C 1
ATOM 3755 O O . SER B 1 153 ? -6.391 -5.398 -2.531 1 98.88 153 SER B O 1
ATOM 3757 N N . GLU B 1 154 ? -4.438 -6.082 -1.646 1 98.88 154 GLU B N 1
ATOM 3758 C CA . GLU B 1 154 ? -5.086 -6.805 -0.558 1 98.88 154 GLU B CA 1
ATOM 3759 C C . GLU B 1 154 ? -5.906 -5.867 0.319 1 98.88 154 GLU B C 1
ATOM 3761 O O . GLU B 1 154 ? -7.047 -6.176 0.672 1 98.88 154 GLU B O 1
ATOM 3766 N N . HIS B 1 155 ? -5.27 -4.738 0.667 1 98.69 155 HIS B N 1
ATOM 3767 C CA . HIS B 1 155 ? -5.961 -3.764 1.505 1 98.69 155 HIS B CA 1
ATOM 3768 C C . HIS B 1 155 ? -7.219 -3.244 0.821 1 98.69 155 HIS B C 1
ATOM 3770 O O . HIS B 1 155 ? -8.258 -3.09 1.464 1 98.69 155 HIS B O 1
ATOM 3776 N N . PHE B 1 156 ? -7.133 -2.939 -0.5 1 98.75 156 PHE B N 1
ATOM 3777 C CA . PHE B 1 156 ? -8.305 -2.475 -1.233 1 98.75 156 PHE B CA 1
ATOM 3778 C C . PHE B 1 156 ? -9.438 -3.488 -1.14 1 98.75 156 PHE B C 1
ATOM 3780 O O . PHE B 1 156 ? -10.586 -3.119 -0.892 1 98.75 156 PHE B O 1
ATOM 3787 N N . CYS B 1 157 ? -9.125 -4.762 -1.314 1 98.81 157 CYS B N 1
ATOM 3788 C CA . CYS B 1 157 ? -10.133 -5.805 -1.221 1 98.81 157 CYS B CA 1
ATOM 3789 C C . CYS B 1 157 ? -10.797 -5.801 0.152 1 98.81 157 CYS B C 1
ATOM 3791 O O . CYS B 1 157 ? -12.023 -5.867 0.254 1 98.81 157 CYS B O 1
ATOM 3793 N N . LYS B 1 158 ? -9.992 -5.75 1.151 1 98.06 158 LYS B N 1
ATOM 3794 C CA . LYS B 1 158 ? -10.516 -5.758 2.514 1 98.06 158 LYS B CA 1
ATOM 3795 C C . LYS B 1 158 ? -11.391 -4.535 2.771 1 98.06 158 LYS B C 1
ATOM 3797 O O . LYS B 1 158 ? -12.438 -4.645 3.412 1 98.06 158 LYS B O 1
ATOM 3802 N N . ILE B 1 159 ? -10.961 -3.404 2.328 1 97.06 159 ILE B N 1
ATOM 3803 C CA . ILE B 1 159 ? -11.68 -2.146 2.521 1 97.06 159 ILE B CA 1
ATOM 3804 C C . ILE B 1 159 ? -13.023 -2.205 1.806 1 97.06 159 ILE B C 1
ATOM 3806 O O . ILE B 1 159 ? -14.047 -1.811 2.367 1 97.06 159 ILE B O 1
ATOM 3810 N N . TYR B 1 160 ? -13.055 -2.701 0.566 1 97.94 160 TYR B N 1
ATOM 3811 C CA . TYR B 1 160 ? -14.305 -2.795 -0.181 1 97.94 160 TYR B CA 1
ATOM 3812 C C . TYR B 1 160 ? -15.258 -3.783 0.477 1 97.94 160 TYR B C 1
ATOM 3814 O O . TYR B 1 160 ? -16.484 -3.596 0.44 1 97.94 160 TYR B O 1
ATOM 3822 N N . HIS B 1 161 ? -14.719 -4.848 1.047 1 97.62 161 HIS B N 1
ATOM 3823 C CA . HIS B 1 161 ? -15.539 -5.754 1.836 1 97.62 161 HIS B CA 1
ATOM 3824 C C . HIS B 1 161 ? -16.125 -5.047 3.051 1 97.62 161 HIS B C 1
ATOM 3826 O O . HIS B 1 161 ? -17.344 -5.125 3.293 1 97.62 161 HIS B O 1
ATOM 3832 N N . GLN B 1 162 ? -15.297 -4.332 3.752 1 94.12 162 GLN B N 1
ATOM 3833 C CA . GLN B 1 162 ? -15.695 -3.713 5.012 1 94.12 162 GLN B CA 1
ATOM 3834 C C . GLN B 1 162 ? -16.688 -2.58 4.773 1 94.12 162 GLN B C 1
ATOM 3836 O O . GLN B 1 162 ? -17.641 -2.404 5.547 1 94.12 162 GLN B O 1
ATOM 3841 N N . VAL B 1 163 ? -16.484 -1.813 3.742 1 93.5 163 VAL B N 1
ATOM 3842 C CA . VAL B 1 163 ? -17.25 -0.583 3.539 1 93.5 163 VAL B CA 1
ATOM 3843 C C . VAL B 1 163 ? -18.484 -0.873 2.705 1 93.5 163 VAL B C 1
ATOM 3845 O O . VAL B 1 163 ? -19.562 -0.318 2.963 1 93.5 163 VAL B O 1
ATOM 3848 N N . TYR B 1 164 ? -18.391 -1.8 1.714 1 95 164 TYR B N 1
ATOM 3849 C CA . TYR B 1 164 ? -19.484 -1.989 0.764 1 95 164 TYR B CA 1
ATOM 3850 C C . TYR B 1 164 ? -20.047 -3.4 0.859 1 95 164 TYR B C 1
ATOM 3852 O O . TYR B 1 164 ? -20.953 -3.766 0.101 1 95 164 TYR B O 1
ATOM 3860 N N . ASP B 1 165 ? -19.469 -4.273 1.733 1 95.62 165 ASP B N 1
ATOM 3861 C CA . ASP B 1 165 ? -19.891 -5.656 1.93 1 95.62 165 ASP B CA 1
ATOM 3862 C C . ASP B 1 165 ? -19.672 -6.48 0.662 1 95.62 165 ASP B C 1
ATOM 3864 O O . ASP B 1 165 ? -20.453 -7.379 0.357 1 95.62 165 ASP B O 1
ATOM 3868 N N . MET B 1 166 ? -18.75 -6.078 -0.168 1 97.81 166 MET B N 1
ATOM 3869 C CA . MET B 1 166 ? -18.406 -6.848 -1.361 1 97.81 166 MET B CA 1
ATOM 3870 C C . MET B 1 166 ? -17.75 -8.172 -0.984 1 97.81 166 MET B C 1
ATOM 3872 O O . MET B 1 166 ? -16.922 -8.227 -0.068 1 97.81 166 MET B O 1
ATOM 3876 N N . ASP B 1 167 ? -18.109 -9.266 -1.641 1 98.56 167 ASP B N 1
ATOM 3877 C CA . ASP B 1 167 ? -17.469 -10.555 -1.411 1 98.56 167 ASP B CA 1
ATOM 3878 C C . ASP B 1 167 ? -16.062 -10.586 -2.027 1 98.56 167 ASP B C 1
ATOM 3880 O O . ASP B 1 167 ? -15.906 -10.898 -3.209 1 98.56 167 ASP B O 1
ATOM 3884 N N . CYS B 1 168 ? -15.086 -10.281 -1.229 1 98.75 168 CYS B N 1
ATOM 3885 C CA . CYS B 1 168 ? -13.68 -10.289 -1.615 1 98.75 168 CYS B CA 1
ATOM 3886 C C . CYS B 1 168 ? -12.906 -11.367 -0.871 1 98.75 168 CYS B C 1
ATOM 3888 O O . CYS B 1 168 ? -13.008 -11.477 0.353 1 98.75 168 CYS B O 1
ATOM 3890 N N . ARG B 1 169 ? -12.219 -12.203 -1.602 1 98.88 169 ARG B N 1
ATOM 3891 C CA . ARG B 1 169 ? -11.367 -13.25 -1.051 1 98.88 169 ARG B CA 1
ATOM 3892 C C . ARG B 1 169 ? -9.945 -13.133 -1.59 1 98.88 169 ARG B C 1
ATOM 3894 O O . ARG B 1 169 ? -9.742 -12.797 -2.76 1 98.88 169 ARG B O 1
ATOM 3901 N N . ILE B 1 170 ? -9 -13.336 -0.691 1 98.94 170 ILE B N 1
ATOM 3902 C CA . ILE B 1 170 ? -7.598 -13.18 -1.064 1 98.94 170 ILE B CA 1
ATOM 3903 C C . ILE B 1 170 ? -6.848 -14.484 -0.789 1 98.94 170 ILE B C 1
ATOM 3905 O O . ILE B 1 170 ? -7.082 -15.141 0.228 1 98.94 170 ILE B O 1
ATOM 3909 N N . PHE B 1 171 ? -5.977 -14.836 -1.676 1 98.94 171 PHE B N 1
ATOM 3910 C CA . PHE B 1 171 ? -5.027 -15.891 -1.337 1 98.94 171 PHE B CA 1
ATOM 3911 C C . PHE B 1 171 ? -3.596 -15.438 -1.601 1 98.94 171 PHE B C 1
ATOM 3913 O O . PHE B 1 171 ? -3.34 -14.695 -2.549 1 98.94 171 PHE B O 1
ATOM 3920 N N . ARG B 1 172 ? -2.699 -15.781 -0.734 1 98.94 172 ARG B N 1
ATOM 3921 C CA . ARG B 1 172 ? -1.256 -15.656 -0.912 1 98.94 172 ARG B CA 1
ATOM 3922 C C . ARG B 1 172 ? -0.632 -17.016 -1.254 1 98.94 172 ARG B C 1
ATOM 3924 O O . ARG B 1 172 ? -0.973 -18.031 -0.648 1 98.94 172 ARG B O 1
ATOM 3931 N N . ILE B 1 173 ? 0.212 -16.984 -2.246 1 98.56 173 ILE B N 1
ATOM 3932 C CA . ILE B 1 173 ? 0.871 -18.219 -2.674 1 98.56 173 ILE B CA 1
ATOM 3933 C C . ILE B 1 173 ? 2.352 -18.172 -2.305 1 98.56 173 ILE B C 1
ATOM 3935 O O . ILE B 1 173 ? 3.006 -17.141 -2.479 1 98.56 173 ILE B O 1
ATOM 3939 N N . THR B 1 174 ? 2.852 -19.266 -1.758 1 98.06 174 THR B N 1
ATOM 3940 C CA . THR B 1 174 ? 4.297 -19.359 -1.578 1 98.06 174 THR B CA 1
ATOM 3941 C C . THR B 1 174 ? 4.98 -19.703 -2.898 1 98.06 174 THR B C 1
ATOM 3943 O O . THR B 1 174 ? 4.379 -19.578 -3.967 1 98.06 174 THR B O 1
ATOM 3946 N N . ASN B 1 175 ? 6.262 -20.016 -2.949 1 96.19 175 ASN B N 1
ATOM 3947 C CA . ASN B 1 175 ? 7.039 -20.297 -4.156 1 96.19 175 ASN B CA 1
ATOM 3948 C C . ASN B 1 175 ? 6.457 -21.469 -4.938 1 96.19 175 ASN B C 1
ATOM 3950 O O . ASN B 1 175 ? 6.789 -22.625 -4.66 1 96.19 175 ASN B O 1
ATOM 3954 N N . SER B 1 176 ? 5.723 -21.109 -5.957 1 97.62 176 SER B N 1
ATOM 3955 C CA . SER B 1 176 ? 5.102 -22.125 -6.797 1 97.62 176 SER B CA 1
ATOM 3956 C C . SER B 1 176 ? 5.992 -22.484 -7.977 1 97.62 176 SER B C 1
ATOM 3958 O O . SER B 1 176 ? 6.785 -21.672 -8.438 1 97.62 176 SER B O 1
ATOM 3960 N N . PHE B 1 177 ? 5.895 -23.75 -8.391 1 97.81 177 PHE B N 1
ATOM 3961 C CA . PHE B 1 177 ? 6.676 -24.203 -9.531 1 97.81 177 PHE B CA 1
ATOM 3962 C C . PHE B 1 177 ? 5.895 -25.234 -10.336 1 97.81 177 PHE B C 1
ATOM 3964 O O . PHE B 1 177 ? 4.91 -25.797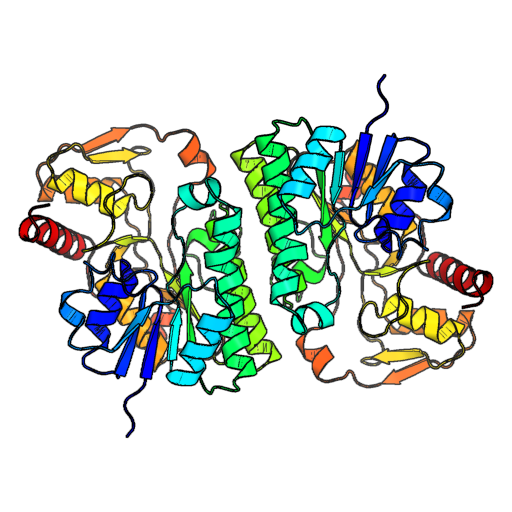 -9.852 1 97.81 177 PHE B O 1
ATOM 3971 N N . GLY B 1 178 ? 6.289 -25.391 -11.578 1 98.19 178 GLY B N 1
ATOM 3972 C CA . GLY B 1 178 ? 5.633 -26.391 -12.414 1 98.19 178 GLY B CA 1
ATOM 3973 C C . GLY B 1 178 ? 5.707 -26.062 -13.891 1 98.19 178 GLY B C 1
ATOM 3974 O O . GLY B 1 178 ? 6.379 -25.109 -14.297 1 98.19 178 GLY B O 1
ATOM 3975 N N . PRO B 1 179 ? 5.008 -26.859 -14.719 1 97.56 179 PRO B N 1
ATOM 3976 C CA . PRO B 1 179 ? 4.957 -26.656 -16.172 1 97.56 179 PRO B CA 1
ATOM 3977 C C . PRO B 1 179 ? 4.43 -25.281 -16.547 1 97.56 179 PRO B C 1
ATOM 3979 O O . PRO B 1 179 ? 3.557 -24.734 -15.867 1 97.56 179 PRO B O 1
ATOM 3982 N N . ARG B 1 180 ? 4.945 -24.703 -17.609 1 95.81 180 ARG B N 1
ATOM 3983 C CA . ARG B 1 180 ? 4.465 -23.484 -18.266 1 95.81 180 ARG B CA 1
ATOM 3984 C C . ARG B 1 180 ? 4.957 -22.234 -17.531 1 95.81 180 ARG B C 1
ATOM 3986 O O . ARG B 1 180 ? 4.633 -21.125 -17.922 1 95.81 180 ARG B O 1
ATOM 3993 N N . GLU B 1 181 ? 5.715 -22.375 -16.391 1 94.94 181 GLU B N 1
ATOM 3994 C CA . GLU B 1 181 ? 6.383 -21.234 -15.781 1 94.94 181 GLU B CA 1
ATOM 3995 C C . GLU B 1 181 ? 7.609 -20.812 -16.594 1 94.94 181 GLU B C 1
ATOM 3997 O O . GLU B 1 181 ? 8.273 -21.656 -17.203 1 94.94 181 GLU B O 1
ATOM 4002 N N . LYS B 1 182 ? 7.848 -19.516 -16.641 1 88.69 182 LYS B N 1
ATOM 4003 C CA . LYS B 1 182 ? 9.031 -19.016 -17.344 1 88.69 182 LYS B CA 1
ATOM 4004 C C . LYS B 1 182 ? 10.312 -19.562 -16.719 1 88.69 182 LYS B C 1
ATOM 4006 O O . LYS B 1 182 ? 10.359 -19.844 -15.523 1 88.69 182 LYS B O 1
ATOM 4011 N N . THR B 1 183 ? 11.297 -19.734 -17.562 1 88.94 183 THR B N 1
ATOM 4012 C CA . THR B 1 183 ? 12.57 -20.297 -17.125 1 88.94 183 THR B CA 1
ATOM 4013 C C . THR B 1 183 ? 13.672 -19.25 -17.156 1 88.94 183 THR B C 1
ATOM 4015 O O . THR B 1 183 ? 14.766 -19.516 -17.672 1 88.94 183 THR B O 1
ATOM 4018 N N . ILE B 1 184 ? 13.32 -18.125 -16.609 1 81.31 184 ILE B N 1
ATOM 4019 C CA . ILE B 1 184 ? 14.289 -17.031 -16.562 1 81.31 184 ILE B CA 1
ATOM 4020 C C . ILE B 1 184 ? 14.789 -16.828 -15.141 1 81.31 184 ILE B C 1
ATOM 4022 O O . ILE B 1 184 ? 14.016 -16.938 -14.188 1 81.31 184 ILE B O 1
ATOM 4026 N N . SER B 1 185 ? 16.094 -16.594 -15.039 1 74.06 185 SER B N 1
ATOM 4027 C CA . SER B 1 185 ? 16.766 -16.531 -13.75 1 74.06 185 SER B CA 1
ATOM 4028 C C . SER B 1 185 ? 16.234 -15.375 -12.906 1 74.06 185 SER B C 1
ATOM 4030 O O . SER B 1 185 ? 16.203 -15.461 -11.68 1 74.06 185 SER B O 1
ATOM 4032 N N . SER B 1 186 ? 15.805 -14.367 -13.516 1 70.31 186 SER B N 1
ATOM 4033 C CA . SER B 1 186 ? 15.469 -13.141 -12.797 1 70.31 186 SER B CA 1
ATOM 4034 C C . SER B 1 186 ? 14.039 -13.18 -12.281 1 70.31 186 SER B C 1
ATOM 4036 O O . SER B 1 186 ? 13.586 -12.242 -11.617 1 70.31 186 SER B O 1
ATOM 4038 N N . LYS B 1 187 ? 13.266 -14.18 -12.414 1 71.44 187 LYS B N 1
ATOM 4039 C CA . LYS B 1 187 ? 11.852 -14.172 -12.047 1 71.44 187 LYS B CA 1
ATOM 4040 C C . LYS B 1 187 ? 11.547 -15.266 -11.023 1 71.44 187 LYS B C 1
ATOM 4042 O O . LYS B 1 187 ? 10.961 -15 -9.977 1 71.44 187 LYS B O 1
ATOM 4047 N N . ASN B 1 188 ? 11.82 -16.453 -11.375 1 80.19 188 ASN B N 1
ATOM 4048 C CA . ASN B 1 188 ? 11.539 -17.609 -10.531 1 80.19 188 ASN B CA 1
ATOM 4049 C C . ASN B 1 188 ? 12.727 -18.562 -10.469 1 80.19 188 ASN B C 1
ATOM 4051 O O . ASN B 1 188 ? 12.93 -19.375 -11.375 1 80.19 188 ASN B O 1
ATOM 4055 N N . ALA B 1 189 ? 13.352 -18.484 -9.367 1 84.38 189 ALA B N 1
ATOM 4056 C CA . ALA B 1 189 ? 14.594 -19.234 -9.188 1 84.38 189 ALA B CA 1
ATOM 4057 C C . ALA B 1 189 ? 14.328 -20.734 -9.227 1 84.38 189 ALA B C 1
ATOM 4059 O O . ALA B 1 189 ? 15.148 -21.5 -9.75 1 84.38 189 ALA B O 1
ATOM 4060 N N . VAL B 1 190 ? 13.203 -21.172 -8.789 1 92.88 190 VAL B N 1
ATOM 4061 C CA . VAL B 1 190 ? 12.914 -22.594 -8.648 1 92.88 190 VAL B CA 1
ATOM 4062 C C . VAL B 1 190 ? 12.75 -23.219 -10.031 1 92.88 190 VAL B C 1
ATOM 4064 O O . VAL B 1 190 ? 13.43 -24.188 -10.367 1 92.88 190 VAL B O 1
ATOM 4067 N N . ASN B 1 191 ? 11.867 -22.688 -10.828 1 94.88 191 ASN B N 1
ATOM 4068 C CA . ASN B 1 191 ? 11.664 -23.219 -12.172 1 94.88 191 ASN B CA 1
ATOM 4069 C C . ASN B 1 191 ? 12.914 -23.078 -13.031 1 94.88 191 ASN B C 1
ATOM 4071 O O . ASN B 1 191 ? 13.195 -23.922 -13.883 1 94.88 191 ASN B O 1
ATOM 4075 N N . PHE B 1 192 ? 13.648 -21.984 -12.797 1 93.94 192 PHE B N 1
ATOM 4076 C CA . PHE B 1 192 ? 14.898 -21.781 -13.531 1 93.94 192 PHE B CA 1
ATOM 4077 C C . PHE B 1 192 ? 15.906 -22.875 -13.219 1 93.94 192 PHE B C 1
ATOM 4079 O O . PHE B 1 192 ? 16.547 -23.406 -14.125 1 93.94 192 PHE B O 1
ATOM 4086 N N . LEU B 1 193 ? 16.016 -23.219 -12.031 1 95.62 193 LEU B N 1
ATOM 4087 C CA . LEU B 1 193 ? 16.969 -24.266 -11.625 1 95.62 193 LEU B CA 1
ATOM 4088 C C . LEU B 1 193 ? 16.547 -25.625 -12.172 1 95.62 193 LEU B C 1
ATOM 4090 O O . LEU B 1 193 ? 17.406 -26.422 -12.562 1 95.62 193 LEU B O 1
ATOM 4094 N N . ILE B 1 194 ? 15.258 -25.891 -12.148 1 97.31 194 ILE B N 1
ATOM 4095 C CA . ILE B 1 194 ? 14.766 -27.141 -12.719 1 97.31 194 ILE B CA 1
ATOM 4096 C C . ILE B 1 194 ? 15.125 -27.188 -14.203 1 97.31 194 ILE B C 1
ATOM 4098 O O . ILE B 1 194 ? 15.547 -28.234 -14.711 1 97.31 194 ILE B O 1
ATOM 4102 N N . TYR B 1 195 ? 14.969 -26.047 -14.836 1 96.88 195 TYR B N 1
ATOM 4103 C CA . TYR B 1 195 ? 15.281 -25.969 -16.266 1 96.88 195 TYR B CA 1
ATOM 4104 C C . TYR B 1 195 ? 16.781 -26.156 -16.5 1 96.88 195 TYR B C 1
ATOM 4106 O O . TYR B 1 195 ? 17.188 -26.828 -17.453 1 96.88 195 TYR B O 1
ATOM 4114 N N . GLN B 1 196 ? 17.562 -25.516 -15.68 1 96.25 196 GLN B N 1
ATOM 4115 C CA . GLN B 1 196 ? 19.016 -25.688 -15.781 1 96.25 196 GLN B CA 1
ATOM 4116 C C . GLN B 1 196 ? 19.406 -27.156 -15.641 1 96.25 196 GLN B C 1
ATOM 4118 O O . GLN B 1 196 ? 20.219 -27.672 -16.422 1 96.25 196 GLN B O 1
ATOM 4123 N N . ALA B 1 197 ? 18.875 -27.797 -14.719 1 97 197 ALA B N 1
ATOM 4124 C CA . ALA B 1 197 ? 19.125 -29.219 -14.5 1 97 197 ALA B CA 1
ATOM 4125 C C . ALA B 1 197 ? 18.719 -30.047 -15.719 1 97 197 ALA B C 1
ATOM 4127 O O . ALA B 1 197 ? 19.469 -30.906 -16.172 1 97 197 ALA B O 1
ATOM 4128 N N . TYR B 1 198 ? 17.516 -29.766 -16.156 1 97.19 198 TYR B N 1
ATOM 4129 C CA . TYR B 1 198 ? 16.984 -30.453 -17.344 1 97.19 198 TYR B CA 1
ATOM 4130 C C . TYR B 1 198 ? 17.938 -30.312 -18.516 1 97.19 198 TYR B C 1
ATOM 4132 O O . TYR B 1 198 ? 18.141 -31.266 -19.281 1 97.19 198 TYR B O 1
ATOM 4140 N N . SER B 1 199 ? 18.516 -29.156 -18.656 1 96.81 199 SER B N 1
ATOM 4141 C CA . SER B 1 199 ? 19.375 -28.812 -19.797 1 96.81 199 SER B CA 1
ATOM 4142 C C . SER B 1 199 ? 20.781 -29.344 -19.609 1 96.81 199 SER B C 1
ATOM 4144 O O . SER B 1 199 ? 21.672 -29.094 -20.422 1 96.81 199 SER B O 1
ATOM 4146 N N . GLY B 1 200 ? 21.016 -29.969 -18.531 1 96.25 200 GLY B N 1
ATOM 4147 C CA . GLY B 1 200 ? 22.328 -30.516 -18.266 1 96.25 200 GLY B CA 1
ATOM 4148 C C . GLY B 1 200 ? 23.328 -29.469 -17.797 1 96.25 200 GLY B C 1
ATOM 4149 O O . GLY B 1 200 ? 24.531 -29.719 -17.766 1 96.25 200 GLY B O 1
ATOM 4150 N N . LYS B 1 201 ? 22.766 -28.359 -17.516 1 96.12 201 LYS B N 1
ATOM 4151 C CA . LYS B 1 201 ? 23.609 -27.266 -17.047 1 96.12 201 LYS B CA 1
ATOM 4152 C C . LYS B 1 201 ? 23.812 -27.328 -15.539 1 96.12 201 LYS B C 1
ATOM 4154 O O . LYS B 1 201 ? 23.141 -28.094 -14.852 1 96.12 201 LYS B O 1
ATOM 4159 N N . GLU B 1 202 ? 24.703 -26.531 -15.078 1 95.81 202 GLU B N 1
ATOM 4160 C CA . GLU B 1 202 ? 25.031 -26.5 -13.656 1 95.81 202 GLU B CA 1
ATOM 4161 C C . GLU B 1 202 ? 23.859 -25.969 -12.828 1 95.81 202 GLU B C 1
ATOM 4163 O O . GLU B 1 202 ? 23.234 -24.969 -13.211 1 95.81 202 GLU B O 1
ATOM 4168 N N . ILE B 1 203 ? 23.609 -26.672 -11.797 1 95.69 203 ILE B N 1
ATOM 4169 C CA . ILE B 1 203 ? 22.656 -26.234 -10.789 1 95.69 203 ILE B CA 1
ATOM 4170 C C . ILE B 1 203 ? 23.375 -25.391 -9.734 1 95.69 203 ILE B C 1
ATOM 4172 O O . ILE B 1 203 ? 24.094 -25.922 -8.891 1 95.69 203 ILE B O 1
ATOM 4176 N N . THR B 1 204 ? 23.141 -24.094 -9.766 1 93.69 204 THR B N 1
ATOM 4177 C CA . THR B 1 204 ? 23.828 -23.188 -8.852 1 93.69 204 THR B CA 1
ATOM 4178 C C . THR B 1 204 ? 22.938 -22.844 -7.668 1 93.69 204 THR B C 1
ATOM 4180 O O . THR B 1 204 ? 21.859 -22.266 -7.844 1 93.69 204 THR B O 1
ATOM 4183 N N . VAL B 1 205 ? 23.391 -23.156 -6.527 1 94 205 VAL B N 1
ATOM 4184 C CA . VAL B 1 205 ? 22.656 -22.875 -5.301 1 94 205 VAL B CA 1
ATOM 4185 C C . VAL B 1 205 ? 23.469 -21.922 -4.43 1 94 205 VAL B C 1
ATOM 4187 O O . VAL B 1 205 ? 24.688 -22.047 -4.316 1 94 205 VAL B O 1
ATOM 4190 N N . PHE B 1 206 ? 22.797 -20.938 -3.887 1 90.19 206 PHE B N 1
ATOM 4191 C CA . PHE B 1 206 ? 23.453 -19.922 -3.078 1 90.19 206 PHE B CA 1
ATOM 4192 C C . PHE B 1 206 ? 23.609 -20.391 -1.636 1 90.19 206 PHE B C 1
ATOM 4194 O O . PHE B 1 206 ? 22.844 -21.25 -1.177 1 90.19 206 PHE B O 1
ATOM 4201 N N . ASN B 1 207 ? 24.609 -19.781 -0.876 1 91.38 207 ASN B N 1
ATOM 4202 C CA . ASN B 1 207 ? 24.797 -19.938 0.562 1 91.38 207 ASN B CA 1
ATOM 4203 C C . ASN B 1 207 ? 24.828 -21.406 0.98 1 91.38 207 ASN B C 1
ATOM 4205 O O . ASN B 1 207 ? 24.141 -21.797 1.929 1 91.38 207 ASN B O 1
ATOM 4209 N N . ASP B 1 208 ? 25.406 -22.25 0.183 1 92.62 208 ASP B N 1
ATOM 4210 C CA . ASP B 1 208 ? 25.562 -23.688 0.448 1 92.62 208 ASP B CA 1
ATOM 4211 C C . ASP B 1 208 ? 24.203 -24.359 0.601 1 92.62 208 ASP B C 1
ATOM 4213 O O . ASP B 1 208 ? 24.109 -25.438 1.193 1 92.62 208 ASP B O 1
ATOM 4217 N N . GLY B 1 209 ? 23.203 -23.625 0.207 1 93.75 209 GLY B N 1
ATOM 4218 C CA . GLY B 1 209 ? 21.859 -24.172 0.275 1 93.75 209 GLY B CA 1
ATOM 4219 C C . GLY B 1 209 ? 21.297 -24.188 1.682 1 93.75 209 GLY B C 1
ATOM 4220 O O . GLY B 1 209 ? 20.312 -24.875 1.954 1 93.75 209 GLY B O 1
ATOM 4221 N N . GLU B 1 210 ? 21.984 -23.422 2.52 1 94.12 210 GLU B N 1
ATOM 4222 C CA . GLU B 1 210 ? 21.562 -23.406 3.92 1 94.12 210 GLU B CA 1
ATOM 4223 C C . GLU B 1 210 ? 20.453 -22.375 4.156 1 94.12 210 GLU B C 1
ATOM 4225 O O . GLU B 1 210 ? 20.578 -21.516 5.027 1 94.12 210 GLU B O 1
ATOM 4230 N N . PHE B 1 211 ? 19.422 -22.375 3.436 1 95 211 PHE B N 1
ATOM 4231 C CA . PHE B 1 211 ? 18.172 -21.625 3.564 1 95 211 PHE B CA 1
ATOM 4232 C C . PHE B 1 211 ? 17.016 -22.438 2.996 1 95 211 PHE B C 1
ATOM 4234 O O . PHE B 1 211 ? 17.219 -23.391 2.25 1 95 211 PHE B O 1
ATOM 4241 N N . PHE B 1 212 ? 15.867 -22.125 3.465 1 97.25 212 PHE B N 1
ATOM 4242 C CA . PHE B 1 212 ? 14.727 -22.922 3.025 1 97.25 212 PHE B CA 1
ATOM 4243 C C . PHE B 1 212 ? 13.578 -22.031 2.584 1 97.25 212 PHE B C 1
ATOM 4245 O O . PHE B 1 212 ? 13.516 -20.859 2.967 1 97.25 212 PHE B O 1
ATOM 4252 N N . ARG B 1 213 ? 12.805 -22.562 1.707 1 97.38 213 ARG B N 1
ATOM 4253 C CA . ARG B 1 213 ? 11.562 -21.953 1.229 1 97.38 213 ARG B CA 1
ATOM 4254 C C . ARG B 1 213 ? 10.414 -22.953 1.29 1 97.38 213 ARG B C 1
ATOM 4256 O O . ARG B 1 213 ? 10.633 -24.156 1.368 1 97.38 213 ARG B O 1
ATOM 4263 N N . ASP B 1 214 ? 9.258 -22.438 1.396 1 98.44 214 ASP B N 1
ATOM 4264 C CA . ASP B 1 214 ? 8.023 -23.203 1.218 1 98.44 214 ASP B CA 1
ATOM 4265 C C . ASP B 1 214 ? 7.641 -23.281 -0.258 1 98.44 214 ASP B C 1
ATOM 4267 O O . ASP B 1 214 ? 7.051 -22.344 -0.807 1 98.44 214 ASP B O 1
ATOM 4271 N N . LEU B 1 215 ? 7.996 -24.422 -0.921 1 98.25 215 LEU B N 1
ATOM 4272 C CA . LEU B 1 215 ? 7.711 -24.625 -2.338 1 98.25 215 LEU B CA 1
ATOM 4273 C C . LEU B 1 215 ? 6.41 -25.391 -2.531 1 98.25 215 LEU B C 1
ATOM 4275 O O . LEU B 1 215 ? 6.117 -26.328 -1.779 1 98.25 215 LEU B O 1
ATOM 4279 N N . ILE B 1 216 ? 5.629 -24.969 -3.502 1 98.69 216 ILE B N 1
ATOM 4280 C CA . ILE B 1 216 ? 4.359 -25.656 -3.746 1 98.69 216 ILE B CA 1
ATOM 4281 C C . ILE B 1 216 ? 4.18 -25.875 -5.246 1 98.69 216 ILE B C 1
ATOM 4283 O O . ILE B 1 216 ? 4.512 -25.016 -6.059 1 98.69 216 ILE B O 1
ATOM 4287 N N . TYR B 1 217 ? 3.709 -27.062 -5.578 1 98.75 217 TYR B N 1
ATOM 4288 C CA . TYR B 1 217 ? 3.492 -27.453 -6.969 1 98.75 217 TYR B CA 1
ATOM 4289 C C . TYR B 1 217 ? 2.223 -26.812 -7.52 1 98.75 217 TYR B C 1
ATOM 4291 O O . TYR B 1 217 ? 1.225 -26.688 -6.805 1 98.75 217 TYR B O 1
ATOM 4299 N N . VAL B 1 218 ? 2.191 -26.438 -8.781 1 98.75 218 VAL B N 1
ATOM 4300 C CA . VAL B 1 218 ? 1.164 -25.594 -9.398 1 98.75 218 VAL B CA 1
ATOM 4301 C C . VAL B 1 218 ? -0.186 -26.312 -9.336 1 98.75 218 VAL B C 1
ATOM 4303 O O . VAL B 1 218 ? -1.227 -25.672 -9.188 1 98.75 218 VAL B O 1
ATOM 4306 N N . LYS B 1 219 ? -0.262 -27.625 -9.469 1 98.69 219 LYS B N 1
ATOM 4307 C CA . LYS B 1 219 ? -1.538 -28.328 -9.43 1 98.69 219 LYS B CA 1
ATOM 4308 C C . LYS B 1 219 ? -2.189 -28.219 -8.055 1 98.69 219 LYS B C 1
ATOM 4310 O O . LYS B 1 219 ? -3.418 -28.203 -7.941 1 98.69 219 LYS B O 1
ATOM 4315 N N . ASP B 1 220 ? -1.358 -28.172 -6.988 1 98.88 220 ASP B N 1
ATOM 4316 C CA . ASP B 1 220 ? -1.893 -27.922 -5.652 1 98.88 220 ASP B CA 1
ATOM 4317 C C . ASP B 1 220 ? -2.393 -26.484 -5.535 1 98.88 220 ASP B C 1
ATOM 4319 O O . ASP B 1 220 ? -3.369 -26.219 -4.832 1 98.88 220 ASP B O 1
ATOM 4323 N N . VAL B 1 221 ? -1.726 -25.562 -6.195 1 98.88 221 VAL B N 1
ATOM 4324 C CA . VAL B 1 221 ? -2.141 -24.156 -6.18 1 98.88 221 VAL B CA 1
ATOM 4325 C C . VAL B 1 221 ? -3.537 -24.031 -6.781 1 98.88 221 VAL B C 1
ATOM 4327 O O . VAL B 1 221 ? -4.422 -23.406 -6.18 1 98.88 221 VAL B O 1
ATOM 4330 N N . VAL B 1 222 ? -3.787 -24.609 -7.977 1 98.62 222 VAL B N 1
ATOM 4331 C CA . VAL B 1 222 ? -5.047 -24.406 -8.688 1 98.62 222 VAL B CA 1
ATOM 4332 C C . VAL B 1 222 ? -6.188 -25.078 -7.93 1 98.62 222 VAL B C 1
ATOM 4334 O O . VAL B 1 222 ? -7.305 -24.562 -7.887 1 98.62 222 VAL B O 1
ATOM 4337 N N . SER B 1 223 ? -5.918 -26.281 -7.289 1 98.75 223 SER B N 1
ATOM 4338 C CA . SER B 1 223 ? -6.953 -26.906 -6.473 1 98.75 223 SER B CA 1
ATOM 4339 C C . SER B 1 223 ? -7.281 -26.062 -5.25 1 98.75 223 SER B C 1
ATOM 4341 O O . SER B 1 223 ? -8.43 -26.016 -4.801 1 98.75 223 SER B O 1
ATOM 4343 N N . GLY B 1 224 ? -6.238 -25.391 -4.672 1 98.88 224 GLY B N 1
ATOM 4344 C CA . GLY B 1 224 ? -6.465 -24.469 -3.58 1 98.88 224 GLY B CA 1
ATOM 4345 C C . GLY B 1 224 ? -7.34 -23.281 -3.969 1 98.88 224 GLY B C 1
ATOM 4346 O O . GLY B 1 224 ? -8.242 -22.906 -3.225 1 98.88 224 GLY B O 1
ATOM 4347 N N . ILE B 1 225 ? -7.109 -22.734 -5.145 1 98.94 225 ILE B N 1
ATOM 4348 C CA . ILE B 1 225 ? -7.883 -21.594 -5.637 1 98.94 225 ILE B CA 1
ATOM 4349 C C . ILE B 1 225 ? -9.344 -22 -5.801 1 98.94 225 ILE B C 1
ATOM 4351 O O . ILE B 1 225 ? -10.25 -21.266 -5.406 1 98.94 225 ILE B O 1
ATOM 4355 N N . GLU B 1 226 ? -9.594 -23.172 -6.391 1 98.81 226 GLU B N 1
ATOM 4356 C CA . GLU B 1 226 ? -10.977 -23.625 -6.535 1 98.81 226 GLU B CA 1
ATOM 4357 C C . GLU B 1 226 ? -11.641 -23.797 -5.172 1 98.81 226 GLU B C 1
ATOM 4359 O O . GLU B 1 226 ? -12.82 -23.469 -5.008 1 98.81 226 GLU B O 1
ATOM 4364 N N . THR B 1 227 ? -10.875 -24.359 -4.219 1 98.88 227 THR B N 1
ATOM 4365 C CA . THR B 1 227 ? -11.422 -24.547 -2.879 1 98.88 227 THR B CA 1
ATOM 4366 C C . THR B 1 227 ? -11.828 -23.203 -2.273 1 98.88 227 THR B C 1
ATOM 4368 O O . THR B 1 227 ? -12.891 -23.109 -1.65 1 98.88 227 THR B O 1
ATOM 4371 N N . ILE B 1 228 ? -11.023 -22.203 -2.463 1 98.88 228 ILE B N 1
ATOM 4372 C CA . ILE B 1 228 ? -11.336 -20.875 -1.959 1 98.88 228 ILE B CA 1
ATOM 4373 C C . ILE B 1 228 ? -12.555 -20.312 -2.684 1 98.88 228 ILE B C 1
ATOM 4375 O O . ILE B 1 228 ? -13.422 -19.688 -2.064 1 98.88 228 ILE B O 1
ATOM 4379 N N . MET B 1 229 ? -12.633 -20.562 -4.004 1 98.69 229 MET B N 1
ATOM 4380 C CA . MET B 1 229 ? -13.781 -20.125 -4.801 1 98.69 229 MET B CA 1
ATOM 4381 C C . MET B 1 229 ? -15.07 -20.734 -4.266 1 98.69 229 MET B C 1
ATOM 4383 O O . MET B 1 229 ? -16.078 -20.031 -4.125 1 98.69 229 MET B O 1
ATOM 4387 N N . LYS B 1 230 ? -15.039 -21.953 -3.869 1 98.25 230 LYS B N 1
ATOM 4388 C CA . LYS B 1 230 ? -16.234 -22.703 -3.482 1 98.25 230 LYS B CA 1
ATOM 4389 C C . LYS B 1 230 ? -16.578 -22.484 -2.01 1 98.25 230 LYS B C 1
ATOM 4391 O O . LYS B 1 230 ? -17.734 -22.281 -1.657 1 98.25 230 LYS B O 1
ATOM 4396 N N . ASN B 1 231 ? -15.484 -22.5 -1.188 1 98.56 231 ASN B N 1
ATOM 4397 C CA . ASN B 1 231 ? -15.734 -22.641 0.241 1 98.56 231 ASN B CA 1
ATOM 4398 C C . ASN B 1 231 ? -15.188 -21.469 1.032 1 98.56 231 ASN B C 1
ATOM 4400 O O . ASN B 1 231 ? -15.414 -21.359 2.238 1 98.56 231 ASN B O 1
ATOM 4404 N N . GLY B 1 232 ? -14.461 -20.609 0.391 1 98.62 232 GLY B N 1
ATOM 4405 C CA . GLY B 1 232 ? -13.875 -19.469 1.095 1 98.62 232 GLY B CA 1
ATOM 4406 C C . GLY B 1 232 ? -14.914 -18.531 1.659 1 98.62 232 GLY B C 1
ATOM 4407 O O . GLY B 1 232 ? -16.062 -18.5 1.188 1 98.62 232 GLY B O 1
ATOM 4408 N N . LYS B 1 233 ? -14.516 -17.766 2.672 1 98.19 233 LYS B N 1
ATOM 4409 C CA . LYS B 1 233 ? -15.422 -16.797 3.303 1 98.19 233 LYS B CA 1
ATOM 4410 C C . LYS B 1 233 ? -15.141 -15.383 2.812 1 98.19 233 LYS B C 1
ATOM 4412 O O . LYS B 1 233 ? -14 -15.031 2.514 1 98.19 233 LYS B O 1
ATOM 4417 N N . ASN B 1 234 ? -16.219 -14.594 2.814 1 97.31 234 ASN B N 1
ATOM 4418 C CA . ASN B 1 234 ? -16.125 -13.188 2.436 1 97.31 234 ASN B CA 1
ATOM 4419 C C . ASN B 1 234 ? -15.156 -12.422 3.326 1 97.31 234 ASN B C 1
ATOM 4421 O O . ASN B 1 234 ? -15.203 -12.539 4.551 1 97.31 234 ASN B O 1
ATOM 4425 N N . GLY B 1 235 ? -14.227 -11.719 2.719 1 97.5 235 GLY B N 1
ATOM 4426 C CA . GLY B 1 235 ? -13.312 -10.852 3.443 1 97.5 235 GLY B CA 1
ATOM 4427 C C . GLY B 1 235 ? -12.094 -11.57 3.98 1 97.5 235 GLY B C 1
ATOM 4428 O O . GLY B 1 235 ? -11.242 -10.969 4.633 1 97.5 235 GLY B O 1
ATOM 4429 N N . GLU B 1 236 ? -11.93 -12.844 3.635 1 98.38 236 GLU B N 1
ATOM 4430 C CA . GLU B 1 236 ? -10.875 -13.633 4.27 1 98.38 236 GLU B CA 1
ATOM 4431 C C . GLU B 1 236 ? -9.68 -13.805 3.34 1 98.38 236 GLU B C 1
ATOM 4433 O O . GLU B 1 236 ? -9.812 -13.688 2.119 1 98.38 236 GLU B O 1
ATOM 4438 N N . LEU B 1 237 ? -8.523 -13.984 3.938 1 98.75 237 LEU B N 1
ATOM 4439 C CA . LEU B 1 237 ? -7.246 -14.289 3.305 1 98.75 237 LEU B CA 1
ATOM 4440 C C . LEU B 1 237 ? -6.809 -15.711 3.621 1 98.75 237 LEU B C 1
ATOM 4442 O O . LEU B 1 237 ? -6.957 -16.172 4.754 1 98.75 237 LEU B O 1
ATOM 4446 N N . TYR B 1 238 ? -6.32 -16.453 2.605 1 98.94 238 TYR B N 1
ATOM 4447 C CA . TYR B 1 238 ? -5.855 -17.828 2.775 1 98.94 238 TYR B CA 1
ATOM 4448 C C . TYR B 1 238 ? -4.445 -18 2.23 1 98.94 238 TYR B C 1
ATOM 4450 O O . TYR B 1 238 ? -4.078 -17.375 1.227 1 98.94 238 TYR B O 1
ATOM 4458 N N . TRP B 1 239 ? -3.648 -18.844 2.875 1 98.94 239 TRP B N 1
ATOM 4459 C CA . TRP B 1 239 ? -2.34 -19.25 2.369 1 98.94 239 TRP B CA 1
ATOM 4460 C C . TRP B 1 239 ? -2.438 -20.531 1.548 1 98.94 239 TRP B C 1
ATOM 4462 O O . TRP B 1 239 ? -2.936 -21.547 2.033 1 98.94 239 TRP B O 1
ATOM 4472 N N . ILE B 1 240 ? -2.025 -20.438 0.33 1 98.94 240 ILE B N 1
ATOM 4473 C CA . ILE B 1 240 ? -1.788 -21.641 -0.472 1 98.94 240 ILE B CA 1
ATOM 4474 C C . ILE B 1 240 ? -0.305 -22 -0.433 1 98.94 240 ILE B C 1
ATOM 4476 O O . ILE B 1 240 ? 0.509 -21.391 -1.127 1 98.94 240 ILE B O 1
ATOM 4480 N N . SER B 1 241 ? 0.046 -22.953 0.319 1 98.81 241 SER B N 1
ATOM 4481 C CA . SER B 1 241 ? 1.423 -23.375 0.572 1 98.81 241 SER B CA 1
ATOM 4482 C C . SER B 1 241 ? 1.512 -24.875 0.833 1 98.81 241 SER B C 1
ATOM 4484 O O . SER B 1 241 ? 0.491 -25.531 1.024 1 98.81 241 SER B O 1
ATOM 4486 N N . SER B 1 242 ? 2.703 -25.406 0.779 1 98.38 242 SER B N 1
ATOM 4487 C CA . SER B 1 242 ? 2.908 -26.797 1.144 1 98.38 242 SER B CA 1
ATOM 4488 C C . SER B 1 242 ? 3.043 -26.969 2.652 1 98.38 242 SER B C 1
ATOM 4490 O O . SER B 1 242 ? 2.854 -28.062 3.184 1 98.38 242 SER B O 1
ATOM 4492 N N . HIS B 1 243 ? 3.43 -25.891 3.336 1 98.19 243 HIS B N 1
ATOM 4493 C CA . HIS B 1 243 ? 3.754 -25.891 4.758 1 98.19 243 HIS B CA 1
ATOM 4494 C C . HIS B 1 243 ? 4.918 -26.828 5.055 1 98.19 243 HIS B C 1
ATOM 4496 O O . HIS B 1 243 ? 4.938 -27.484 6.098 1 98.19 243 HIS B O 1
ATOM 4502 N N . GLN B 1 244 ? 5.801 -26.984 4.121 1 97.88 244 GLN B N 1
ATOM 4503 C CA . GLN B 1 244 ? 7.012 -27.781 4.266 1 97.88 244 GLN B CA 1
ATOM 4504 C C . GLN B 1 244 ? 8.258 -26.953 3.984 1 97.88 244 GLN B C 1
ATOM 4506 O O . GLN B 1 244 ? 8.281 -26.141 3.051 1 97.88 244 GLN B O 1
ATOM 4511 N N . LYS B 1 245 ? 9.227 -27.172 4.875 1 97.81 245 LYS B N 1
ATOM 4512 C CA . LYS B 1 245 ? 10.531 -26.562 4.625 1 97.81 245 LYS B CA 1
ATOM 4513 C C . LYS B 1 245 ? 11.281 -27.312 3.523 1 97.81 245 LYS B C 1
ATOM 4515 O O . LYS B 1 245 ? 11.461 -28.516 3.598 1 97.81 245 LYS B O 1
ATOM 4520 N N . THR B 1 246 ? 11.562 -26.594 2.514 1 97.81 246 THR B N 1
ATOM 4521 C CA . THR B 1 246 ? 12.461 -27.141 1.503 1 97.81 246 THR B CA 1
ATOM 4522 C C . THR B 1 246 ? 13.82 -26.438 1.553 1 97.81 246 THR B C 1
ATOM 4524 O O . THR B 1 246 ? 13.953 -25.297 1.124 1 97.81 246 THR B O 1
ATOM 4527 N N . TRP B 1 247 ? 14.734 -27.188 2.088 1 97.25 247 TRP B N 1
ATOM 4528 C CA . TRP B 1 247 ? 16.109 -26.688 2.064 1 97.25 247 TRP B CA 1
ATOM 4529 C C . TRP B 1 247 ? 16.672 -26.719 0.654 1 97.25 247 TRP B C 1
ATOM 4531 O O . TRP B 1 247 ? 16.5 -27.719 -0.065 1 97.25 247 TRP B O 1
ATOM 4541 N N . PHE B 1 248 ? 17.375 -25.656 0.205 1 96.62 248 PHE B N 1
ATOM 4542 C CA . PHE B 1 248 ? 17.812 -25.578 -1.181 1 96.62 248 PHE B CA 1
ATOM 4543 C C . PHE B 1 248 ? 18.938 -26.562 -1.456 1 96.62 248 PHE B C 1
ATOM 4545 O O . PHE B 1 248 ? 19.109 -27.016 -2.59 1 96.62 248 PHE B O 1
ATOM 4552 N N . LYS B 1 249 ? 19.75 -26.922 -0.408 1 96.62 249 LYS B N 1
ATOM 4553 C CA . LYS B 1 249 ? 20.703 -28.016 -0.591 1 96.62 249 LYS B CA 1
ATOM 4554 C C . LYS B 1 249 ? 20 -29.312 -0.982 1 96.62 249 LYS B C 1
ATOM 4556 O O . LYS B 1 249 ? 20.469 -30.031 -1.865 1 96.62 249 LYS B O 1
ATOM 4561 N N . GLU B 1 250 ? 18.891 -29.547 -0.322 1 96.5 250 GLU B N 1
ATOM 4562 C CA . GLU B 1 250 ? 18.109 -30.734 -0.639 1 96.5 250 GLU B CA 1
ATOM 4563 C C . GLU B 1 250 ? 17.469 -30.625 -2.014 1 96.5 250 GLU B C 1
ATOM 4565 O O . GLU B 1 250 ? 17.406 -31.594 -2.764 1 96.5 250 GLU B O 1
ATOM 4570 N N . PHE B 1 251 ? 16.922 -29.469 -2.34 1 97.31 251 PHE B N 1
ATOM 4571 C CA . PHE B 1 251 ? 16.344 -29.203 -3.652 1 97.31 251 PHE B CA 1
ATOM 4572 C C . PHE B 1 251 ? 17.359 -29.453 -4.754 1 97.31 251 PHE B C 1
ATOM 4574 O O . PHE B 1 251 ? 17.062 -30.156 -5.73 1 97.31 251 PHE B O 1
ATOM 4581 N N . GLY B 1 252 ? 18.578 -28.906 -4.555 1 97.12 252 GLY B N 1
ATOM 4582 C CA . GLY B 1 252 ? 19.656 -29.141 -5.504 1 97.12 252 GLY B CA 1
ATOM 4583 C C . GLY B 1 252 ? 20.016 -30.594 -5.652 1 97.12 252 GLY B C 1
ATOM 4584 O O . GLY B 1 252 ? 20.25 -31.078 -6.762 1 97.12 252 GLY B O 1
ATOM 4585 N N . LYS B 1 253 ? 20.047 -31.266 -4.574 1 97.25 253 LYS B N 1
ATOM 4586 C CA . LYS B 1 253 ? 20.375 -32.688 -4.59 1 97.25 253 LYS B CA 1
ATOM 4587 C C . LYS B 1 253 ? 19.328 -33.5 -5.375 1 97.25 253 LYS B C 1
ATOM 4589 O O . LYS B 1 253 ? 19.688 -34.406 -6.121 1 97.25 253 LYS B O 1
ATOM 4594 N N . ILE B 1 254 ? 18.062 -33.188 -5.137 1 97.94 254 ILE B N 1
ATOM 4595 C CA . ILE B 1 254 ? 17 -33.844 -5.867 1 97.94 254 ILE B CA 1
ATOM 4596 C C . ILE B 1 254 ? 17.172 -33.625 -7.367 1 97.94 254 ILE B C 1
ATOM 4598 O O . ILE B 1 254 ? 17.047 -34.562 -8.156 1 97.94 254 ILE B O 1
ATOM 4602 N N . LEU B 1 255 ? 17.5 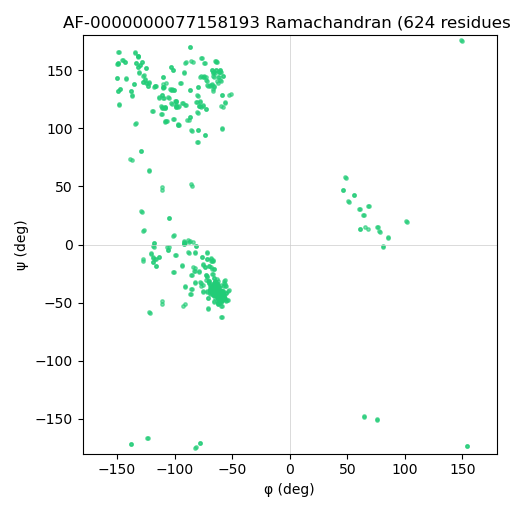-32.406 -7.766 1 98.25 255 LEU B N 1
ATOM 4603 C CA . LEU B 1 255 ? 17.703 -32.094 -9.172 1 98.25 255 LEU B CA 1
ATOM 4604 C C . LEU B 1 255 ? 18.875 -32.875 -9.742 1 98.25 255 LEU B C 1
ATOM 4606 O O . LEU B 1 255 ? 18.797 -33.406 -10.852 1 98.25 255 LEU B O 1
ATOM 4610 N N . HIS B 1 256 ? 19.953 -32.906 -8.945 1 97.88 256 HIS B N 1
ATOM 4611 C CA . HIS B 1 256 ? 21.141 -33.625 -9.367 1 97.88 256 HIS B CA 1
ATOM 4612 C C . HIS B 1 256 ? 20.844 -35.125 -9.539 1 97.88 256 HIS B C 1
ATOM 4614 O O . HIS B 1 256 ? 21.266 -35.75 -10.523 1 97.88 256 HIS B O 1
ATOM 4620 N N . GLU B 1 257 ? 20.188 -35.625 -8.648 1 98.06 257 GLU B N 1
ATOM 4621 C CA . GLU B 1 257 ? 19.844 -37.062 -8.68 1 98.06 257 GLU B CA 1
ATOM 4622 C C . GLU B 1 257 ? 19 -37.375 -9.898 1 98.06 257 GLU B C 1
ATOM 4624 O O . GLU B 1 257 ? 19.203 -38.406 -10.547 1 98.06 257 GLU B O 1
ATOM 4629 N N . LEU B 1 258 ? 18.047 -36.531 -10.195 1 97.88 258 LEU B N 1
ATOM 4630 C CA . LEU B 1 258 ? 17.062 -36.812 -11.242 1 97.88 258 LEU B CA 1
ATOM 4631 C C . LEU B 1 258 ? 17.641 -36.562 -12.625 1 97.88 258 LEU B C 1
ATOM 4633 O O . LEU B 1 258 ? 17.188 -37.125 -13.617 1 97.88 258 LEU B O 1
ATOM 4637 N N . THR B 1 259 ? 18.719 -35.688 -12.734 1 97.81 259 THR B N 1
ATOM 4638 C CA . THR B 1 259 ? 19.125 -35.25 -14.062 1 97.81 259 THR B CA 1
ATOM 4639 C C . THR B 1 259 ? 20.625 -35.5 -14.281 1 97.81 259 THR B C 1
ATOM 4641 O O . THR B 1 259 ? 21.125 -35.344 -15.398 1 97.81 259 THR B O 1
ATOM 4644 N N . SER B 1 260 ? 21.359 -35.781 -13.211 1 97.44 260 SER B N 1
ATOM 4645 C CA . SER B 1 260 ? 22.797 -36 -13.219 1 97.44 260 SER B CA 1
ATOM 4646 C C . SER B 1 260 ? 23.547 -34.688 -13.547 1 97.44 260 SER B C 1
ATOM 4648 O O . SER B 1 260 ? 24.719 -34.719 -13.922 1 97.44 260 SER B O 1
ATOM 4650 N N . SER B 1 261 ? 22.844 -33.594 -13.492 1 97.5 261 SER B N 1
ATOM 4651 C CA . SER B 1 261 ? 23.469 -32.281 -13.711 1 97.5 261 SER B CA 1
ATOM 4652 C C . SER B 1 261 ? 24.328 -31.891 -12.516 1 97.5 261 SER B C 1
ATOM 4654 O O . SER B 1 261 ? 23.984 -32.156 -11.367 1 97.5 261 SER B O 1
ATOM 4656 N N . PRO B 1 262 ? 25.469 -31.219 -12.766 1 97.38 262 PRO B N 1
ATOM 4657 C CA . PRO B 1 262 ? 26.344 -30.859 -11.656 1 97.38 262 PRO B CA 1
ATOM 4658 C C . PRO B 1 262 ? 25.719 -29.859 -10.688 1 97.38 262 PRO B C 1
ATOM 4660 O O . PRO B 1 262 ? 25.031 -28.938 -11.117 1 97.38 262 PRO B O 1
ATOM 4663 N N . LEU B 1 263 ? 25.891 -30.141 -9.461 1 96.81 263 LEU B N 1
ATOM 4664 C CA . LEU B 1 263 ? 25.422 -29.266 -8.391 1 96.81 263 LEU B CA 1
ATOM 4665 C C . LEU B 1 263 ? 26.578 -28.453 -7.805 1 96.81 263 LEU B C 1
ATOM 4667 O O . LEU B 1 263 ? 27.594 -29.031 -7.387 1 96.81 263 LEU B O 1
ATOM 4671 N N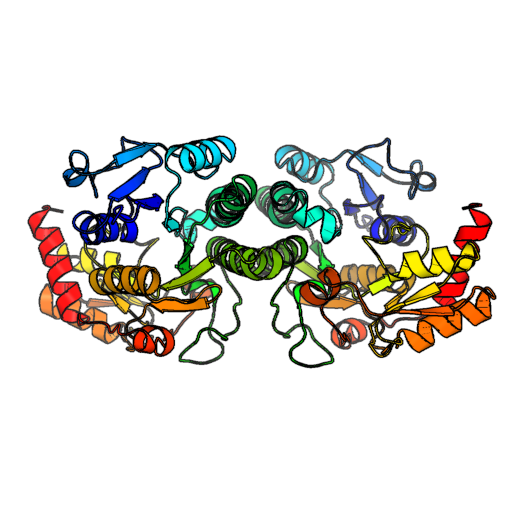 . ASN B 1 264 ? 26.453 -27.094 -7.883 1 95.88 264 ASN B N 1
ATOM 4672 C CA . ASN B 1 264 ? 27.484 -26.188 -7.379 1 95.88 264 ASN B CA 1
ATOM 4673 C C . ASN B 1 264 ? 26.906 -25.188 -6.387 1 95.88 264 ASN B C 1
ATOM 4675 O O . ASN B 1 264 ? 25.797 -24.688 -6.57 1 95.88 264 ASN B O 1
ATOM 4679 N N . PHE B 1 265 ? 27.719 -24.922 -5.352 1 94.38 265 PHE B N 1
ATOM 4680 C CA . PHE B 1 265 ? 27.344 -23.938 -4.336 1 94.38 265 PHE B CA 1
ATOM 4681 C C . PHE B 1 265 ? 28.203 -22.688 -4.445 1 94.38 265 PHE B C 1
ATOM 4683 O O . PHE B 1 265 ? 29.438 -22.766 -4.508 1 94.38 265 PHE B O 1
ATOM 4690 N N . ILE B 1 266 ? 27.531 -21.5 -4.555 1 92.06 266 ILE B N 1
ATOM 4691 C CA . ILE B 1 266 ? 28.281 -20.266 -4.648 1 92.06 266 ILE B CA 1
ATOM 4692 C C . ILE B 1 266 ? 27.719 -19.234 -3.666 1 92.06 266 ILE B C 1
ATOM 4694 O O . ILE B 1 266 ? 26.594 -19.391 -3.18 1 92.06 266 ILE B O 1
ATOM 4698 N N . PRO B 1 267 ? 28.578 -18.125 -3.328 1 89.62 267 PRO B N 1
ATOM 4699 C CA . PRO B 1 267 ? 28.016 -17.016 -2.547 1 89.62 267 PRO B CA 1
ATOM 4700 C C . PRO B 1 267 ? 26.938 -16.25 -3.307 1 89.62 267 PRO B C 1
ATOM 4702 O O . PRO B 1 267 ? 27.031 -16.094 -4.527 1 89.62 267 PRO B O 1
ATOM 4705 N N . PRO B 1 268 ? 25.922 -15.789 -2.6 1 85.56 268 PRO B N 1
ATOM 4706 C CA . PRO B 1 268 ? 24.891 -15 -3.266 1 85.56 268 PRO B CA 1
ATOM 4707 C C . PRO B 1 268 ? 25.406 -13.648 -3.764 1 85.56 268 PRO B C 1
ATOM 4709 O O . PRO B 1 268 ? 26.266 -13.039 -3.121 1 85.56 268 PRO B O 1
ATOM 4712 N N . PRO B 1 269 ? 24.812 -13.172 -4.895 1 82.12 269 PRO B N 1
ATOM 4713 C CA . PRO B 1 269 ? 25.125 -11.805 -5.316 1 82.12 269 PRO B CA 1
ATOM 4714 C C . PRO B 1 269 ? 24.641 -10.75 -4.324 1 82.12 269 PRO B C 1
ATOM 4716 O O . PRO B 1 269 ? 23.688 -11 -3.572 1 82.12 269 PRO B O 1
ATOM 4719 N N . GLU B 1 270 ? 25.25 -9.555 -4.359 1 78.19 270 GLU B N 1
ATOM 4720 C CA . GLU B 1 270 ? 24.953 -8.484 -3.418 1 78.19 270 GLU B CA 1
ATOM 4721 C C . GLU B 1 270 ? 23.5 -8.039 -3.531 1 78.19 270 GLU B C 1
ATOM 4723 O O . GLU B 1 270 ? 22.844 -7.789 -2.518 1 78.19 270 GLU B O 1
ATOM 4728 N N . TYR B 1 271 ? 22.938 -8 -4.688 1 71.56 271 TYR B N 1
ATOM 4729 C CA . TYR B 1 271 ? 21.562 -7.57 -4.91 1 71.56 271 TYR B CA 1
ATOM 4730 C C . TYR B 1 271 ? 20.578 -8.516 -4.223 1 71.56 271 TYR B C 1
ATOM 4732 O O . TYR B 1 271 ? 19.594 -8.07 -3.627 1 71.56 271 TYR B O 1
ATOM 4740 N N . THR B 1 272 ? 20.922 -9.75 -4.355 1 75.25 272 THR B N 1
ATOM 4741 C CA . THR B 1 272 ? 20.062 -10.766 -3.762 1 75.25 272 THR B CA 1
ATOM 4742 C C . THR B 1 272 ? 20.016 -10.617 -2.244 1 75.25 272 THR B C 1
ATOM 4744 O O . THR B 1 272 ? 18.953 -10.789 -1.628 1 75.25 272 THR B O 1
ATOM 4747 N N . LYS B 1 273 ? 21.094 -10.203 -1.701 1 74.31 273 LYS B N 1
ATOM 4748 C CA . LYS B 1 273 ? 21.141 -10.031 -0.252 1 74.31 273 LYS B CA 1
ATOM 4749 C C . LYS B 1 273 ? 20.219 -8.898 0.199 1 74.31 273 LYS B C 1
ATOM 4751 O O . LYS B 1 273 ? 19.672 -8.945 1.305 1 74.31 273 LYS B O 1
ATOM 4756 N N . LYS B 1 274 ? 19.969 -7.973 -0.706 1 72.44 274 LYS B N 1
ATOM 4757 C CA . LYS B 1 274 ? 19.219 -6.773 -0.335 1 72.44 274 LYS B CA 1
ATOM 4758 C C . LYS B 1 274 ? 17.719 -7.008 -0.431 1 72.44 274 LYS B C 1
ATOM 4760 O O . LYS B 1 274 ? 16.938 -6.383 0.294 1 72.44 274 LYS B O 1
ATOM 4765 N N . VAL B 1 275 ? 17.281 -7.945 -1.28 1 74.75 275 VAL B N 1
ATOM 4766 C CA . VAL B 1 275 ? 15.859 -8 -1.573 1 74.75 275 VAL B CA 1
ATOM 4767 C C . VAL B 1 275 ? 15.297 -9.344 -1.135 1 74.75 275 VAL B C 1
ATOM 4769 O O . VAL B 1 275 ? 14.078 -9.508 -1.026 1 74.75 275 VAL B O 1
ATOM 4772 N N . ASP B 1 276 ? 16.172 -10.219 -0.823 1 82.12 276 ASP B N 1
ATOM 4773 C CA . ASP B 1 276 ? 15.719 -11.57 -0.484 1 82.12 276 ASP B CA 1
ATOM 4774 C C . ASP B 1 276 ? 15.039 -11.594 0.884 1 82.12 276 ASP B C 1
ATOM 4776 O O . ASP B 1 276 ? 15.484 -10.914 1.814 1 82.12 276 ASP B O 1
ATOM 4780 N N . VAL B 1 277 ? 13.953 -12.406 0.97 1 88.44 277 VAL B N 1
ATOM 4781 C CA . VAL B 1 277 ? 13.164 -12.445 2.199 1 88.44 277 VAL B CA 1
ATOM 4782 C C . VAL B 1 277 ? 13.75 -13.484 3.154 1 88.44 277 VAL B C 1
ATOM 4784 O O . VAL B 1 277 ? 13.328 -13.578 4.312 1 88.44 277 VAL B O 1
ATOM 4787 N N . GLY B 1 278 ? 14.742 -14.281 2.725 1 90.25 278 GLY B N 1
ATOM 4788 C CA . GLY B 1 278 ? 15.344 -15.312 3.557 1 90.25 278 GLY B CA 1
ATOM 4789 C C . GLY B 1 278 ? 14.461 -16.547 3.699 1 90.25 278 GLY B C 1
ATOM 4790 O O . GLY B 1 278 ? 13.734 -16.906 2.773 1 90.25 278 GLY B O 1
ATOM 4791 N N . ASN B 1 279 ? 14.602 -17.25 4.871 1 96.56 279 ASN B N 1
ATOM 4792 C CA . ASN B 1 279 ? 13.789 -18.422 5.152 1 96.56 279 ASN B CA 1
ATOM 4793 C C . ASN B 1 279 ? 12.305 -18.094 5.16 1 96.56 279 ASN B C 1
ATOM 4795 O O . ASN B 1 279 ? 11.898 -17.031 5.66 1 96.56 279 ASN B O 1
ATOM 4799 N N . PHE B 1 280 ? 11.539 -19 4.621 1 98 280 PHE B N 1
ATOM 4800 C CA . PHE B 1 280 ? 10.117 -18.719 4.543 1 98 280 PHE B CA 1
ATOM 4801 C C . PHE B 1 280 ? 9.305 -20 4.68 1 98 280 PHE B C 1
ATOM 4803 O O . PHE B 1 280 ? 9.633 -21.016 4.07 1 98 280 PHE B O 1
ATOM 4810 N N . LEU B 1 281 ? 8.312 -19.953 5.477 1 98.75 281 LEU B N 1
ATOM 4811 C CA . LEU B 1 281 ? 7.348 -21.016 5.723 1 98.75 281 LEU B CA 1
ATOM 4812 C C . LEU B 1 281 ? 5.98 -20.453 6.074 1 98.75 281 LEU B C 1
ATOM 4814 O O . LEU B 1 281 ? 5.879 -19.531 6.887 1 98.75 281 LEU B O 1
ATOM 4818 N N . ALA B 1 282 ? 4.953 -20.953 5.438 1 98.81 282 ALA B N 1
ATOM 4819 C CA . ALA B 1 282 ? 3.619 -20.406 5.684 1 98.81 282 ALA B CA 1
ATOM 4820 C C . ALA B 1 282 ? 2.699 -21.469 6.285 1 98.81 282 ALA B C 1
ATOM 4822 O O . ALA B 1 282 ? 2.732 -22.625 5.875 1 98.81 282 ALA B O 1
ATOM 4823 N N . ASP B 1 283 ? 1.944 -21.094 7.277 1 98.81 283 ASP B N 1
ATOM 4824 C CA . ASP B 1 283 ? 0.904 -21.922 7.875 1 98.81 283 ASP B CA 1
ATOM 4825 C C . ASP B 1 283 ? -0.372 -21.891 7.039 1 98.81 283 ASP B C 1
ATOM 4827 O O . ASP B 1 283 ? -1.025 -20.844 6.926 1 98.81 283 ASP B O 1
ATOM 4831 N N . ASN B 1 284 ? -0.742 -23.031 6.441 1 98.81 284 ASN B N 1
ATOM 4832 C CA . ASN B 1 284 ? -1.914 -23.078 5.574 1 98.81 284 ASN B CA 1
ATOM 4833 C C . ASN B 1 284 ? -3.096 -23.766 6.262 1 98.81 284 ASN B C 1
ATOM 4835 O O . ASN B 1 284 ? -3.996 -24.281 5.594 1 98.81 284 ASN B O 1
ATOM 4839 N N . SER B 1 285 ? -3.105 -23.797 7.598 1 98.81 285 SER B N 1
ATOM 4840 C CA . SER B 1 285 ? -4.141 -24.469 8.375 1 98.81 285 SER B CA 1
ATOM 4841 C C . SER B 1 285 ? -5.523 -23.906 8.047 1 98.81 285 SER B C 1
ATOM 4843 O O . SER B 1 285 ? -6.508 -24.641 8.023 1 98.81 285 SER B O 1
ATOM 4845 N N . LYS B 1 286 ? -5.668 -22.609 7.863 1 98.69 286 LYS B N 1
ATOM 4846 C CA . LYS B 1 286 ? -6.949 -21.969 7.566 1 98.69 286 LYS B CA 1
ATOM 4847 C C . LYS B 1 286 ? -7.551 -22.531 6.277 1 98.69 286 LYS B C 1
ATOM 4849 O O . LYS B 1 286 ? -8.75 -22.812 6.219 1 98.69 286 LYS B O 1
ATOM 4854 N N . LEU B 1 287 ? -6.758 -22.656 5.207 1 98.88 287 LEU B N 1
ATOM 4855 C CA . LEU B 1 287 ? -7.246 -23.219 3.955 1 98.88 287 LEU B CA 1
ATOM 4856 C C . LEU B 1 287 ? -7.559 -24.703 4.117 1 98.88 287 LEU B C 1
ATOM 4858 O O . LEU B 1 287 ? -8.547 -25.203 3.572 1 98.88 287 LEU B O 1
ATOM 4862 N N . LYS B 1 288 ? -6.711 -25.406 4.84 1 98.75 288 LYS B N 1
ATOM 4863 C CA . LYS B 1 288 ? -6.945 -26.828 5.098 1 98.75 288 LYS B CA 1
ATOM 4864 C C . LYS B 1 288 ? -8.305 -27.047 5.754 1 98.75 288 LYS B C 1
ATOM 4866 O O . LYS B 1 288 ? -8.969 -28.047 5.488 1 98.75 288 LYS B O 1
ATOM 4871 N N . SER B 1 289 ? -8.703 -26.125 6.559 1 98.62 289 SER B N 1
ATOM 4872 C CA . SER B 1 289 ? -9.977 -26.234 7.273 1 98.62 289 SER B CA 1
ATOM 4873 C C . SER B 1 289 ? -11.156 -26.172 6.312 1 98.62 289 SER B C 1
ATOM 4875 O O . SER B 1 289 ? -12.273 -26.547 6.672 1 98.62 289 SER B O 1
ATOM 4877 N N . LEU B 1 290 ? -10.938 -25.766 5.074 1 98.62 290 LEU B N 1
ATOM 4878 C CA . LEU B 1 290 ? -11.992 -25.703 4.066 1 98.62 290 LEU B CA 1
ATOM 4879 C C . LEU B 1 290 ? -12.055 -27 3.275 1 98.62 290 LEU B C 1
ATOM 4881 O O . LEU B 1 290 ? -12.82 -27.125 2.316 1 98.62 290 LEU B O 1
ATOM 4885 N N . GLY B 1 291 ? -11.188 -27.953 3.6 1 98.31 291 GLY B N 1
ATOM 4886 C CA . GLY B 1 291 ? -11.203 -29.25 2.936 1 98.31 291 GLY B CA 1
ATOM 4887 C C . GLY B 1 291 ? -10.117 -29.391 1.883 1 98.31 291 GLY B C 1
ATOM 4888 O O . GLY B 1 291 ? -10.227 -30.219 0.982 1 98.31 291 GLY B O 1
ATOM 4889 N N . TRP B 1 292 ? -9.086 -28.562 1.961 1 98.5 292 TRP B N 1
ATOM 4890 C CA . TRP B 1 292 ? -7.984 -28.578 1.006 1 98.5 292 TRP B CA 1
ATOM 4891 C C . TRP B 1 292 ? -6.703 -29.094 1.666 1 98.5 292 TRP B C 1
ATOM 4893 O O . TRP B 1 292 ? -6.449 -28.797 2.838 1 98.5 292 TRP B O 1
ATOM 4903 N N . GLU B 1 293 ? -5.926 -29.812 0.939 1 98.06 293 GLU B N 1
ATOM 4904 C CA . GLU B 1 293 ? -4.562 -30.172 1.323 1 98.06 293 GLU B CA 1
ATOM 4905 C C . GLU B 1 293 ? -3.672 -30.344 0.098 1 98.06 293 GLU B C 1
ATOM 4907 O O . GLU B 1 293 ? -4.133 -30.797 -0.952 1 98.06 293 GLU B O 1
ATOM 4912 N N . PRO B 1 294 ? -2.428 -29.938 0.23 1 98.06 294 PRO B N 1
ATOM 4913 C CA . PRO B 1 294 ? -1.533 -30.25 -0.887 1 98.06 294 PRO B CA 1
ATOM 4914 C C . PRO B 1 294 ? -1.386 -31.75 -1.122 1 98.06 294 PRO B C 1
ATOM 4916 O O . PRO B 1 294 ? -1.349 -32.531 -0.165 1 98.06 294 PRO B O 1
ATOM 4919 N N . LYS B 1 295 ? -1.265 -32.125 -2.422 1 98.12 295 LYS B N 1
ATOM 4920 C CA . LYS B 1 295 ? -1.259 -33.531 -2.734 1 98.12 295 LYS B CA 1
ATOM 4921 C C . LYS B 1 295 ? 0.047 -33.969 -3.406 1 98.12 295 LYS B C 1
ATOM 4923 O O . LYS B 1 295 ? 0.355 -35.156 -3.504 1 98.12 295 LYS B O 1
ATOM 4928 N N . TYR B 1 296 ? 0.806 -33.031 -3.861 1 98.12 296 TYR B N 1
ATOM 4929 C CA . TYR B 1 296 ? 2.029 -33.344 -4.594 1 98.12 296 TYR B CA 1
ATOM 4930 C C . TYR B 1 296 ? 3.258 -33.125 -3.715 1 98.12 296 TYR B C 1
ATOM 4932 O O . TYR B 1 296 ? 3.355 -32.125 -2.992 1 98.12 296 TYR B O 1
ATOM 4940 N N . SER B 1 297 ? 4.156 -34.094 -3.736 1 97.56 297 SER B N 1
ATOM 4941 C CA . SER B 1 297 ? 5.469 -33.875 -3.131 1 97.56 297 SER B CA 1
ATOM 4942 C C . SER B 1 297 ? 6.359 -33.031 -4.016 1 97.56 297 SER B C 1
ATOM 4944 O O . SER B 1 297 ? 6.094 -32.875 -5.211 1 97.56 297 SER B O 1
ATOM 4946 N N . LEU B 1 298 ? 7.391 -32.469 -3.354 1 97.88 298 LEU B N 1
ATOM 4947 C CA . LEU B 1 298 ? 8.375 -31.719 -4.113 1 97.88 298 LEU B CA 1
ATOM 4948 C C . LEU B 1 298 ? 8.945 -32.531 -5.254 1 97.88 298 LEU B C 1
ATOM 4950 O O . LEU B 1 298 ? 9.016 -32.094 -6.395 1 97.88 298 LEU B O 1
ATOM 4954 N N . ARG B 1 299 ? 9.336 -33.75 -4.98 1 97.88 299 ARG B N 1
ATOM 4955 C CA . ARG B 1 299 ? 9.961 -34.625 -5.965 1 97.88 299 ARG B CA 1
ATOM 4956 C C . ARG B 1 299 ? 9.008 -34.938 -7.117 1 97.88 299 ARG B C 1
ATOM 4958 O O . ARG B 1 299 ? 9.398 -34.875 -8.281 1 97.88 299 ARG B O 1
ATOM 4965 N N . ASP B 1 300 ? 7.727 -35.25 -6.816 1 98.12 300 ASP B N 1
ATOM 4966 C CA . ASP B 1 300 ? 6.738 -35.531 -7.852 1 98.12 300 ASP B CA 1
ATOM 4967 C C . ASP B 1 300 ? 6.516 -34.312 -8.758 1 98.12 300 ASP B C 1
ATOM 4969 O O . ASP B 1 300 ? 6.402 -34.469 -9.977 1 98.12 300 ASP B O 1
ATOM 4973 N N . GLY B 1 301 ? 6.418 -33.125 -8.156 1 98.44 301 GLY B N 1
ATOM 4974 C CA . GLY B 1 301 ? 6.27 -31.906 -8.938 1 98.44 301 GLY B CA 1
ATOM 4975 C C . GLY B 1 301 ? 7.438 -31.656 -9.867 1 98.44 301 GLY B C 1
ATOM 4976 O O . GLY B 1 301 ? 7.242 -31.25 -11.016 1 98.44 301 GLY B O 1
ATOM 4977 N N . ILE B 1 302 ? 8.648 -31.938 -9.344 1 98.38 302 ILE B N 1
ATOM 4978 C CA . ILE B 1 302 ? 9.859 -31.75 -10.148 1 98.38 302 ILE B CA 1
ATOM 4979 C C . ILE B 1 302 ? 9.844 -32.719 -11.328 1 98.38 302 ILE B C 1
ATOM 4981 O O . ILE B 1 302 ? 10.109 -32.312 -12.469 1 98.38 302 ILE B O 1
ATOM 4985 N N . ILE B 1 303 ? 9.445 -33.938 -11.07 1 98.5 303 ILE B N 1
ATOM 4986 C CA . ILE B 1 303 ? 9.414 -34.969 -12.117 1 98.5 303 ILE B CA 1
ATOM 4987 C C . ILE B 1 303 ? 8.422 -34.562 -13.211 1 98.5 303 ILE B C 1
ATOM 4989 O O . ILE B 1 303 ? 8.742 -34.625 -14.398 1 98.5 303 ILE B O 1
ATOM 4993 N N . GLU B 1 304 ? 7.258 -34.094 -12.805 1 98.19 304 GLU B N 1
ATOM 4994 C CA . GLU B 1 304 ? 6.262 -33.656 -13.781 1 98.19 304 GLU B CA 1
ATOM 4995 C C . GLU B 1 304 ? 6.773 -32.469 -14.586 1 98.19 304 GLU B C 1
ATOM 4997 O O . GLU B 1 304 ? 6.48 -32.344 -15.781 1 98.19 304 GLU B O 1
ATOM 5002 N N . THR B 1 305 ? 7.477 -31.594 -13.938 1 98.19 305 THR B N 1
ATOM 5003 C CA . THR B 1 305 ? 8.016 -30.406 -14.602 1 98.19 305 THR B CA 1
ATOM 5004 C C . THR B 1 305 ? 9.094 -30.797 -15.609 1 98.19 305 THR B C 1
ATOM 5006 O O . THR B 1 305 ? 9.117 -30.281 -16.734 1 98.19 305 THR B O 1
ATOM 5009 N N . LEU B 1 306 ? 9.977 -31.766 -15.25 1 98 306 LEU B N 1
ATOM 5010 C CA . LEU B 1 306 ? 11 -32.281 -16.156 1 98 306 LEU B CA 1
ATOM 5011 C C . LEU B 1 306 ? 10.359 -32.938 -17.359 1 98 306 LEU B C 1
ATOM 5013 O O . LEU B 1 306 ? 10.805 -32.75 -18.5 1 98 306 LEU B O 1
ATOM 5017 N N . ASP B 1 307 ? 9.297 -33.719 -17.094 1 97.94 307 ASP B N 1
ATOM 5018 C CA . ASP B 1 307 ? 8.586 -34.406 -18.172 1 97.94 307 ASP B CA 1
ATOM 5019 C C . ASP B 1 307 ? 7.98 -33.406 -19.156 1 97.94 307 ASP B C 1
ATOM 5021 O O . ASP B 1 307 ? 7.973 -33.625 -20.359 1 97.94 307 ASP B O 1
ATOM 5025 N N . TYR B 1 308 ? 7.477 -32.344 -18.625 1 97.31 308 TYR B N 1
ATOM 5026 C CA . TYR B 1 308 ? 6.941 -31.266 -19.453 1 97.31 308 TYR B CA 1
ATOM 5027 C C . TYR B 1 308 ? 8.016 -30.703 -20.391 1 97.31 308 TYR B C 1
ATOM 5029 O O . TYR B 1 308 ? 7.77 -30.484 -21.578 1 97.31 308 TYR B O 1
ATOM 5037 N N . PHE B 1 309 ? 9.234 -30.406 -19.828 1 96.75 309 PHE B N 1
ATOM 5038 C CA . PHE B 1 309 ? 10.336 -29.875 -20.625 1 96.75 309 PHE B CA 1
ATOM 5039 C C . PHE B 1 309 ? 10.703 -30.859 -21.75 1 96.75 309 PHE B C 1
ATOM 5041 O O . PHE B 1 309 ? 10.938 -30.438 -22.891 1 96.75 309 PHE B O 1
ATOM 5048 N N . LYS B 1 310 ? 10.703 -32.094 -21.453 1 95.94 310 LYS B N 1
ATOM 5049 C CA . LYS B 1 310 ? 11.039 -33.125 -22.438 1 95.94 310 LYS B CA 1
ATOM 5050 C C . LYS B 1 310 ? 10.008 -33.188 -23.562 1 95.94 310 LYS B C 1
ATOM 5052 O O . LYS B 1 310 ? 10.375 -33.219 -24.734 1 95.94 310 LYS B O 1
ATOM 5057 N N . ASN B 1 311 ? 8.781 -33.125 -23.141 1 94.62 311 ASN B N 1
ATOM 5058 C CA . ASN B 1 311 ? 7.691 -33.25 -24.109 1 94.62 311 ASN B CA 1
ATOM 5059 C C . ASN B 1 311 ? 7.633 -32 -25.016 1 94.62 311 ASN B C 1
ATOM 5061 O O . ASN B 1 311 ? 7.234 -32.125 -26.172 1 94.62 311 ASN B O 1
ATOM 5065 N N . LYS B 1 312 ? 7.973 -30.859 -24.484 1 91.19 312 LYS B N 1
ATOM 5066 C CA . LYS B 1 312 ? 7.93 -29.625 -25.266 1 91.19 312 LYS B CA 1
ATOM 5067 C C . LYS B 1 312 ? 9.242 -29.391 -26 1 91.19 312 LYS B C 1
ATOM 5069 O O . LYS B 1 312 ? 9.344 -28.469 -26.812 1 91.19 312 LYS B O 1
ATOM 5074 N N . LYS B 1 313 ? 10.172 -30.281 -25.922 1 86.38 313 LYS B N 1
ATOM 5075 C CA . LYS B 1 313 ? 11.492 -30.156 -26.531 1 86.38 313 LYS B CA 1
ATOM 5076 C C . LYS B 1 313 ? 12.102 -28.781 -26.266 1 86.38 313 LYS B C 1
ATOM 5078 O O . LYS B 1 313 ? 12.516 -28.094 -27.203 1 86.38 313 LYS B O 1
ATOM 5083 N N . LEU B 1 314 ? 11.969 -28.453 -24.984 1 80.62 314 LEU B N 1
ATOM 5084 C CA . LEU B 1 314 ? 12.531 -27.172 -24.578 1 80.62 314 LEU B CA 1
ATOM 5085 C C . LEU B 1 314 ? 14.031 -27.281 -24.328 1 80.62 314 LEU B C 1
ATOM 5087 O O . LEU B 1 314 ? 14.523 -28.344 -23.938 1 80.62 314 LEU B O 1
#

Solvent-accessible surface area (backbone atoms only — not comparable to full-atom values): 32530 Å² total; per-residue (Å²): 130,85,68,56,29,34,36,29,33,27,23,45,41,45,67,27,21,53,34,48,68,69,41,52,88,79,33,44,42,34,35,27,30,75,46,86,88,62,32,80,67,36,52,92,42,58,90,78,45,48,76,43,77,44,55,65,71,35,58,66,60,49,39,52,51,45,67,72,67,60,38,44,28,38,42,43,56,48,57,67,84,31,58,60,54,14,69,74,39,47,71,58,36,39,38,37,34,23,49,21,46,50,42,51,54,51,36,41,59,74,68,65,55,79,40,38,39,34,40,62,48,48,51,55,25,30,24,60,60,92,57,78,61,33,50,89,80,53,74,64,53,37,57,44,62,36,25,35,24,42,45,41,30,52,44,51,40,42,33,43,17,72,75,68,65,42,38,20,31,38,34,29,34,45,55,64,35,42,64,81,49,66,70,41,71,75,65,35,60,64,39,17,43,53,48,28,17,70,70,55,31,66,30,78,34,47,59,69,17,78,46,30,38,18,54,28,40,47,72,42,47,39,54,44,52,51,44,43,72,74,58,53,53,73,55,39,68,34,41,46,44,53,58,40,82,39,38,42,43,58,52,46,46,53,44,23,71,77,50,70,14,52,72,45,68,42,79,65,56,72,67,52,69,71,58,54,42,71,61,43,39,42,49,30,62,74,36,36,72,65,77,44,75,71,79,69,51,73,68,57,36,49,50,52,27,50,51,44,39,62,74,66,69,107,130,85,67,55,30,34,36,30,33,29,24,44,42,46,68,27,21,54,34,49,66,69,40,52,87,78,34,46,42,32,37,28,29,72,46,85,89,60,32,80,67,36,52,92,42,58,92,77,45,48,75,42,78,44,55,66,74,35,59,66,58,50,39,51,49,44,67,71,66,60,39,45,29,37,40,43,54,49,57,67,85,32,59,60,55,14,69,76,39,48,70,58,38,40,38,38,32,21,49,21,46,50,41,51,54,50,36,40,60,73,68,66,56,80,39,39,39,33,40,62,49,47,52,53,27,30,25,61,60,91,57,78,62,32,50,90,80,52,73,64,52,36,57,43,64,33,26,35,23,41,46,41,30,52,43,50,38,44,33,42,17,71,75,67,66,42,40,20,30,37,34,28,35,42,54,63,35,45,64,78,48,67,68,41,73,76,64,35,61,67,38,18,42,53,48,27,16,70,70,55,32,68,30,79,34,46,59,70,16,78,49,30,36,19,55,27,40,46,72,41,47,42,54,44,51,52,46,44,71,75,59,51,55,74,54,38,68,35,42,47,43,53,58,41,82,40,39,41,42,57,52,46,48,52,43,23,71,77,50,70,15,51,70,45,67,41,81,65,56,73,68,52,68,72,58,55,41,67,61,43,38,42,51,29,62,73,38,36,73,66,76,45,73,69,77,69,52,72,67,58,37,49,51,54,26,50,50,44,40,61,73,65,70,107

Foldseek 3Di:
DPFAEEEEEPLQADLNLVLCVVCLVRHQYEYEDQDPVRRVSNPVCPVRHHYYYDDLLDLVRLLVVCLVRLGQEYEYPWADQFQVVCVVPVVVRLSTQQVSLLSNLVSCVVSVGNHAYEYEAAPQQQFAFPDPPDEQPGHGDHQGSNSVRNVNSLVSQLCSCVPVVHQYEYEYEWQEDAPPHDLDCRGHPLNVQLVCLLVLHEREDAPLLAFWTFYAYSNLVSVLVVLCVVQNGGSDYFYRTQQDTDRVNNVQVLSCVVRVRHYDYDHDDPVCVRRPNTHYGHDRVVSVVSVGHGDDDPSRRSVNRSVSCVVVVD/DPFAEEEEEPLQADLNLVLCVVCLVRHQYEYEDQDPVRRVSNVVCPVRHHYYYDDLLDLVRLLVVCVVRLGQEYEYDWADQFQVVCVVPVVVRLSTQQVSLLSNLVSCVVSVGNHAYEYEAAPQQQFAFPDPDDEQPGHGDHQGSNSVRNVNSLVSQLCCCVPVVHQYEYEYEWQEDAPPHDLDCRGHPLNVQLVCLLVLHEREDAPLLAFWTFYAYSNLVSVLVVLCVVQNGGSDYFYRTQQDTDRVNNVQVLSCVVRVRHYYYDHDDPVCVRRPNTHYGHDRVVSVVSVGHGDDDPSRRSVNRSVSCVVVVD

Sequence (628 aa):
MDIVKVLLTGANGFIGSHLADYLYNNYDIFLAVREFSNISNINHLKDKVNLSKLDITNFKEIQNLLNEIKPDVVIHLAGETSHSKSFEDPIHDVEVNSKSTLYFLESIRKLQLKCTFILGSTFIVIGKPISLPVNEKSVCIPTTIYATNRLSSEHFCKIYHQVYDMDCRIFRITNSFGPREKTISSKNAVNFLIYQAYSGKEITVFNDGEFFRDLIYVKDVVSGIETIMKNGKNGELYWISSHQKTWFKEFGKILHELTSSPLNFIPPPEYTKKVDVGNFLADNSKLKSLGWEPKYSLRDGIIETLDYFKNKKLMDIVKVLLTGANGFIGSHLADYLYNNYDIFLAVREFSNISNINHLKDKVNLSKLDITNFKEIQNLLNEIKPDVVIHLAGETSHSKSFEDPIHDVEVNSKSTLYFLESIRKLQLKCTFILGSTFIVIGKPISLPVNEKSVCIPTTIYATNRLSSEHFCKIYHQVYDMDCRIFRITNSFGPREKTISSKNAVNFLIYQAYSGKEITVFNDGEFFRDLIYVKDVVSGIETIMKNGKNGELYWISSHQKTWFKEFGKILHELTSSPLNFIPPPEYTKKVDVGNFLADNSKLKSLGWEPKYSLRDGIIETLDYFKNKKL

InterPro domains:
  IPR016040 NAD(P)-binding domain [PF16363] (7-304)
  IPR036291 NAD(P)-binding domain superfamily [SSF51735] (5-312)

pLDDT: mean 95.51, std 5.87, range [48.66, 98.94]

Radius of gyration: 26.46 Å; Cα contacts (8 Å, |Δi|>4): 1310; chains: 2; bounding box: 57×75×58 Å

Secondary structure (DSSP, 8-state):
-PPPEEEEESTTSHHHHHHHHHHTTTSEEEEEES-TTS-GGGGGGTTTSEEEE--TT-HHHHHHHHHHH--SEEEE--S---HHHHHHSHHHHIIIIIIHHHHHHHHHHHTT---EEEEEEEGGGG-S-SSSSB-TTS-----SHHHHHHHHHHHHHHHHHHHH---EEEEEE-EEE-TT----TTT-HHHHHHHHHHTT--EEEEGGG--EE-EEEHHHHHHHHHHHHHHPPTT-EEEE-----EEHHHHHHHHHHHH-PPEEEEPPPHHHHHH---S--B--HHHHTTT------HHHHHHHHHHHHHHHT-/-PPPEEEEESTTSHHHHHHHHHHTTTSEEEEEES-TTS-GGGGGGTTTSEEEE--TT-HHHHHHHHHHH--SEEEE--S---HHHHHHSHHHHIIIIIIHHHHHHHHHHHTT---EEEEEEEGGGG-S-SSSSB-TTS-----SHHHHHHHHHHHHHHHHHHHH---EEEEEE-EEE-TT----TTT-HHHHHHHHHHTT--EEEEGGG--EE-EEEHHHHHHHHHHHHHHPPTT-EEEE-----EEHHHHHHHHHHHH-PPEEEEPPPHHHHHH---S--B--HHHHTTT------HHHHHHHHHHHHHHHT-

Organism: Nitrosopumilus maritimus (strain SCM1) (NCBI:txid436308)